Protein AF-0000000069177835 (afdb_homodimer)

Organism: Paramecium tetraurelia (NCBI:txid5888)

pLDDT: mean 77.02, std 21.71, range [24.11, 98.69]

Sequence (576 aa):
MYYLILIFIGIAWYIWRDNIKCKYPITTKDTILITGACMGLGKALAIECAKKKCKLILLDVRSDLSLDLLQDVRKEGGEAQFFRCDLSDLQSTKELISTIKQKYKVTILINNAGVGIFKLFEDETIEDVIKTNTINYLAPAMLTQEFIKDNINHIVNIGSAASIVQGMKITAYSASKHAMWGFHNALRMELKYQNSNVRTTLVCPWGIKTGMIQGLKTKLDYFLPMMSPEYVAQCIVQAIEAGREIIFIQWYQFYIAHISRLVSSKILDWFILFVQAKHVHEFKGRQGMYYLILIFIGIAWYIWRDNIKCKYPITTKDTILITGACMGLGKALAIECAKKKCKLILLDVRSDLSLDLLQDVRKEGGEAQFFRCDLSDLQSTKELISTIKQKYKVTILINNAGVGIFKLFEDETIEDVIKTNTINYLAPAMLTQEFIKDNINHIVNIGSAASIVQGMKITAYSASKHAMWGFHNALRMELKYQNSNVRTTLVCPWGIKTGMIQGLKTKLDYFLPMMSPEYVAQCIVQAIEAGREIIFIQWYQFYIAHISRLVSSKILDWFILFVQAKHVHEFKGRQG

Secondary structure (DSSP, 8-state):
-HHHHHHHHHHHHHHHHT----SS---TT-EEEEES-SSHHHHHHHHHHHTTT-EEEEEES-GGGHHHHHHHHHHTT-EEEEEE--TT-HHHHHHHHHHHHHH----EEEE-------S-GGGS-HHHHHHHHIIIIIHHHHHHHHHHTTT-SEEEEE--GGGTS--TT-HHHHHHHHHHHHHHHHHHHHHHHTT-S-EEEEEE-S-B--TTTTT---THHHHSPPBPHHHHHHHHHHHHHHT-SEEESSHHHHHHHHHHHHS-HHHHHHHHHHHHTTTGGG------/-HHHHHHHHHHHHHHHHT----SS---TT-EEEEES-SSHHHHHHHHHHHTTT-EEEEEES-GGGHHHHHHHHHHTT-EEEEEE--TT-HHHHHHHHHHHHHH----EEEE-------S-GGGS-HHHHHHHHIIIIIHHHHHHHHHHTTT-SEEEEE--GGGTS--TT-HHHHHHHHHHHHHHHHHHHHHHHTT-S-EEEEEE-S-B--TTTTT---THHHHSPPBPHHHHHHHHHHHHHHT-SEEESSHHHHHHHHHHHHS-HHHHHHHHHHHHTTTGGG------

Structure (mmCIF, N/CA/C/O backbone):
data_AF-0000000069177835-model_v1
#
loop_
_entity.id
_entity.type
_entity.pdbx_description
1 polymer 'Chromosome undetermined scaffold_113, whole genome shotgun sequence'
#
loop_
_atom_site.group_PDB
_atom_site.id
_atom_site.type_symbol
_atom_site.label_atom_id
_atom_site.label_alt_id
_atom_site.label_comp_id
_atom_site.label_asym_id
_atom_site.label_entity_id
_atom_site.label_seq_id
_atom_site.pdbx_PDB_ins_code
_atom_site.Cartn_x
_atom_site.Cartn_y
_atom_site.Cartn_z
_atom_site.occupancy
_atom_site.B_iso_or_equiv
_atom_site.auth_seq_id
_atom_site.auth_comp_id
_atom_site.auth_asym_id
_atom_site.auth_atom_id
_atom_site.pdbx_PDB_model_num
ATOM 1 N N . MET A 1 1 ? -7.746 12.391 -32.844 1 31.41 1 MET A N 1
ATOM 2 C CA . MET A 1 1 ? -7.398 11.227 -33.656 1 31.41 1 MET A CA 1
ATOM 3 C C . MET A 1 1 ? -6.266 10.43 -33.031 1 31.41 1 MET A C 1
ATOM 5 O O . MET A 1 1 ? -6.309 9.203 -33 1 31.41 1 MET A O 1
ATOM 9 N N . TYR A 1 2 ? -5.285 11.188 -32.312 1 33.66 2 TYR A N 1
ATOM 10 C CA . TYR A 1 2 ? -4.121 10.438 -31.859 1 33.66 2 TYR A CA 1
ATOM 11 C C . TYR A 1 2 ? -4.375 9.828 -30.484 1 33.66 2 TYR A C 1
ATOM 13 O O . TYR A 1 2 ? -3.891 8.734 -30.188 1 33.66 2 TYR A O 1
ATOM 21 N N . TYR A 1 3 ? -5.199 10.523 -29.594 1 36.28 3 TYR A N 1
ATOM 22 C CA . TYR A 1 3 ? -5.516 9.906 -28.312 1 36.28 3 TYR A CA 1
ATOM 23 C C . TYR A 1 3 ? -6.352 8.648 -28.5 1 36.28 3 TYR A C 1
ATOM 25 O O . TYR A 1 3 ? -6.207 7.676 -27.75 1 36.28 3 TYR A O 1
ATOM 33 N N . LEU A 1 4 ? -7.113 8.688 -29.594 1 37.88 4 LEU A N 1
ATOM 34 C CA . LEU A 1 4 ? -7.855 7.508 -30.031 1 37.88 4 LEU A CA 1
ATOM 35 C C . LEU A 1 4 ? -6.906 6.426 -30.531 1 37.88 4 LEU A C 1
ATOM 37 O O . LEU A 1 4 ? -7.125 5.238 -30.297 1 37.88 4 LEU A O 1
ATOM 41 N N . ILE A 1 5 ? -5.84 6.82 -31.078 1 40.44 5 ILE A N 1
ATOM 42 C CA . ILE A 1 5 ? -4.883 5.836 -31.578 1 40.44 5 ILE A CA 1
ATOM 43 C C . ILE A 1 5 ? -4.094 5.25 -30.406 1 40.44 5 ILE A C 1
ATOM 45 O O . ILE A 1 5 ? -3.877 4.039 -30.344 1 40.44 5 ILE A O 1
ATOM 49 N N . LEU A 1 6 ? -3.771 6.09 -29.375 1 41.69 6 LEU A N 1
ATOM 50 C CA . LEU A 1 6 ? -3.045 5.551 -28.234 1 41.69 6 LEU A CA 1
ATOM 51 C C . LEU A 1 6 ? -3.957 4.691 -27.359 1 41.69 6 LEU A C 1
ATOM 53 O O . LEU A 1 6 ? -3.537 3.646 -26.859 1 41.69 6 LEU A O 1
ATOM 57 N N . ILE A 1 7 ? -5.191 5.141 -27.25 1 43.62 7 ILE A N 1
ATOM 58 C CA . ILE A 1 7 ? -6.195 4.266 -26.641 1 43.62 7 ILE A CA 1
ATOM 59 C C . ILE A 1 7 ? -6.371 3.018 -27.516 1 43.62 7 ILE A C 1
ATOM 61 O O . ILE A 1 7 ? -6.434 1.901 -26.984 1 43.62 7 ILE A O 1
ATOM 65 N N . PHE A 1 8 ? -6.445 3.287 -28.781 1 46.19 8 PHE A N 1
ATOM 66 C CA . PHE A 1 8 ? -6.562 2.158 -29.688 1 46.19 8 PHE A CA 1
ATOM 67 C C . PHE A 1 8 ? -5.301 1.305 -29.656 1 46.19 8 PHE A C 1
ATOM 69 O O . PHE A 1 8 ? -5.375 0.075 -29.703 1 46.19 8 PHE A O 1
ATOM 76 N N . ILE A 1 9 ? -4.137 1.898 -29.578 1 46.94 9 ILE A N 1
ATOM 77 C CA . ILE A 1 9 ? -2.906 1.12 -29.484 1 46.94 9 ILE A CA 1
ATOM 78 C C . ILE A 1 9 ? -2.814 0.446 -28.125 1 46.94 9 ILE A C 1
ATOM 80 O O . ILE A 1 9 ? -2.412 -0.716 -28.016 1 46.94 9 ILE A O 1
ATOM 84 N N . GLY A 1 10 ? -3.258 1.134 -27.141 1 45.38 10 GLY A N 1
ATOM 85 C CA . GLY A 1 10 ? -3.344 0.496 -25.828 1 45.38 10 GLY A CA 1
ATOM 86 C C . GLY A 1 10 ? -4.34 -0.648 -25.797 1 45.38 10 GLY A C 1
ATOM 87 O O . GLY A 1 10 ? -4.051 -1.712 -25.25 1 45.38 10 GLY A O 1
ATOM 88 N N . ILE A 1 11 ? -5.496 -0.298 -26.422 1 47.84 11 ILE A N 1
ATOM 89 C CA . ILE A 1 11 ? -6.477 -1.368 -26.578 1 47.84 11 ILE A CA 1
ATOM 90 C C . ILE A 1 11 ? -5.902 -2.457 -27.484 1 47.84 11 ILE A C 1
ATOM 92 O O . ILE A 1 11 ? -6.02 -3.648 -27.188 1 47.84 11 ILE A O 1
ATOM 96 N N . ALA A 1 12 ? -5.414 -1.974 -28.625 1 45.72 12 ALA A N 1
ATOM 97 C CA . ALA A 1 12 ? -4.809 -2.943 -29.531 1 45.72 12 ALA A CA 1
ATOM 98 C C . ALA A 1 12 ? -3.686 -3.713 -28.828 1 45.72 12 ALA A C 1
ATOM 100 O O . ALA A 1 12 ? -3.535 -4.922 -29.047 1 45.72 12 ALA A O 1
ATOM 101 N N . TRP A 1 13 ? -2.877 -3.016 -28.125 1 46.56 13 TRP A N 1
ATOM 102 C CA . TRP A 1 13 ? -1.781 -3.646 -27.391 1 46.56 13 TRP A CA 1
ATOM 103 C C . TRP A 1 13 ? -2.314 -4.586 -26.312 1 46.56 13 TRP A C 1
ATOM 105 O O . TRP A 1 13 ? -1.81 -5.699 -26.156 1 46.56 13 TRP A O 1
ATOM 115 N N . TYR A 1 14 ? -3.309 -4.113 -25.625 1 47.91 14 TYR A N 1
ATOM 116 C CA . TYR A 1 14 ? -3.951 -5.004 -24.672 1 47.91 14 TYR A CA 1
ATOM 117 C C . TYR A 1 14 ? -4.559 -6.215 -25.375 1 47.91 14 TYR A C 1
ATOM 119 O O . TYR A 1 14 ? -4.441 -7.344 -24.891 1 47.91 14 TYR A O 1
ATOM 127 N N . ILE A 1 15 ? -5.242 -5.891 -26.438 1 47.38 15 ILE A N 1
ATOM 128 C CA . ILE A 1 15 ? -5.781 -6.973 -27.25 1 47.38 15 ILE A CA 1
ATOM 129 C C . ILE A 1 15 ? -4.637 -7.828 -27.797 1 47.38 15 ILE A C 1
ATOM 131 O O . ILE A 1 15 ? -4.738 -9.055 -27.844 1 47.38 15 ILE A O 1
ATOM 135 N N . TRP A 1 16 ? -3.652 -7.18 -28.266 1 47 16 TRP A N 1
ATOM 136 C CA . TRP A 1 16 ? -2.541 -7.949 -28.812 1 47 16 TRP A CA 1
ATOM 137 C C . TRP A 1 16 ? -1.853 -8.766 -27.719 1 47 16 TRP A C 1
ATOM 139 O O . TRP A 1 16 ? -1.399 -9.883 -27.969 1 47 16 TRP A O 1
ATOM 149 N N . ARG A 1 17 ? -1.766 -8.195 -26.578 1 47.94 17 ARG A N 1
ATOM 150 C CA . ARG A 1 17 ? -1.141 -8.898 -25.453 1 47.94 17 ARG A CA 1
ATOM 151 C C . ARG A 1 17 ? -1.869 -10.203 -25.156 1 47.94 17 ARG A C 1
ATOM 153 O O . ARG A 1 17 ? -1.263 -11.156 -24.656 1 47.94 17 ARG A O 1
ATOM 160 N N . ASP A 1 18 ? -3.223 -10.203 -25.453 1 46.78 18 ASP A N 1
ATOM 161 C CA . ASP A 1 18 ? -3.953 -11.453 -25.25 1 46.78 18 ASP A CA 1
ATOM 162 C C . ASP A 1 18 ? -3.477 -12.531 -26.219 1 46.78 18 ASP A C 1
ATOM 164 O O . ASP A 1 18 ? -3.957 -13.664 -26.188 1 46.78 18 ASP A O 1
ATOM 168 N N . ASN A 1 19 ? -2.895 -12.211 -27.234 1 49.25 19 ASN A N 1
ATOM 169 C CA . ASN A 1 19 ? -2.463 -13.375 -28 1 49.25 19 ASN A CA 1
ATOM 170 C C . ASN A 1 19 ? -1.494 -14.242 -27.203 1 49.25 19 ASN A C 1
ATOM 172 O O . ASN A 1 19 ? -0.278 -14.055 -27.281 1 49.25 19 ASN A O 1
ATOM 176 N N . ILE A 1 20 ? -2.061 -14.859 -26.234 1 56.66 20 ILE A N 1
ATOM 177 C CA . ILE A 1 20 ? -1.484 -15.672 -25.172 1 56.66 20 ILE A CA 1
ATOM 178 C C . ILE A 1 20 ? -0.87 -16.938 -25.75 1 56.66 20 ILE A C 1
ATOM 180 O O . ILE A 1 20 ? -1.589 -17.859 -26.156 1 56.66 20 ILE A O 1
ATOM 184 N N . LYS A 1 21 ? 0.351 -16.891 -26.406 1 67 21 LYS A N 1
ATOM 185 C CA . LYS A 1 21 ? 1.066 -18.125 -26.672 1 67 21 LYS A CA 1
ATOM 186 C C . LYS A 1 21 ? 1.617 -18.734 -25.375 1 67 21 LYS A C 1
ATOM 188 O O . LYS A 1 21 ? 2.152 -18.016 -24.531 1 67 21 LYS A O 1
ATOM 193 N N . CYS A 1 22 ? 1.262 -20.094 -25.188 1 76.94 22 CYS A N 1
ATOM 194 C CA . CYS A 1 22 ? 1.793 -20.844 -24.062 1 76.94 22 CYS A CA 1
ATOM 195 C C . CYS A 1 22 ? 3.309 -20.969 -24.156 1 76.94 22 CYS A C 1
ATOM 197 O O . CYS A 1 22 ? 3.818 -21.625 -25.078 1 76.94 22 CYS A O 1
ATOM 199 N N . LYS A 1 23 ? 4.055 -20.328 -23.328 1 86.31 23 LYS A N 1
ATOM 200 C CA . LYS A 1 23 ? 5.516 -20.359 -23.312 1 86.31 23 LYS A CA 1
ATOM 201 C C . LYS A 1 23 ? 6.035 -21.188 -22.141 1 86.31 23 LYS A C 1
ATOM 203 O O . LYS A 1 23 ? 7.09 -21.828 -22.25 1 86.31 23 LYS A O 1
ATOM 208 N N . TYR A 1 24 ? 5.277 -21.281 -21.078 1 92.88 24 TYR A N 1
ATOM 209 C CA . TYR A 1 24 ? 5.668 -21.969 -19.844 1 92.88 24 TYR A CA 1
ATOM 210 C C . TYR A 1 24 ? 4.547 -22.859 -19.344 1 92.88 24 TYR A C 1
ATOM 212 O O . TYR A 1 24 ? 3.92 -22.562 -18.328 1 92.88 24 TYR A O 1
ATOM 220 N N . PRO A 1 25 ? 4.297 -23.969 -19.984 1 94.06 25 PRO A N 1
ATOM 221 C CA . PRO A 1 25 ? 3.195 -24.828 -19.578 1 94.06 25 PRO A CA 1
ATOM 222 C C . PRO A 1 25 ? 3.369 -25.391 -18.172 1 94.06 25 PRO A C 1
ATOM 224 O O . PRO A 1 25 ? 4.488 -25.703 -17.766 1 94.06 25 PRO A O 1
ATOM 227 N N . ILE A 1 26 ? 2.338 -25.422 -17.453 1 95.62 26 ILE A N 1
ATOM 228 C CA . ILE A 1 26 ? 2.312 -26.109 -16.172 1 95.62 26 ILE A CA 1
ATOM 229 C C . ILE A 1 26 ? 2.285 -27.625 -16.422 1 95.62 26 ILE A C 1
ATOM 231 O O . ILE A 1 26 ? 1.496 -28.125 -17.219 1 95.62 26 ILE A O 1
ATOM 235 N N . THR A 1 27 ? 3.156 -28.328 -15.719 1 94.5 27 THR A N 1
ATOM 236 C CA . THR A 1 27 ? 3.271 -29.781 -15.93 1 94.5 27 THR A CA 1
ATOM 237 C C . THR A 1 27 ? 3.195 -30.531 -14.602 1 94.5 27 THR A C 1
ATOM 239 O O . THR A 1 27 ? 3.057 -29.906 -13.547 1 94.5 27 THR A O 1
ATOM 242 N N . THR A 1 28 ? 3.326 -31.844 -14.688 1 94.56 28 THR A N 1
ATOM 243 C CA . THR A 1 28 ? 3.277 -32.719 -13.523 1 94.56 28 THR A CA 1
ATOM 244 C C . THR A 1 28 ? 4.5 -32.5 -12.633 1 94.56 28 THR A C 1
ATOM 246 O O . THR A 1 28 ? 4.523 -32.938 -11.477 1 94.56 28 THR A O 1
ATOM 249 N N . LYS A 1 29 ? 5.457 -31.781 -13.141 1 94.94 29 LYS A N 1
ATOM 250 C CA . LYS A 1 29 ? 6.672 -31.516 -12.375 1 94.94 29 LYS A CA 1
ATOM 251 C C . LYS A 1 29 ? 6.516 -30.266 -11.516 1 94.94 29 LYS A C 1
ATOM 253 O O . LYS A 1 29 ? 7.344 -30 -10.633 1 94.94 29 LYS A O 1
ATOM 258 N N . ASP A 1 30 ? 5.484 -29.547 -11.773 1 96.56 30 ASP A N 1
ATOM 259 C CA . ASP A 1 30 ? 5.277 -28.297 -11.055 1 96.56 30 ASP A CA 1
ATOM 260 C C . ASP A 1 30 ? 4.59 -28.547 -9.711 1 96.56 30 ASP A C 1
ATOM 262 O O . ASP A 1 30 ? 3.756 -29.438 -9.594 1 96.56 30 ASP A O 1
ATOM 266 N N . THR A 1 31 ? 5.035 -27.859 -8.719 1 98.06 31 THR A N 1
ATOM 267 C CA . THR A 1 31 ? 4.371 -27.75 -7.422 1 98.06 31 THR A CA 1
ATOM 268 C C . THR A 1 31 ? 3.867 -26.328 -7.188 1 98.06 31 THR A C 1
ATOM 270 O O . THR A 1 31 ? 4.66 -25.391 -7.113 1 98.06 31 THR A O 1
ATOM 273 N N . ILE A 1 32 ? 2.545 -26.172 -7.051 1 98.44 32 ILE A N 1
ATOM 274 C CA . ILE A 1 32 ? 1.923 -24.859 -6.93 1 98.44 32 ILE A CA 1
ATOM 275 C C . ILE A 1 32 ? 1.407 -24.656 -5.504 1 98.44 32 ILE A C 1
ATOM 277 O O . ILE A 1 32 ? 0.661 -25.5 -4.988 1 98.44 32 ILE A O 1
ATOM 281 N N . LEU A 1 33 ? 1.895 -23.656 -4.832 1 98.69 33 LEU A N 1
ATOM 282 C CA . LEU A 1 33 ? 1.376 -23.266 -3.525 1 98.69 33 LEU A CA 1
ATOM 283 C C . LEU A 1 33 ? 0.338 -22.156 -3.66 1 98.69 33 LEU A C 1
ATOM 285 O O . LEU A 1 33 ? 0.601 -21.125 -4.289 1 98.69 33 LEU A O 1
ATOM 289 N N . ILE A 1 34 ? -0.873 -22.375 -3.113 1 98.56 34 ILE A N 1
ATOM 290 C CA . ILE A 1 34 ? -1.972 -21.422 -3.188 1 98.56 34 ILE A CA 1
ATOM 291 C C . ILE A 1 34 ? -2.404 -21.016 -1.778 1 98.56 34 ILE A C 1
ATOM 293 O O . ILE A 1 34 ? -2.73 -21.875 -0.956 1 98.56 34 ILE A O 1
ATOM 297 N N . THR A 1 35 ? -2.359 -19.766 -1.491 1 98.38 35 THR A N 1
ATOM 298 C CA . THR A 1 35 ? -2.902 -19.297 -0.222 1 98.38 35 THR A CA 1
ATOM 299 C C . THR A 1 35 ? -4.387 -18.969 -0.357 1 98.38 35 THR A C 1
ATOM 301 O O . THR A 1 35 ? -4.836 -18.516 -1.414 1 98.38 35 THR A O 1
ATOM 304 N N . GLY A 1 36 ? -5.148 -19.125 0.766 1 96.56 36 GLY A N 1
ATOM 305 C CA . GLY A 1 36 ? -6.586 -18.922 0.683 1 96.56 36 GLY A CA 1
ATOM 306 C C . GLY A 1 36 ? -7.262 -19.859 -0.304 1 96.56 36 GLY A C 1
ATOM 307 O O . GLY A 1 36 ? -8.039 -19.422 -1.151 1 96.56 36 GLY A O 1
ATOM 308 N N . ALA A 1 37 ? -7.008 -21.109 -0.159 1 96.69 37 ALA A N 1
ATOM 309 C CA . ALA A 1 37 ? -7.32 -22.062 -1.221 1 96.69 37 ALA A CA 1
ATOM 310 C C . ALA A 1 37 ? -8.734 -22.609 -1.071 1 96.69 37 ALA A C 1
ATOM 312 O O . ALA A 1 37 ? -9.289 -23.188 -2.01 1 96.69 37 ALA A O 1
ATOM 313 N N . CYS A 1 38 ? -9.391 -22.406 -0.012 1 93.94 38 CYS A N 1
ATOM 314 C CA . CYS A 1 38 ? -10.578 -23.203 0.285 1 93.94 38 CYS A CA 1
ATOM 315 C C . CYS A 1 38 ? -11.828 -22.547 -0.275 1 93.94 38 CYS A C 1
ATOM 317 O O . CYS A 1 38 ? -12.875 -23.188 -0.389 1 93.94 38 CYS A O 1
ATOM 319 N N . MET A 1 39 ? -11.781 -21.266 -0.582 1 89.25 39 MET A N 1
ATOM 320 C CA . MET A 1 39 ? -13.008 -20.594 -1.017 1 89.25 39 MET A CA 1
ATOM 321 C C . MET A 1 39 ? -12.727 -19.656 -2.191 1 89.25 39 MET A C 1
ATOM 323 O O . MET A 1 39 ? -11.578 -19.297 -2.441 1 89.25 39 MET A O 1
ATOM 327 N N . GLY A 1 40 ? -13.828 -19.453 -2.928 1 89.38 40 GLY A N 1
ATOM 328 C CA . GLY A 1 40 ? -13.797 -18.406 -3.945 1 89.38 40 GLY A CA 1
ATOM 329 C C . GLY A 1 40 ? -12.797 -18.688 -5.051 1 89.38 40 GLY A C 1
ATOM 330 O O . GLY A 1 40 ? -12.805 -19.766 -5.652 1 89.38 40 GLY A O 1
ATOM 331 N N . LEU A 1 41 ? -12.039 -17.688 -5.27 1 90.31 41 LEU A N 1
ATOM 332 C CA . LEU A 1 41 ? -11.055 -17.781 -6.336 1 90.31 41 LEU A CA 1
ATOM 333 C C . LEU A 1 41 ? -9.992 -18.828 -6.008 1 90.31 41 LEU A C 1
ATOM 335 O O . LEU A 1 41 ? -9.516 -19.531 -6.895 1 90.31 41 LEU A O 1
ATOM 339 N N . GLY A 1 42 ? -9.68 -18.953 -4.719 1 95.06 42 GLY A N 1
ATOM 340 C CA . GLY A 1 42 ? -8.695 -19.938 -4.305 1 95.06 42 GLY A CA 1
ATOM 341 C C . GLY A 1 42 ? -9.094 -21.359 -4.641 1 95.06 42 GLY A C 1
ATOM 342 O O . GLY A 1 42 ? -8.289 -22.125 -5.176 1 95.06 42 GLY A O 1
ATOM 343 N N . LYS A 1 43 ? -10.289 -21.609 -4.355 1 95.62 43 LYS A N 1
ATOM 344 C CA . LYS A 1 43 ? -10.789 -22.953 -4.664 1 95.62 43 LYS A CA 1
ATOM 345 C C . LYS A 1 43 ? -10.812 -23.188 -6.172 1 95.62 43 LYS A C 1
ATOM 347 O O . LYS A 1 43 ? -10.375 -24.25 -6.637 1 95.62 43 LYS A O 1
ATOM 352 N N . ALA A 1 44 ? -11.281 -22.234 -6.895 1 95 44 ALA A N 1
ATOM 353 C CA . ALA A 1 44 ? -11.336 -22.344 -8.352 1 95 44 ALA A CA 1
ATOM 354 C C . ALA A 1 44 ? -9.938 -22.516 -8.938 1 95 44 ALA A C 1
ATOM 356 O O . ALA A 1 44 ? -9.742 -23.297 -9.883 1 95 44 ALA A O 1
ATOM 357 N N . LEU A 1 45 ? -9.008 -21.828 -8.375 1 96.38 45 LEU A N 1
ATOM 358 C CA . LEU A 1 45 ? -7.625 -21.922 -8.836 1 96.38 45 LEU A CA 1
ATOM 359 C C . LEU A 1 45 ? -7.066 -23.312 -8.57 1 96.38 45 LEU A C 1
ATOM 361 O O . LEU A 1 45 ? -6.402 -23.906 -9.43 1 96.38 45 LEU A O 1
ATOM 365 N N . ALA A 1 46 ? -7.355 -23.797 -7.352 1 97.75 46 ALA A N 1
ATOM 366 C CA . ALA A 1 46 ? -6.898 -25.141 -7.004 1 97.75 46 ALA A CA 1
ATOM 367 C C . ALA A 1 46 ? -7.426 -26.172 -7.996 1 97.75 46 ALA A C 1
ATOM 369 O O . ALA A 1 46 ? -6.672 -27.016 -8.484 1 97.75 46 ALA A O 1
ATOM 370 N N . ILE A 1 47 ? -8.656 -26.047 -8.344 1 97.19 47 ILE A N 1
ATOM 371 C CA . ILE A 1 47 ? -9.305 -26.984 -9.242 1 97.19 47 ILE A CA 1
ATOM 372 C C . ILE A 1 47 ? -8.727 -26.859 -10.648 1 97.19 47 ILE A C 1
ATOM 374 O O . ILE A 1 47 ? -8.406 -27.844 -11.297 1 97.19 47 ILE A O 1
ATOM 378 N N . GLU A 1 48 ? -8.609 -25.641 -11.117 1 96.62 48 GLU A N 1
ATOM 379 C CA . GLU A 1 48 ? -8.078 -25.406 -12.461 1 96.62 48 GLU A CA 1
ATOM 380 C C . GLU A 1 48 ? -6.648 -25.922 -12.586 1 96.62 48 GLU A C 1
ATOM 382 O O . GLU A 1 48 ? -6.289 -26.516 -13.609 1 96.62 48 GLU A O 1
ATOM 387 N N . CYS A 1 49 ? -5.855 -25.766 -11.57 1 97.25 49 CYS A N 1
ATOM 388 C CA . CYS A 1 49 ? -4.477 -26.25 -11.578 1 97.25 49 CYS A CA 1
ATOM 389 C C . CYS A 1 49 ? -4.434 -27.766 -11.516 1 97.25 49 CYS A C 1
ATOM 391 O O . CYS A 1 49 ? -3.549 -28.391 -12.102 1 97.25 49 CYS A O 1
ATOM 393 N N . ALA A 1 50 ? -5.375 -28.344 -10.789 1 97.06 50 ALA A N 1
ATOM 394 C CA . ALA A 1 50 ? -5.434 -29.797 -10.648 1 97.06 50 ALA A CA 1
ATOM 395 C C . ALA A 1 50 ? -5.59 -30.469 -12.016 1 97.06 50 ALA A C 1
ATOM 397 O O . ALA A 1 50 ? -5.082 -31.562 -12.227 1 97.06 50 ALA A O 1
ATOM 398 N N . LYS A 1 51 ? -6.258 -29.766 -12.914 1 96.06 51 LYS A N 1
ATOM 399 C CA . LYS A 1 51 ? -6.477 -30.297 -14.25 1 96.06 51 LYS A CA 1
ATOM 400 C C . LYS A 1 51 ? -5.156 -30.484 -14.992 1 96.06 51 LYS A C 1
ATOM 402 O O . LYS A 1 51 ? -5.086 -31.234 -15.969 1 96.06 51 LYS A O 1
ATOM 407 N N . LYS A 1 52 ? -4.148 -29.812 -14.562 1 95.12 52 LYS A N 1
ATOM 408 C CA . LYS A 1 52 ? -2.822 -29.922 -15.164 1 95.12 52 LYS A CA 1
ATOM 409 C C . LYS A 1 52 ? -2.023 -31.062 -14.555 1 95.12 52 LYS A C 1
ATOM 411 O O . LYS A 1 52 ? -0.871 -31.297 -14.922 1 95.12 52 LYS A O 1
ATOM 416 N N . LYS A 1 53 ? -2.627 -31.766 -13.555 1 95.19 53 LYS A N 1
ATOM 417 C CA . LYS A 1 53 ? -2.07 -32.938 -12.883 1 95.19 53 LYS A CA 1
ATOM 418 C C . LYS A 1 53 ? -0.794 -32.594 -12.125 1 95.19 53 LYS A C 1
ATOM 420 O O . LYS A 1 53 ? 0.118 -33.406 -12.016 1 95.19 53 LYS A O 1
ATOM 425 N N . CYS A 1 54 ? -0.637 -31.312 -11.758 1 94 54 CYS A N 1
ATOM 426 C CA . CYS A 1 54 ? 0.501 -30.875 -10.961 1 94 54 CYS A CA 1
ATOM 427 C C . CYS A 1 54 ? 0.246 -31.109 -9.477 1 94 54 CYS A C 1
ATOM 429 O O . CYS A 1 54 ? -0.823 -31.578 -9.094 1 94 54 CYS A O 1
ATOM 431 N N . LYS A 1 55 ? 1.264 -30.938 -8.625 1 96.75 55 LYS A N 1
ATOM 432 C CA . LYS A 1 55 ? 1.136 -31.016 -7.176 1 96.75 55 LYS A CA 1
ATOM 433 C C . LYS A 1 55 ? 0.696 -29.688 -6.582 1 96.75 55 LYS A C 1
ATOM 435 O O . LYS A 1 55 ? 1.185 -28.625 -6.988 1 96.75 55 LYS A O 1
ATOM 440 N N . LEU A 1 56 ? -0.261 -29.781 -5.66 1 98.38 56 LEU A N 1
ATOM 441 C CA . LEU A 1 56 ? -0.781 -28.562 -5.051 1 98.38 56 LEU A CA 1
ATOM 442 C C . LEU A 1 56 ? -0.517 -28.547 -3.549 1 98.38 56 LEU A C 1
ATOM 444 O O . LEU A 1 56 ? -0.669 -29.578 -2.879 1 98.38 56 LEU A O 1
ATOM 448 N N . ILE A 1 57 ? 0.004 -27.5 -3.062 1 98.62 57 ILE A N 1
ATOM 449 C CA . ILE A 1 57 ? 0.065 -27.188 -1.639 1 98.62 57 ILE A CA 1
ATOM 450 C C . ILE A 1 57 ? -0.936 -26.078 -1.312 1 98.62 57 ILE A C 1
ATOM 452 O O . ILE A 1 57 ? -0.789 -24.953 -1.774 1 98.62 57 ILE A O 1
ATOM 456 N N . LEU A 1 58 ? -1.929 -26.453 -0.488 1 98.62 58 LEU A N 1
ATOM 457 C CA . LEU A 1 58 ? -3.057 -25.562 -0.235 1 98.62 58 LEU A CA 1
ATOM 458 C C . LEU A 1 58 ? -3.014 -25.016 1.19 1 98.62 58 LEU A C 1
ATOM 460 O O . LEU A 1 58 ? -3.012 -25.797 2.152 1 98.62 58 LEU A O 1
ATOM 464 N N . LEU A 1 59 ? -2.918 -23.688 1.3 1 98.5 59 LEU A N 1
ATOM 465 C CA . LEU A 1 59 ? -2.922 -23.016 2.594 1 98.5 59 LEU A CA 1
ATOM 466 C C . LEU A 1 59 ? -4.23 -22.266 2.812 1 98.5 59 LEU A C 1
ATOM 468 O O . LEU A 1 59 ? -4.691 -21.547 1.929 1 98.5 59 LEU A O 1
ATOM 472 N N . ASP A 1 60 ? -4.777 -22.438 3.938 1 97.81 60 ASP A N 1
ATOM 473 C CA . ASP A 1 60 ? -5.988 -21.719 4.316 1 97.81 60 ASP A CA 1
ATOM 474 C C . ASP A 1 60 ? -6.238 -21.812 5.82 1 97.81 60 ASP A C 1
ATOM 476 O O . ASP A 1 60 ? -5.742 -22.734 6.48 1 97.81 60 ASP A O 1
ATOM 480 N N . VAL A 1 61 ? -6.977 -20.859 6.305 1 96.06 61 VAL A N 1
ATOM 481 C CA . VAL A 1 61 ? -7.344 -20.906 7.715 1 96.06 61 VAL A CA 1
ATOM 482 C C . VAL A 1 61 ? -8.508 -21.859 7.922 1 96.06 61 VAL A C 1
ATOM 484 O O . VAL A 1 61 ? -8.695 -22.391 9.023 1 96.06 61 VAL A O 1
ATOM 487 N N . ARG A 1 62 ? -9.273 -22.141 6.879 1 94.38 62 ARG A N 1
ATOM 488 C CA . ARG A 1 62 ? -10.5 -22.922 6.961 1 94.38 62 ARG A CA 1
ATOM 489 C C . ARG A 1 62 ? -10.219 -24.422 6.789 1 94.38 62 ARG A C 1
ATOM 491 O O . ARG A 1 62 ? -10.648 -25.031 5.809 1 94.38 62 ARG A O 1
ATOM 498 N N . SER A 1 63 ? -9.758 -24.984 7.848 1 95 63 SER A N 1
ATOM 499 C CA . SER A 1 63 ? -9.461 -26.406 7.832 1 95 63 SER A CA 1
ATOM 500 C C . SER A 1 63 ? -10.734 -27.234 7.699 1 95 63 SER A C 1
ATOM 502 O O . SER A 1 63 ? -10.695 -28.359 7.211 1 95 63 SER A O 1
ATOM 504 N N . ASP A 1 64 ? -11.805 -26.609 8.031 1 95.25 64 ASP A N 1
ATOM 505 C CA . ASP A 1 64 ? -13.086 -27.297 7.984 1 95.25 64 ASP A CA 1
ATOM 506 C C . ASP A 1 64 ? -13.5 -27.594 6.543 1 95.25 64 ASP A C 1
ATOM 508 O O . ASP A 1 64 ? -14.281 -28.516 6.285 1 95.25 64 ASP A O 1
ATOM 512 N N . LEU A 1 65 ? -12.984 -26.906 5.59 1 95.25 65 LEU A N 1
ATOM 513 C CA . LEU A 1 65 ? -13.352 -27.078 4.184 1 95.25 65 LEU A CA 1
ATOM 514 C C . LEU A 1 65 ? -12.281 -27.859 3.432 1 95.25 65 LEU A C 1
ATOM 516 O O . LEU A 1 65 ? -12.414 -28.094 2.227 1 95.25 65 LEU A O 1
ATOM 520 N N . SER A 1 66 ? -11.25 -28.297 4.137 1 96.38 66 SER A N 1
ATOM 521 C CA . SER A 1 66 ? -10.062 -28.859 3.5 1 96.38 66 SER A CA 1
ATOM 522 C C . SER A 1 66 ? -10.383 -30.203 2.842 1 96.38 66 SER A C 1
ATOM 524 O O . SER A 1 66 ? -9.922 -30.469 1.731 1 96.38 66 SER A O 1
ATOM 526 N N . LEU A 1 67 ? -11.148 -31.047 3.461 1 95.94 67 LEU A N 1
ATOM 527 C CA . LEU A 1 67 ? -11.422 -32.375 2.951 1 95.94 67 LEU A CA 1
ATOM 528 C C . LEU A 1 67 ? -12.203 -32.312 1.642 1 95.94 67 LEU A C 1
ATOM 530 O O . LEU A 1 67 ? -11.891 -33.031 0.689 1 95.94 67 LEU A O 1
ATOM 534 N N . ASP A 1 68 ? -13.172 -31.5 1.599 1 96.12 68 ASP A N 1
ATOM 535 C CA . ASP A 1 68 ? -13.953 -31.312 0.38 1 96.12 68 ASP A CA 1
ATOM 536 C C . ASP A 1 68 ? -13.078 -30.828 -0.768 1 96.12 68 ASP A C 1
ATOM 538 O O . ASP A 1 68 ? -13.188 -31.312 -1.895 1 96.12 68 ASP A O 1
ATOM 542 N N . LEU A 1 69 ? -12.25 -29.906 -0.451 1 96.88 69 LEU A N 1
ATOM 543 C CA . LEU A 1 69 ? -11.359 -29.359 -1.467 1 96.88 69 LEU A CA 1
ATOM 544 C C . LEU A 1 69 ? -10.398 -30.422 -1.98 1 96.88 69 LEU A C 1
ATOM 546 O O . LEU A 1 69 ? -10.188 -30.547 -3.189 1 96.88 69 LEU A O 1
ATOM 550 N N . LEU A 1 70 ? -9.828 -31.203 -1.084 1 97.44 70 LEU A N 1
ATOM 551 C CA . LEU A 1 70 ? -8.891 -32.25 -1.466 1 97.44 70 LEU A CA 1
ATOM 552 C C . LEU A 1 70 ? -9.578 -33.312 -2.346 1 97.44 70 LEU A C 1
ATOM 554 O O . LEU A 1 70 ? -8.984 -33.812 -3.303 1 97.44 70 LEU A O 1
ATOM 558 N N . GLN A 1 71 ? -10.797 -33.594 -2.082 1 96.94 71 GLN A N 1
ATOM 559 C CA . GLN A 1 71 ? -11.562 -34.5 -2.898 1 96.94 71 GLN A CA 1
ATOM 560 C C . GLN A 1 71 ? -11.812 -33.938 -4.293 1 96.94 71 GLN A C 1
ATOM 562 O O . GLN A 1 71 ? -11.688 -34.656 -5.289 1 96.94 71 GLN A O 1
ATOM 567 N N . ASP A 1 72 ? -12.219 -32.719 -4.328 1 96.12 72 ASP A N 1
ATOM 568 C CA . ASP A 1 72 ? -12.453 -32.062 -5.609 1 96.12 72 ASP A CA 1
ATOM 569 C C . ASP A 1 72 ? -11.195 -32.062 -6.473 1 96.12 72 ASP A C 1
ATOM 571 O O . ASP A 1 72 ? -11.266 -32.281 -7.684 1 96.12 72 ASP A O 1
ATOM 575 N N . VAL A 1 73 ? -10.078 -31.812 -5.84 1 96.88 73 VAL A N 1
ATOM 576 C CA . VAL A 1 73 ? -8.797 -31.781 -6.539 1 96.88 73 VAL A CA 1
ATOM 577 C C . VAL A 1 73 ? -8.484 -33.188 -7.082 1 96.88 73 VAL A C 1
ATOM 579 O O . VAL A 1 73 ? -8.086 -33.312 -8.242 1 96.88 73 VAL A O 1
ATOM 582 N N . ARG A 1 74 ? -8.711 -34.188 -6.309 1 95 74 ARG A N 1
ATOM 583 C CA . ARG A 1 74 ? -8.453 -35.562 -6.707 1 95 74 ARG A CA 1
ATOM 584 C C . ARG A 1 74 ? -9.336 -35.969 -7.887 1 95 74 ARG A C 1
ATOM 586 O O . ARG A 1 74 ? -8.883 -36.656 -8.797 1 95 74 ARG A O 1
ATOM 593 N N . LYS A 1 75 ? -10.492 -35.531 -7.863 1 95.69 75 LYS A N 1
ATOM 594 C CA . LYS A 1 75 ? -11.43 -35.844 -8.938 1 95.69 75 LYS A CA 1
ATOM 595 C C . LYS A 1 75 ? -10.922 -35.344 -10.281 1 95.69 75 LYS A C 1
ATOM 597 O O . LYS A 1 75 ? -11.203 -35.906 -11.328 1 95.69 75 LYS A O 1
ATOM 602 N N . GLU A 1 76 ? -10.227 -34.25 -10.242 1 94 76 GLU A N 1
ATOM 603 C CA . GLU A 1 76 ? -9.711 -33.656 -11.469 1 94 76 GLU A CA 1
ATOM 604 C C . GLU A 1 76 ? -8.367 -34.25 -11.859 1 94 76 GLU A C 1
ATOM 606 O O . GLU A 1 76 ? -7.793 -33.906 -12.891 1 94 76 GLU A O 1
ATOM 611 N N . GLY A 1 77 ? -7.816 -35.125 -11 1 89.94 77 GLY A N 1
ATOM 612 C CA . GLY A 1 77 ? -6.59 -35.844 -11.336 1 89.94 77 GLY A CA 1
ATOM 613 C C . GLY A 1 77 ? -5.359 -35.25 -10.68 1 89.94 77 GLY A C 1
ATOM 614 O O . GLY A 1 77 ? -4.234 -35.656 -10.969 1 89.94 77 GLY A O 1
ATOM 615 N N . GLY A 1 78 ? -5.562 -34.25 -9.836 1 91.5 78 GLY A N 1
ATOM 616 C CA . GLY A 1 78 ? -4.426 -33.625 -9.18 1 91.5 78 GLY A CA 1
ATOM 617 C C . GLY A 1 78 ? -4.117 -34.219 -7.82 1 91.5 78 GLY A C 1
ATOM 618 O O . GLY A 1 78 ? -4.852 -35.094 -7.336 1 91.5 78 GLY A O 1
ATOM 619 N N . GLU A 1 79 ? -2.965 -33.906 -7.281 1 95.12 79 GLU A N 1
ATOM 620 C CA . GLU A 1 79 ? -2.535 -34.219 -5.926 1 95.12 79 GLU A CA 1
ATOM 621 C C . GLU A 1 79 ? -2.35 -32.969 -5.09 1 95.12 79 GLU A C 1
ATOM 623 O O . GLU A 1 79 ? -1.771 -31.969 -5.559 1 95.12 79 GLU A O 1
ATOM 628 N N . ALA A 1 80 ? -2.934 -33.031 -3.859 1 97.62 80 ALA A N 1
ATOM 629 C CA . ALA A 1 80 ? -2.84 -31.828 -3.051 1 97.62 80 ALA A CA 1
ATOM 630 C C . ALA A 1 80 ? -2.576 -32.156 -1.586 1 97.62 80 ALA A C 1
ATOM 632 O O . ALA A 1 80 ? -2.988 -33.219 -1.101 1 97.62 80 ALA A O 1
ATOM 633 N N . GLN A 1 81 ? -1.808 -31.391 -0.944 1 97.88 81 GLN A N 1
ATOM 634 C CA . GLN A 1 81 ? -1.65 -31.359 0.506 1 97.88 81 GLN A CA 1
ATOM 635 C C . GLN A 1 81 ? -2.191 -30.062 1.091 1 97.88 81 GLN A C 1
ATOM 637 O O . GLN A 1 81 ? -1.98 -28.984 0.525 1 97.88 81 GLN A O 1
ATOM 642 N N . PHE A 1 82 ? -2.939 -30.234 2.188 1 98.31 82 PHE A N 1
ATOM 643 C CA . PHE A 1 82 ? -3.516 -29.062 2.848 1 98.31 82 PHE A CA 1
ATOM 644 C C . PHE A 1 82 ? -2.779 -28.766 4.148 1 98.31 82 PHE A C 1
ATOM 646 O O . PHE A 1 82 ? -2.426 -29.672 4.895 1 98.31 82 PHE A O 1
ATOM 653 N N . PHE A 1 83 ? -2.48 -27.531 4.426 1 98.25 83 PHE A N 1
ATOM 654 C CA . PHE A 1 83 ? -1.945 -27.047 5.695 1 98.25 83 PHE A CA 1
ATOM 655 C C . PHE A 1 83 ? -2.77 -25.875 6.219 1 98.25 83 PHE A C 1
ATOM 657 O O . PHE A 1 83 ? -3.047 -24.922 5.484 1 98.25 83 PHE A O 1
ATOM 664 N N . ARG A 1 84 ? -3.191 -25.969 7.445 1 97.94 84 ARG A N 1
ATOM 665 C CA . ARG A 1 84 ? -3.846 -24.828 8.055 1 97.94 84 ARG A CA 1
ATOM 666 C C . ARG A 1 84 ? -2.859 -23.672 8.266 1 97.94 84 ARG A C 1
ATOM 668 O O . ARG A 1 84 ? -1.779 -23.875 8.828 1 97.94 84 ARG A O 1
ATOM 675 N N . CYS A 1 85 ? -3.223 -22.5 7.789 1 97.56 85 CYS A N 1
ATOM 676 C CA . CYS A 1 85 ? -2.324 -21.344 7.871 1 97.56 85 CYS A CA 1
ATOM 677 C C . CYS A 1 85 ? -3.105 -20.047 8.039 1 97.56 85 CYS A C 1
ATOM 679 O O . CYS A 1 85 ? -3.941 -19.719 7.199 1 97.56 85 CYS A O 1
ATOM 681 N N . ASP A 1 86 ? -2.883 -19.469 9.141 1 97.5 86 ASP A N 1
ATOM 682 C CA . ASP A 1 86 ? -3.391 -18.109 9.352 1 97.5 86 ASP A CA 1
ATOM 683 C C . ASP A 1 86 ? -2.346 -17.062 8.969 1 97.5 86 ASP A C 1
ATOM 685 O O . ASP A 1 86 ? -1.415 -16.797 9.734 1 97.5 86 ASP A O 1
ATOM 689 N N . LEU A 1 87 ? -2.586 -16.438 7.863 1 96.69 87 LEU A N 1
ATOM 690 C CA . LEU A 1 87 ? -1.604 -15.531 7.285 1 96.69 87 LEU A CA 1
ATOM 691 C C . LEU A 1 87 ? -1.463 -14.273 8.133 1 96.69 87 LEU A C 1
ATOM 693 O O . LEU A 1 87 ? -0.519 -13.5 7.953 1 96.69 87 LEU A O 1
ATOM 697 N N . SER A 1 88 ? -2.443 -14.023 9.055 1 95.12 88 SER A N 1
ATOM 698 C CA . SER A 1 88 ? -2.32 -12.867 9.938 1 95.12 88 SER A CA 1
ATOM 699 C C . SER A 1 88 ? -1.215 -13.07 10.969 1 95.12 88 SER A C 1
ATOM 701 O O . SER A 1 88 ? -0.78 -12.117 11.617 1 95.12 88 SER A O 1
ATOM 703 N N . ASP A 1 89 ? -0.809 -14.305 11.148 1 96.38 89 ASP A N 1
ATOM 704 C CA . ASP A 1 89 ? 0.305 -14.656 12.023 1 96.38 89 ASP A CA 1
ATOM 705 C C . ASP A 1 89 ? 1.566 -14.953 11.219 1 96.38 89 ASP A C 1
ATOM 707 O O . ASP A 1 89 ? 1.824 -16.094 10.859 1 96.38 89 ASP A O 1
ATOM 711 N N . LEU A 1 90 ? 2.367 -13.961 10.992 1 96.25 90 LEU A N 1
ATOM 712 C CA . LEU A 1 90 ? 3.523 -14.047 10.109 1 96.25 90 LEU A CA 1
ATOM 713 C C . LEU A 1 90 ? 4.547 -15.039 10.656 1 96.25 90 LEU A C 1
ATOM 715 O O . LEU A 1 90 ? 5.168 -15.781 9.891 1 96.25 90 LEU A O 1
ATOM 719 N N . GLN A 1 91 ? 4.734 -15.016 11.938 1 95.44 91 GLN A N 1
ATOM 720 C CA . GLN A 1 91 ? 5.727 -15.906 12.539 1 95.44 91 GLN A CA 1
ATOM 721 C C . GLN A 1 91 ? 5.352 -17.375 12.336 1 95.44 91 GLN A C 1
ATOM 723 O O . GLN A 1 91 ? 6.172 -18.172 11.875 1 95.44 91 GLN A O 1
ATOM 728 N N . SER A 1 92 ? 4.133 -17.734 12.664 1 97.19 92 SER A N 1
ATOM 729 C CA . SER A 1 92 ? 3.66 -19.109 12.469 1 97.19 92 SER A CA 1
ATOM 730 C C . SER A 1 92 ? 3.693 -19.5 10.992 1 97.19 92 SER A C 1
ATOM 732 O O . SER A 1 92 ? 4 -20.641 10.656 1 97.19 92 SER A O 1
ATOM 734 N N . THR A 1 93 ? 3.361 -18.562 10.164 1 97.62 93 THR A N 1
ATOM 735 C CA . THR A 1 93 ? 3.383 -18.812 8.727 1 97.62 93 THR A CA 1
ATOM 736 C C . THR A 1 93 ? 4.801 -19.109 8.25 1 97.62 93 THR A C 1
ATOM 738 O O . THR A 1 93 ? 5.02 -20.062 7.492 1 97.62 93 THR A O 1
ATOM 741 N N . LYS A 1 94 ? 5.707 -18.344 8.734 1 96.44 94 LYS A N 1
ATOM 742 C CA . LYS A 1 94 ? 7.105 -18.531 8.359 1 96.44 94 LYS A CA 1
ATOM 743 C C . LYS A 1 94 ? 7.594 -19.922 8.773 1 96.44 94 LYS A C 1
ATOM 745 O O . LYS A 1 94 ? 8.281 -20.594 8.008 1 96.44 94 LYS A O 1
ATOM 750 N N . GLU A 1 95 ? 7.285 -20.312 9.938 1 97.19 95 GLU A N 1
ATOM 751 C CA . GLU A 1 95 ? 7.664 -21.625 10.438 1 97.19 95 GLU A CA 1
ATOM 752 C C . GLU A 1 95 ? 7.055 -22.734 9.586 1 97.19 95 GLU A C 1
ATOM 754 O O . GLU A 1 95 ? 7.727 -23.719 9.25 1 97.19 95 GLU A O 1
ATOM 759 N N . LEU A 1 96 ? 5.832 -22.578 9.258 1 97.81 96 LEU A N 1
ATOM 760 C CA . LEU A 1 96 ? 5.152 -23.547 8.414 1 97.81 96 LEU A CA 1
ATOM 761 C C . LEU A 1 96 ? 5.82 -23.641 7.043 1 97.81 96 LEU A C 1
ATOM 763 O O . LEU A 1 96 ? 6.035 -24.734 6.531 1 97.81 96 LEU A O 1
ATOM 767 N N . ILE A 1 97 ? 6.133 -22.531 6.473 1 97.56 97 ILE A N 1
ATOM 768 C CA . ILE A 1 97 ? 6.742 -22.484 5.148 1 97.56 97 ILE A CA 1
ATOM 769 C C . ILE A 1 97 ? 8.109 -23.156 5.191 1 97.56 97 ILE A C 1
ATOM 771 O O . ILE A 1 97 ? 8.477 -23.875 4.258 1 97.56 97 ILE A O 1
ATOM 775 N N . SER A 1 98 ? 8.82 -22.922 6.277 1 96.56 98 SER A N 1
ATOM 776 C CA . SER A 1 98 ? 10.102 -23.609 6.441 1 96.56 98 SER A CA 1
ATOM 777 C C . SER A 1 98 ? 9.93 -25.125 6.398 1 96.56 98 SER A C 1
ATOM 779 O O . SER A 1 98 ? 10.719 -25.828 5.758 1 96.56 98 SER A O 1
ATOM 781 N N . THR A 1 99 ? 8.938 -25.594 7.016 1 97.31 99 THR A N 1
ATOM 782 C CA . THR A 1 99 ? 8.633 -27.016 7.023 1 97.31 99 THR A CA 1
ATOM 783 C C . THR A 1 99 ? 8.25 -27.5 5.625 1 97.31 99 THR A C 1
ATOM 785 O O . THR A 1 99 ? 8.711 -28.547 5.176 1 97.31 99 THR A O 1
ATOM 788 N N . ILE A 1 100 ? 7.449 -26.766 4.945 1 97.38 100 ILE A N 1
ATOM 789 C CA . ILE A 1 100 ? 6.977 -27.125 3.607 1 97.38 100 ILE A CA 1
ATOM 790 C C . ILE A 1 100 ? 8.156 -27.172 2.641 1 97.38 100 ILE A C 1
ATOM 792 O O . ILE A 1 100 ? 8.258 -28.094 1.822 1 97.38 100 ILE A O 1
ATOM 796 N N . LYS A 1 101 ? 9.039 -26.25 2.775 1 96.56 101 LYS A N 1
ATOM 797 C CA . LYS A 1 101 ? 10.18 -26.141 1.87 1 96.56 101 LYS A CA 1
ATOM 798 C C . LYS A 1 101 ? 11.133 -27.312 2.045 1 96.56 101 LYS A C 1
ATOM 800 O O . LYS A 1 101 ? 11.906 -27.641 1.139 1 96.56 101 LYS A O 1
ATOM 805 N N . GLN A 1 102 ? 11.117 -27.922 3.199 1 95.88 102 GLN A N 1
ATOM 806 C CA . GLN A 1 102 ? 11.945 -29.094 3.436 1 95.88 102 GLN A CA 1
ATOM 807 C C . GLN A 1 102 ? 11.422 -30.312 2.664 1 95.88 102 GLN A C 1
ATOM 809 O O . GLN A 1 102 ? 12.188 -31.219 2.328 1 95.88 102 GLN A O 1
ATOM 814 N N . LYS A 1 103 ? 10.203 -30.312 2.316 1 95.81 103 LYS A N 1
ATOM 815 C CA . LYS A 1 103 ? 9.57 -31.484 1.732 1 95.81 103 LYS A CA 1
ATOM 816 C C . LYS A 1 103 ? 9.227 -31.25 0.264 1 95.81 103 LYS A C 1
ATOM 818 O O . LYS A 1 103 ? 9.148 -32.219 -0.518 1 95.81 103 LYS A O 1
ATOM 823 N N . TYR A 1 104 ? 9 -30.031 -0.077 1 96.06 104 TYR A N 1
ATOM 824 C CA . TYR A 1 104 ? 8.5 -29.734 -1.414 1 96.06 104 TYR A CA 1
ATOM 825 C C . TYR A 1 104 ? 9.32 -28.625 -2.064 1 96.06 104 TYR A C 1
ATOM 827 O O . TYR A 1 104 ? 9.758 -27.688 -1.392 1 96.06 104 TYR A O 1
ATOM 835 N N . LYS A 1 105 ? 9.547 -28.781 -3.322 1 96.44 105 LYS A N 1
ATOM 836 C CA . LYS A 1 105 ? 10.094 -27.688 -4.125 1 96.44 105 LYS A CA 1
ATOM 837 C C . LYS A 1 105 ? 8.984 -26.938 -4.863 1 96.44 105 LYS A C 1
ATOM 839 O O . LYS A 1 105 ? 8.555 -27.359 -5.938 1 96.44 105 LYS A O 1
ATOM 844 N N . VAL A 1 106 ? 8.617 -25.859 -4.344 1 97.81 106 VAL A N 1
ATOM 845 C CA . VAL A 1 106 ? 7.551 -25.047 -4.93 1 97.81 106 VAL A CA 1
ATOM 846 C C . VAL A 1 106 ? 8.07 -24.328 -6.172 1 97.81 106 VAL A C 1
ATOM 848 O O . VAL A 1 106 ? 9.109 -23.672 -6.121 1 97.81 106 VAL A O 1
ATOM 851 N N . THR A 1 107 ? 7.344 -24.469 -7.246 1 98 107 THR A N 1
ATOM 852 C CA . THR A 1 107 ? 7.777 -23.844 -8.492 1 98 107 THR A CA 1
ATOM 853 C C . THR A 1 107 ? 6.914 -22.625 -8.812 1 98 107 THR A C 1
ATOM 855 O O . THR A 1 107 ? 7.355 -21.719 -9.523 1 98 107 THR A O 1
ATOM 858 N N . ILE A 1 108 ? 5.668 -22.609 -8.344 1 98.38 108 ILE A N 1
ATOM 859 C CA . ILE A 1 108 ? 4.75 -21.5 -8.578 1 98.38 108 ILE A CA 1
ATOM 860 C C . ILE A 1 108 ? 4.062 -21.109 -7.27 1 98.38 108 ILE A C 1
ATOM 862 O O . ILE A 1 108 ? 3.512 -21.969 -6.574 1 98.38 108 ILE A O 1
ATOM 866 N N . LEU A 1 109 ? 4.172 -19.875 -6.883 1 98.5 109 LEU A N 1
ATOM 867 C CA . LEU A 1 109 ? 3.49 -19.328 -5.715 1 98.5 109 LEU A CA 1
ATOM 868 C C . LEU A 1 109 ? 2.316 -18.453 -6.137 1 98.5 109 LEU A C 1
ATOM 870 O O . LEU A 1 109 ? 2.492 -17.484 -6.902 1 98.5 109 LEU A O 1
ATOM 874 N N . ILE A 1 110 ? 1.111 -18.797 -5.691 1 98.06 110 ILE A N 1
ATOM 875 C CA . ILE A 1 110 ? -0.068 -17.969 -5.953 1 98.06 110 ILE A CA 1
ATOM 876 C C . ILE A 1 110 ? -0.563 -17.359 -4.645 1 98.06 110 ILE A C 1
ATOM 878 O O . ILE A 1 110 ? -1.243 -18.016 -3.857 1 98.06 110 ILE A O 1
ATOM 882 N N . ASN A 1 111 ? -0.172 -16.125 -4.461 1 97.25 111 ASN A N 1
ATOM 883 C CA . ASN A 1 111 ? -0.711 -15.344 -3.355 1 97.25 111 ASN A CA 1
ATOM 884 C C . ASN A 1 111 ? -2.141 -14.891 -3.635 1 97.25 111 ASN A C 1
ATOM 886 O O . ASN A 1 111 ? -2.359 -13.812 -4.191 1 97.25 111 ASN A O 1
ATOM 890 N N . ASN A 1 112 ? -3.061 -15.648 -3.133 1 94.5 112 ASN A N 1
ATOM 891 C CA . ASN A 1 112 ? -4.465 -15.422 -3.457 1 94.5 112 ASN A CA 1
ATOM 892 C C . ASN A 1 112 ? -5.25 -14.953 -2.238 1 94.5 112 ASN A C 1
ATOM 894 O O . ASN A 1 112 ? -6.23 -14.219 -2.373 1 94.5 112 ASN A O 1
ATOM 898 N N . ALA A 1 113 ? -4.77 -15.375 -1.058 1 91.69 113 ALA A N 1
ATOM 899 C CA . ALA A 1 113 ? -5.508 -15.023 0.155 1 91.69 113 ALA A CA 1
ATOM 900 C C . ALA A 1 113 ? -5.715 -13.516 0.258 1 91.69 113 ALA A C 1
ATOM 902 O O . ALA A 1 113 ? -4.809 -12.734 -0.042 1 91.69 113 ALA A O 1
ATOM 903 N N . GLY A 1 114 ? -6.887 -13.094 0.542 1 86.81 114 GLY A N 1
ATOM 904 C CA . GLY A 1 114 ? -7.223 -11.688 0.739 1 86.81 114 GLY A CA 1
ATOM 905 C C . GLY A 1 114 ? -8.453 -11.492 1.601 1 86.81 114 GLY A C 1
ATOM 906 O O . GLY A 1 114 ? -9.383 -12.305 1.57 1 86.81 114 GLY A O 1
ATOM 907 N N . VAL A 1 115 ? -8.359 -10.492 2.361 1 81.62 115 VAL A N 1
ATOM 908 C CA . VAL A 1 115 ? -9.492 -10.156 3.211 1 81.62 115 VAL A CA 1
ATOM 909 C C . VAL A 1 115 ? -9.82 -8.672 3.066 1 81.62 115 VAL A C 1
ATOM 911 O O . VAL A 1 115 ? -8.977 -7.879 2.633 1 81.62 115 VAL A O 1
ATOM 914 N N . GLY A 1 116 ? -10.992 -8.32 3.213 1 79.44 116 GLY A N 1
ATOM 915 C CA . GLY A 1 116 ? -11.445 -6.941 3.242 1 79.44 116 GLY A CA 1
ATOM 916 C C . GLY A 1 116 ? -12.547 -6.699 4.254 1 79.44 116 GLY A C 1
ATOM 917 O O . GLY A 1 116 ? -13.406 -7.559 4.461 1 79.44 116 GLY A O 1
ATOM 918 N N . ILE A 1 117 ? -12.328 -5.672 5.031 1 72.19 117 ILE A N 1
ATOM 919 C CA . ILE A 1 117 ? -13.383 -5.207 5.93 1 72.19 117 ILE A CA 1
ATOM 920 C C . ILE A 1 117 ? -14.07 -3.982 5.328 1 72.19 117 ILE A C 1
ATOM 922 O O . ILE A 1 117 ? -13.406 -3.002 4.977 1 72.19 117 ILE A O 1
ATOM 926 N N . PHE A 1 118 ? -15.297 -4.09 5.156 1 70.69 118 PHE A N 1
ATOM 927 C CA . PHE A 1 118 ? -16.047 -3.01 4.531 1 70.69 118 PHE A CA 1
ATOM 928 C C . PHE A 1 118 ? -16.797 -2.195 5.578 1 70.69 118 PHE A C 1
ATOM 930 O O . PHE A 1 118 ? -17.938 -2.52 5.926 1 70.69 118 PHE A O 1
ATOM 937 N N . LYS A 1 119 ? -16.234 -1.32 6.156 1 77.06 119 LYS A N 1
ATOM 938 C CA . LYS A 1 119 ? -16.75 -0.358 7.129 1 77.06 119 LYS A CA 1
ATOM 939 C C . LYS A 1 119 ? -16.109 1.011 6.941 1 77.06 119 LYS A C 1
ATOM 941 O O . LYS A 1 119 ? -15.086 1.134 6.254 1 77.06 119 LYS A O 1
ATOM 946 N N . LEU A 1 120 ? -16.875 1.978 7.445 1 79.62 120 LEU A N 1
ATOM 947 C CA . LEU A 1 120 ? -16.219 3.283 7.488 1 79.62 120 LEU A CA 1
ATOM 948 C C . LEU A 1 120 ? -14.906 3.213 8.266 1 79.62 120 LEU A C 1
ATOM 950 O O . LEU A 1 120 ? -14.797 2.467 9.234 1 79.62 120 LEU A O 1
ATOM 954 N N . PHE A 1 121 ? -13.977 4.008 7.727 1 82.38 121 PHE A N 1
ATOM 955 C CA . PHE A 1 121 ? -12.664 4 8.352 1 82.38 121 PHE A CA 1
ATOM 956 C C . PHE A 1 121 ? -12.758 4.316 9.836 1 82.38 121 PHE A C 1
ATOM 958 O O . PHE A 1 121 ? -12.055 3.721 10.648 1 82.38 121 PHE A O 1
ATOM 965 N N . GLU A 1 122 ? -13.68 5.199 10.164 1 80.69 122 GLU A N 1
ATOM 966 C CA . GLU A 1 122 ? -13.859 5.598 11.555 1 80.69 122 GLU A CA 1
ATOM 967 C C . GLU A 1 122 ? -14.406 4.449 12.391 1 80.69 122 GLU A C 1
ATOM 969 O O . GLU A 1 122 ? -14.266 4.441 13.617 1 80.69 122 GLU A O 1
ATOM 974 N N . ASP A 1 123 ? -14.992 3.49 11.703 1 80.38 123 ASP A N 1
ATOM 975 C CA . ASP A 1 123 ? -15.602 2.363 12.398 1 80.38 123 ASP A CA 1
ATOM 976 C C . ASP A 1 123 ? -14.672 1.152 12.406 1 80.38 123 ASP A C 1
ATOM 978 O O . ASP A 1 123 ? -14.953 0.152 13.07 1 80.38 123 ASP A O 1
ATOM 982 N N . GLU A 1 124 ? -13.633 1.27 11.664 1 84.06 124 GLU A N 1
ATOM 983 C CA . GLU A 1 124 ? -12.633 0.202 11.68 1 84.06 124 GLU A CA 1
ATOM 984 C C . GLU A 1 124 ? -11.688 0.346 12.859 1 84.06 124 GLU A C 1
ATOM 986 O O . GLU A 1 124 ? -11.391 1.462 13.289 1 84.06 124 GLU A O 1
ATOM 991 N N . THR A 1 125 ? -11.375 -0.813 13.445 1 87.5 125 THR A N 1
ATOM 992 C CA . THR A 1 125 ? -10.328 -0.768 14.469 1 87.5 125 THR A CA 1
ATOM 993 C C . THR A 1 125 ? -8.945 -0.818 13.828 1 87.5 125 THR A C 1
ATOM 995 O O . THR A 1 125 ? -8.789 -1.298 12.695 1 87.5 125 THR A O 1
ATOM 998 N N . ILE A 1 126 ? -7.977 -0.304 14.492 1 88.94 126 ILE A N 1
ATOM 999 C CA . ILE A 1 126 ? -6.609 -0.342 13.977 1 88.94 126 ILE A CA 1
ATOM 1000 C C . ILE A 1 126 ? -6.168 -1.792 13.789 1 88.94 126 ILE A C 1
ATOM 1002 O O . ILE A 1 126 ? -5.398 -2.104 12.883 1 88.94 126 ILE A O 1
ATOM 1006 N N . GLU A 1 127 ? -6.691 -2.6 14.664 1 91 127 GLU A N 1
ATOM 1007 C CA . GLU A 1 127 ? -6.395 -4.023 14.539 1 91 127 GLU A CA 1
ATOM 1008 C C . GLU A 1 127 ? -6.906 -4.582 13.219 1 91 127 GLU A C 1
ATOM 1010 O O . GLU A 1 127 ? -6.242 -5.414 12.594 1 91 127 GLU A O 1
ATOM 1015 N N . ASP A 1 128 ? -8.047 -4.066 12.805 1 89.19 128 ASP A N 1
ATOM 1016 C CA . ASP A 1 128 ? -8.602 -4.469 11.516 1 89.19 128 ASP A CA 1
ATOM 1017 C C . ASP A 1 128 ? -7.699 -4.008 10.367 1 89.19 128 ASP A C 1
ATOM 1019 O O . ASP A 1 128 ? -7.461 -4.762 9.422 1 89.19 128 ASP A O 1
ATOM 1023 N N . VAL A 1 129 ? -7.246 -2.871 10.477 1 91.19 129 VAL A N 1
ATOM 1024 C CA . VAL A 1 129 ? -6.387 -2.293 9.453 1 91.19 129 VAL A CA 1
ATOM 1025 C C . VAL A 1 129 ? -5.086 -3.092 9.352 1 91.19 129 VAL A C 1
ATOM 1027 O O . VAL A 1 129 ? -4.66 -3.467 8.258 1 91.19 129 VAL A O 1
ATOM 1030 N N . ILE A 1 130 ? -4.539 -3.391 10.523 1 92.94 130 ILE A N 1
ATOM 1031 C CA . ILE A 1 130 ? -3.283 -4.133 10.586 1 92.94 130 ILE A CA 1
ATOM 1032 C C . ILE A 1 130 ? -3.48 -5.535 10.016 1 92.94 130 ILE A C 1
ATOM 1034 O O . ILE A 1 130 ? -2.67 -6.004 9.211 1 92.94 130 ILE A O 1
ATOM 1038 N N . LYS A 1 131 ? -4.523 -6.164 10.391 1 93.25 131 LYS A N 1
ATOM 1039 C CA . LYS A 1 131 ? -4.812 -7.52 9.93 1 93.25 131 LYS A CA 1
ATOM 1040 C C . LYS A 1 131 ? -4.988 -7.562 8.414 1 93.25 131 LYS A C 1
ATOM 1042 O O . LYS A 1 131 ? -4.422 -8.43 7.746 1 93.25 131 LYS A O 1
ATOM 1047 N N . THR A 1 132 ? -5.785 -6.648 7.891 1 91.94 132 THR A N 1
ATOM 1048 C CA . THR A 1 132 ? -6.016 -6.578 6.453 1 91.94 132 THR A CA 1
ATOM 1049 C C . THR A 1 132 ? -4.703 -6.363 5.703 1 91.94 132 THR A C 1
ATOM 1051 O O . THR A 1 132 ? -4.418 -7.059 4.73 1 91.94 132 THR A O 1
ATOM 1054 N N . ASN A 1 133 ? -3.926 -5.473 6.203 1 93.38 133 ASN A N 1
ATOM 1055 C CA . ASN A 1 133 ? -2.635 -5.18 5.59 1 93.38 133 ASN A CA 1
ATOM 1056 C C . ASN A 1 133 ? -1.697 -6.383 5.664 1 93.38 133 ASN A C 1
ATOM 1058 O O . ASN A 1 133 ? -0.952 -6.652 4.719 1 93.38 133 ASN A O 1
ATOM 1062 N N . THR A 1 134 ? -1.728 -7.047 6.781 1 95.19 134 THR A N 1
ATOM 1063 C CA . THR A 1 134 ? -0.857 -8.195 6.984 1 95.19 134 THR A CA 1
ATOM 1064 C C . THR A 1 134 ? -1.215 -9.32 6.02 1 95.19 134 THR A C 1
ATOM 1066 O O . THR A 1 134 ? -0.345 -9.852 5.32 1 95.19 134 THR A O 1
ATOM 1069 N N . ILE A 1 135 ? -2.426 -9.633 5.887 1 94.81 135 ILE A N 1
ATOM 1070 C CA . ILE A 1 135 ? -2.881 -10.766 5.082 1 94.81 135 ILE A CA 1
ATOM 1071 C C . ILE A 1 135 ? -2.734 -10.43 3.6 1 94.81 135 ILE A C 1
ATOM 1073 O O . ILE A 1 135 ? -2.268 -11.266 2.814 1 94.81 135 ILE A O 1
ATOM 1077 N N . ASN A 1 136 ? -3.07 -9.242 3.221 1 92.38 136 ASN A N 1
ATOM 1078 C CA . ASN A 1 136 ? -3.164 -8.883 1.81 1 92.38 136 ASN A CA 1
ATOM 1079 C C . ASN A 1 136 ? -1.807 -8.477 1.243 1 92.38 136 ASN A C 1
ATOM 1081 O O . ASN A 1 136 ? -1.601 -8.508 0.029 1 92.38 136 ASN A O 1
ATOM 1085 N N . TYR A 1 137 ? -0.922 -8.062 2.094 1 92.94 137 TYR A N 1
ATOM 1086 C CA . TYR A 1 137 ? 0.329 -7.527 1.571 1 92.94 137 TYR A CA 1
ATOM 1087 C C . TYR A 1 137 ? 1.527 -8.156 2.275 1 92.94 137 TYR A C 1
ATOM 1089 O O . TYR A 1 137 ? 2.34 -8.836 1.646 1 92.94 137 TYR A O 1
ATOM 1097 N N . LEU A 1 138 ? 1.664 -8.023 3.604 1 95.44 138 LEU A N 1
ATOM 1098 C CA . LEU A 1 138 ? 2.885 -8.414 4.297 1 95.44 138 LEU A CA 1
ATOM 1099 C C . LEU A 1 138 ? 3.123 -9.922 4.176 1 95.44 138 LEU A C 1
ATOM 1101 O O . LEU A 1 138 ? 4.258 -10.359 3.979 1 95.44 138 LEU A O 1
ATOM 1105 N N . ALA A 1 139 ? 2.094 -10.703 4.336 1 96.69 139 ALA A N 1
ATOM 1106 C CA . ALA A 1 139 ? 2.24 -12.156 4.219 1 96.69 139 ALA A CA 1
ATOM 1107 C C . ALA A 1 139 ? 2.684 -12.547 2.814 1 96.69 139 ALA A C 1
ATOM 1109 O O . ALA A 1 139 ? 3.67 -13.273 2.646 1 96.69 139 ALA A O 1
ATOM 1110 N N . PRO A 1 140 ? 2.008 -12.047 1.768 1 96.19 140 PRO A N 1
ATOM 1111 C CA . PRO A 1 140 ? 2.488 -12.328 0.411 1 96.19 140 PRO A CA 1
ATOM 1112 C C . PRO A 1 140 ? 3.941 -11.898 0.204 1 96.19 140 PRO A C 1
ATOM 1114 O O . PRO A 1 140 ? 4.699 -12.594 -0.479 1 96.19 140 PRO A O 1
ATOM 1117 N N . ALA A 1 141 ? 4.305 -10.758 0.713 1 94.56 141 ALA A N 1
ATOM 1118 C CA . ALA A 1 141 ? 5.684 -10.281 0.599 1 94.56 141 ALA A CA 1
ATOM 1119 C C . ALA A 1 141 ? 6.652 -11.258 1.267 1 94.56 141 ALA A C 1
ATOM 1121 O O . ALA A 1 141 ? 7.695 -11.586 0.702 1 94.56 141 ALA A O 1
ATOM 1122 N N . MET A 1 142 ? 6.336 -11.68 2.443 1 95.5 142 MET A N 1
ATOM 1123 C CA . MET A 1 142 ? 7.18 -12.625 3.17 1 95.5 142 MET A CA 1
ATOM 1124 C C . MET A 1 142 ? 7.301 -13.938 2.41 1 95.5 142 MET A C 1
ATOM 1126 O O . MET A 1 142 ? 8.398 -14.477 2.258 1 95.5 142 MET A O 1
ATOM 1130 N N . LEU A 1 143 ? 6.184 -14.484 1.939 1 97.06 143 LEU A N 1
ATOM 1131 C CA . LEU A 1 143 ? 6.191 -15.719 1.168 1 97.06 143 LEU A CA 1
ATOM 1132 C C . LEU A 1 143 ? 7.059 -15.578 -0.078 1 97.06 143 LEU A C 1
ATOM 1134 O O . LEU A 1 143 ? 7.848 -16.469 -0.395 1 97.06 143 LEU A O 1
ATOM 1138 N N . THR A 1 144 ? 6.832 -14.469 -0.754 1 95.69 144 THR A N 1
ATOM 1139 C CA . THR A 1 144 ? 7.617 -14.188 -1.951 1 95.69 144 THR A CA 1
ATOM 1140 C C . THR A 1 144 ? 9.109 -14.219 -1.641 1 95.69 144 THR A C 1
ATOM 1142 O O . THR A 1 144 ? 9.891 -14.836 -2.375 1 95.69 144 THR A O 1
ATOM 1145 N N . GLN A 1 145 ? 9.516 -13.586 -0.586 1 93.19 145 GLN A N 1
ATOM 1146 C CA . GLN A 1 145 ? 10.922 -13.562 -0.192 1 93.19 145 GLN A CA 1
ATOM 1147 C C . GLN A 1 145 ? 11.445 -14.977 0.059 1 93.19 145 GLN A C 1
ATOM 1149 O O . GLN A 1 145 ? 12.539 -15.328 -0.391 1 93.19 145 GLN A O 1
ATOM 1154 N N . GLU A 1 146 ? 10.703 -15.75 0.777 1 93.81 146 GLU A N 1
ATOM 1155 C CA . GLU A 1 146 ? 11.109 -17.109 1.12 1 93.81 146 GLU A CA 1
ATOM 1156 C C . GLU A 1 146 ? 11.305 -17.953 -0.133 1 93.81 146 GLU A C 1
ATOM 1158 O O . GLU A 1 146 ? 12.25 -18.75 -0.208 1 93.81 146 GLU A O 1
ATOM 1163 N N . PHE A 1 147 ? 10.531 -17.766 -1.126 1 95.44 147 PHE A N 1
ATOM 1164 C CA . PHE A 1 147 ? 10.547 -18.688 -2.262 1 95.44 147 PHE A CA 1
ATOM 1165 C C . PHE A 1 147 ? 11.469 -18.172 -3.359 1 95.44 147 PHE A C 1
ATOM 1167 O O . PHE A 1 147 ? 11.977 -18.953 -4.168 1 95.44 147 PHE A O 1
ATOM 1174 N N . ILE A 1 148 ? 11.625 -16.859 -3.453 1 91.69 148 ILE A N 1
ATOM 1175 C CA . ILE A 1 148 ? 12.609 -16.312 -4.391 1 91.69 148 ILE A CA 1
ATOM 1176 C C . ILE A 1 148 ? 13.992 -16.875 -4.066 1 91.69 148 ILE A C 1
ATOM 1178 O O . ILE A 1 148 ? 14.758 -17.219 -4.973 1 91.69 148 ILE A O 1
ATOM 1182 N N . LYS A 1 149 ? 14.242 -17.016 -2.783 1 87.06 149 LYS A N 1
ATOM 1183 C CA . LYS A 1 149 ? 15.516 -17.578 -2.338 1 87.06 149 LYS A CA 1
ATOM 1184 C C . LYS A 1 149 ? 15.672 -19.031 -2.773 1 87.06 149 LYS A C 1
ATOM 1186 O O . LYS A 1 149 ? 16.797 -19.531 -2.881 1 87.06 149 LYS A O 1
ATOM 1191 N N . ASP A 1 150 ? 14.617 -19.734 -3.072 1 89.56 150 ASP A N 1
ATOM 1192 C CA . ASP A 1 150 ? 14.625 -21.141 -3.445 1 89.56 150 ASP A CA 1
ATOM 1193 C C . ASP A 1 150 ? 14.438 -21.312 -4.949 1 89.56 150 ASP A C 1
ATOM 1195 O O . ASP A 1 150 ? 13.977 -22.359 -5.406 1 89.56 150 ASP A O 1
ATOM 1199 N N . ASN A 1 151 ? 14.641 -20.312 -5.719 1 86.31 151 ASN A N 1
ATOM 1200 C CA . ASN A 1 151 ? 14.609 -20.328 -7.176 1 86.31 151 ASN A CA 1
ATOM 1201 C C . ASN A 1 151 ? 13.242 -20.719 -7.707 1 86.31 151 ASN A C 1
ATOM 1203 O O . ASN A 1 151 ? 13.125 -21.594 -8.562 1 86.31 151 ASN A O 1
ATOM 1207 N N . ILE A 1 152 ? 12.234 -20.141 -7.258 1 92.62 152 ILE A N 1
ATOM 1208 C CA . ILE A 1 152 ? 10.875 -20.297 -7.762 1 92.62 152 ILE A CA 1
ATOM 1209 C C . ILE A 1 152 ? 10.805 -19.828 -9.211 1 92.62 152 ILE A C 1
ATOM 1211 O O . ILE A 1 152 ? 11.602 -19 -9.641 1 92.62 152 ILE A O 1
ATOM 1215 N N . ASN A 1 153 ? 9.836 -20.422 -9.945 1 95.5 153 ASN A N 1
ATOM 1216 C CA . ASN A 1 153 ? 9.727 -20.078 -11.359 1 95.5 153 ASN A CA 1
ATOM 1217 C C . ASN A 1 153 ? 8.766 -18.906 -11.586 1 95.5 153 ASN A C 1
ATOM 1219 O O . ASN A 1 153 ? 8.945 -18.125 -12.508 1 95.5 153 ASN A O 1
ATOM 1223 N N . HIS A 1 154 ? 7.738 -18.891 -10.727 1 97.19 154 HIS A N 1
ATOM 1224 C CA . HIS A 1 154 ? 6.672 -17.938 -11.008 1 97.19 154 HIS A CA 1
ATOM 1225 C C . HIS A 1 154 ? 5.961 -17.5 -9.727 1 97.19 154 HIS A C 1
ATOM 1227 O O . HIS A 1 154 ? 5.668 -18.344 -8.867 1 97.19 154 HIS A O 1
ATOM 1233 N N . ILE A 1 155 ? 5.797 -16.266 -9.578 1 97.19 155 ILE A N 1
ATOM 1234 C CA . ILE A 1 155 ? 5.039 -15.703 -8.469 1 97.19 155 ILE A CA 1
ATOM 1235 C C . ILE A 1 155 ? 3.807 -14.977 -9 1 97.19 155 ILE A C 1
ATOM 1237 O O . ILE A 1 155 ? 3.918 -14.117 -9.875 1 97.19 155 ILE A O 1
ATOM 1241 N N . VAL A 1 156 ? 2.645 -15.336 -8.484 1 96.69 156 VAL A N 1
ATOM 1242 C CA . VAL A 1 156 ? 1.382 -14.719 -8.875 1 96.69 156 VAL A CA 1
ATOM 1243 C C . VAL A 1 156 ? 0.776 -13.984 -7.684 1 96.69 156 VAL A C 1
ATOM 1245 O O . VAL A 1 156 ? 0.653 -14.547 -6.594 1 96.69 156 VAL A O 1
ATOM 1248 N N . ASN A 1 157 ? 0.514 -12.75 -7.848 1 94 157 ASN A N 1
ATOM 1249 C CA . ASN A 1 157 ? -0.2 -11.953 -6.855 1 94 157 ASN A CA 1
ATOM 1250 C C . ASN A 1 157 ? -1.583 -11.547 -7.355 1 94 157 ASN A C 1
ATOM 1252 O O . ASN A 1 157 ? -1.729 -11.102 -8.5 1 94 157 ASN A O 1
ATOM 1256 N N . ILE A 1 158 ? -2.541 -11.766 -6.492 1 88.69 158 ILE A N 1
ATOM 1257 C CA . ILE A 1 158 ? -3.904 -11.383 -6.848 1 88.69 158 ILE A CA 1
ATOM 1258 C C . ILE A 1 158 ? -4.207 -9.984 -6.309 1 88.69 158 ILE A C 1
ATOM 1260 O O . ILE A 1 158 ? -4.301 -9.789 -5.094 1 88.69 158 ILE A O 1
ATOM 1264 N N . GLY A 1 159 ? -4.254 -9.062 -7.133 1 77.56 159 GLY A N 1
ATOM 1265 C CA . GLY A 1 159 ? -4.629 -7.699 -6.781 1 77.56 159 GLY A CA 1
ATOM 1266 C C . GLY A 1 159 ? -6.109 -7.43 -6.949 1 77.56 159 GLY A C 1
ATOM 1267 O O . GLY A 1 159 ? -6.941 -8.305 -6.691 1 77.56 159 GLY A O 1
ATOM 1268 N N . SER A 1 160 ? -6.586 -6.285 -6.984 1 63.44 160 SER A N 1
ATOM 1269 C CA . SER A 1 160 ? -7.965 -5.863 -7.211 1 63.44 160 SER A CA 1
ATOM 1270 C C . SER A 1 160 ? -8.023 -4.574 -8.023 1 63.44 160 SER A C 1
ATOM 1272 O O . SER A 1 160 ? -7.027 -3.861 -8.141 1 63.44 160 SER A O 1
ATOM 1274 N N . ALA A 1 161 ? -9.148 -4.555 -8.719 1 53.28 161 ALA A N 1
ATOM 1275 C CA . ALA A 1 161 ? -9.398 -3.262 -9.344 1 53.28 161 ALA A CA 1
ATOM 1276 C C . ALA A 1 161 ? -9.336 -2.133 -8.32 1 53.28 161 ALA A C 1
ATOM 1278 O O . ALA A 1 161 ? -9.016 -0.993 -8.664 1 53.28 161 ALA A O 1
ATOM 1279 N N . ALA A 1 162 ? -9.656 -2.516 -7.152 1 48.84 162 ALA A N 1
ATOM 1280 C CA . ALA A 1 162 ? -9.594 -1.545 -6.062 1 48.84 162 ALA A CA 1
ATOM 1281 C C . ALA A 1 162 ? -8.164 -1.086 -5.812 1 48.84 162 ALA A C 1
ATOM 1283 O O . ALA A 1 162 ? -7.93 -0.14 -5.059 1 48.84 162 ALA A O 1
ATOM 1284 N N . SER A 1 163 ? -7.219 -1.747 -6.43 1 47.06 163 SER A N 1
ATOM 1285 C CA . SER A 1 163 ? -5.816 -1.354 -6.34 1 47.06 163 SER A CA 1
ATOM 1286 C C . SER A 1 163 ? -5.57 -0.021 -7.039 1 47.06 163 SER A C 1
ATOM 1288 O O . SER A 1 163 ? -4.543 0.622 -6.816 1 47.06 163 SER A O 1
ATOM 1290 N N . ILE A 1 164 ? -6.664 0.269 -7.887 1 45.34 164 ILE A N 1
ATOM 1291 C CA . ILE A 1 164 ? -6.492 1.444 -8.734 1 45.34 164 ILE A CA 1
ATOM 1292 C C . ILE A 1 164 ? -7.648 2.414 -8.516 1 45.34 164 ILE A C 1
ATOM 1294 O O . ILE A 1 164 ? -7.504 3.621 -8.727 1 45.34 164 ILE A O 1
ATOM 1298 N N . VAL A 1 165 ? -8.789 1.894 -8.094 1 45.22 165 VAL A N 1
ATOM 1299 C CA . VAL A 1 165 ? -9.961 2.752 -7.953 1 45.22 165 VAL A CA 1
ATOM 1300 C C . VAL A 1 165 ? -10.258 2.984 -6.477 1 45.22 165 VAL A C 1
ATOM 1302 O O . VAL A 1 165 ? -10.109 2.072 -5.656 1 45.22 165 VAL A O 1
ATOM 1305 N N . GLN A 1 166 ? -10.266 4.25 -6.156 1 45.44 166 GLN A N 1
ATOM 1306 C CA . GLN A 1 166 ? -10.602 4.656 -4.797 1 45.44 166 GLN A CA 1
ATOM 1307 C C . GLN A 1 166 ? -12.086 4.422 -4.504 1 45.44 166 GLN A C 1
ATOM 1309 O O . GLN A 1 166 ? -12.922 4.527 -5.398 1 45.44 166 GLN A O 1
ATOM 1314 N N . GLY A 1 167 ? -12.375 3.486 -3.498 1 49.66 167 GLY A N 1
ATOM 1315 C CA . GLY A 1 167 ? -13.766 3.283 -3.121 1 49.66 167 GLY A CA 1
ATOM 1316 C C . GLY A 1 167 ? -14.047 3.613 -1.668 1 49.66 167 GLY A C 1
ATOM 1317 O O . GLY A 1 167 ? -13.117 3.727 -0.863 1 49.66 167 GLY A O 1
ATOM 1318 N N . MET A 1 168 ? -15.336 3.824 -1.405 1 49.66 168 MET A N 1
ATOM 1319 C CA . MET A 1 168 ? -15.805 4.098 -0.05 1 49.66 168 MET A CA 1
ATOM 1320 C C . MET A 1 168 ? -15.906 2.811 0.761 1 49.66 168 MET A C 1
ATOM 1322 O O . MET A 1 168 ? -16.219 1.75 0.214 1 49.66 168 MET A O 1
ATOM 1326 N N . LYS A 1 169 ? -15.555 2.801 2.047 1 56.5 169 LYS A N 1
ATOM 1327 C CA . LYS A 1 169 ? -15.688 1.739 3.041 1 56.5 169 LYS A CA 1
ATOM 1328 C C . LYS A 1 169 ? -14.648 0.648 2.826 1 56.5 169 LYS A C 1
ATOM 1330 O O . LYS A 1 169 ? -14.844 -0.5 3.229 1 56.5 169 LYS A O 1
ATOM 1335 N N . ILE A 1 170 ? -13.656 1.104 2.072 1 64.81 170 ILE A N 1
ATOM 1336 C CA . ILE A 1 170 ? -12.648 0.092 1.781 1 64.81 170 ILE A CA 1
ATOM 1337 C C . ILE A 1 170 ? -11.25 0.683 1.978 1 64.81 170 ILE A C 1
ATOM 1339 O O . ILE A 1 170 ? -10.328 0.369 1.225 1 64.81 170 ILE A O 1
ATOM 1343 N N . THR A 1 171 ? -11.219 1.462 3.025 1 75.56 171 THR A N 1
ATOM 1344 C CA . THR A 1 171 ? -9.977 2.211 3.193 1 75.56 171 THR A CA 1
ATOM 1345 C C . THR A 1 171 ? -8.805 1.266 3.434 1 75.56 171 THR A C 1
ATOM 1347 O O . THR A 1 171 ? -7.793 1.332 2.732 1 75.56 171 THR A O 1
ATOM 1350 N N . ALA A 1 172 ? -9.023 0.34 4.395 1 79.31 172 ALA A N 1
ATOM 1351 C CA . ALA A 1 172 ? -7.938 -0.586 4.695 1 79.31 172 ALA A CA 1
ATOM 1352 C C . ALA A 1 172 ? -7.68 -1.53 3.523 1 79.31 172 ALA A C 1
ATOM 1354 O O . ALA A 1 172 ? -6.527 -1.842 3.211 1 79.31 172 ALA A O 1
ATOM 1355 N N . TYR A 1 173 ? -8.719 -1.901 2.932 1 80.56 173 TYR A N 1
ATOM 1356 C CA . TYR A 1 173 ? -8.602 -2.795 1.784 1 80.56 173 TYR A CA 1
ATOM 1357 C C . TYR A 1 173 ? -7.906 -2.096 0.621 1 80.56 173 TYR A C 1
ATOM 1359 O O . TYR A 1 173 ? -6.969 -2.639 0.034 1 80.56 173 TYR A O 1
ATOM 1367 N N . SER A 1 174 ? -8.32 -0.928 0.357 1 77.81 174 SER A N 1
ATOM 1368 C CA . SER A 1 174 ? -7.719 -0.143 -0.716 1 77.81 174 SER A CA 1
ATOM 1369 C C . SER A 1 174 ? -6.223 0.057 -0.482 1 77.81 174 SER A C 1
ATOM 1371 O O . SER A 1 174 ? -5.418 -0.127 -1.396 1 77.81 174 SER A O 1
ATOM 1373 N N . ALA A 1 175 ? -5.918 0.376 0.71 1 83.56 175 ALA A N 1
ATOM 1374 C CA . ALA A 1 175 ? -4.516 0.587 1.058 1 83.56 175 ALA A CA 1
ATOM 1375 C C . ALA A 1 175 ? -3.701 -0.686 0.842 1 83.56 175 ALA A C 1
ATOM 1377 O O . ALA A 1 175 ? -2.607 -0.641 0.274 1 83.56 175 ALA A O 1
ATOM 1378 N N . SER A 1 176 ? -4.219 -1.74 1.249 1 84.06 176 SER A N 1
ATOM 1379 C CA . SER A 1 176 ? -3.504 -3.008 1.147 1 84.06 176 SER A CA 1
ATOM 1380 C C . SER A 1 176 ? -3.305 -3.416 -0.309 1 84.06 176 SER A C 1
ATOM 1382 O O . SER A 1 176 ? -2.246 -3.928 -0.676 1 84.06 176 SER A O 1
ATOM 1384 N N . LYS A 1 177 ? -4.297 -3.215 -1.083 1 80.19 177 LYS A N 1
ATOM 1385 C CA . LYS A 1 177 ? -4.207 -3.59 -2.49 1 80.19 177 LYS A CA 1
ATOM 1386 C C . LYS A 1 177 ? -3.252 -2.67 -3.246 1 80.19 177 LYS A C 1
ATOM 1388 O O . LYS A 1 177 ? -2.541 -3.111 -4.152 1 80.19 177 LYS A O 1
ATOM 1393 N N . HIS A 1 178 ? -3.252 -1.499 -2.865 1 81.31 178 HIS A N 1
ATOM 1394 C CA . HIS A 1 178 ? -2.266 -0.582 -3.424 1 81.31 178 HIS A CA 1
ATOM 1395 C C . HIS A 1 178 ? -0.849 -0.986 -3.027 1 81.31 178 HIS A C 1
ATOM 1397 O O . HIS A 1 178 ? 0.077 -0.896 -3.836 1 81.31 178 HIS A O 1
ATOM 1403 N N . ALA A 1 179 ? -0.756 -1.355 -1.795 1 86.56 179 ALA A N 1
ATOM 1404 C CA . ALA A 1 179 ? 0.542 -1.84 -1.332 1 86.56 179 ALA A CA 1
ATOM 1405 C C . ALA A 1 179 ? 1.017 -3.021 -2.172 1 86.56 179 ALA A C 1
ATOM 1407 O O . ALA A 1 179 ? 2.18 -3.076 -2.578 1 86.56 179 ALA A O 1
ATOM 1408 N N . MET A 1 180 ? 0.116 -3.875 -2.453 1 87.06 180 MET A N 1
ATOM 1409 C CA . MET A 1 180 ? 0.434 -5.047 -3.264 1 87.06 180 MET A CA 1
ATOM 1410 C C . MET A 1 180 ? 0.874 -4.633 -4.664 1 87.06 180 MET A C 1
ATOM 1412 O O . MET A 1 180 ? 1.826 -5.195 -5.211 1 87.06 180 MET A O 1
ATOM 1416 N N . TRP A 1 181 ? 0.191 -3.719 -5.184 1 81.69 181 TRP A N 1
ATOM 1417 C CA . TRP A 1 181 ? 0.539 -3.201 -6.5 1 81.69 181 TRP A CA 1
ATOM 1418 C C . TRP A 1 181 ? 1.958 -2.643 -6.508 1 81.69 181 TRP A C 1
ATOM 1420 O O . TRP A 1 181 ? 2.764 -2.988 -7.375 1 81.69 181 TRP A O 1
ATOM 1430 N N . GLY A 1 182 ? 2.227 -1.822 -5.594 1 81.75 182 GLY A N 1
ATOM 1431 C CA . GLY A 1 182 ? 3.557 -1.246 -5.484 1 81.75 182 GLY A CA 1
ATOM 1432 C C . GLY A 1 182 ? 4.641 -2.283 -5.254 1 81.75 182 GLY A C 1
ATOM 1433 O O . GLY A 1 182 ? 5.703 -2.225 -5.875 1 81.75 182 GLY A O 1
ATOM 1434 N N . PHE A 1 183 ? 4.336 -3.207 -4.434 1 87.12 183 PHE A N 1
ATOM 1435 C CA . PHE A 1 183 ? 5.258 -4.293 -4.133 1 87.12 183 PHE A CA 1
ATOM 1436 C C . PHE A 1 183 ? 5.559 -5.113 -5.379 1 87.12 183 PHE A C 1
ATOM 1438 O O . PHE A 1 183 ? 6.719 -5.32 -5.73 1 87.12 183 PHE A O 1
ATOM 1445 N N . HIS A 1 184 ? 4.508 -5.508 -6.008 1 87.56 184 HIS A N 1
ATOM 1446 C CA . HIS A 1 184 ? 4.641 -6.383 -7.168 1 87.56 184 HIS A CA 1
ATOM 1447 C C . HIS A 1 184 ? 5.465 -5.723 -8.266 1 87.56 184 HIS A C 1
ATOM 1449 O O . HIS A 1 184 ? 6.387 -6.332 -8.805 1 87.56 184 HIS A O 1
ATOM 1455 N N . ASN A 1 185 ? 5.137 -4.59 -8.562 1 79.31 185 ASN A N 1
ATOM 1456 C CA . ASN A 1 185 ? 5.809 -3.902 -9.664 1 79.31 185 ASN A CA 1
ATOM 1457 C C . ASN A 1 185 ? 7.273 -3.621 -9.336 1 79.31 185 ASN A C 1
ATOM 1459 O O . ASN A 1 185 ? 8.141 -3.744 -10.203 1 79.31 185 ASN A O 1
ATOM 1463 N N . ALA A 1 186 ? 7.512 -3.211 -8.117 1 79.5 186 ALA A N 1
ATOM 1464 C CA . ALA A 1 186 ? 8.898 -2.986 -7.707 1 79.5 186 ALA A CA 1
ATOM 1465 C C . ALA A 1 186 ? 9.703 -4.281 -7.766 1 79.5 186 ALA A C 1
ATOM 1467 O O . ALA A 1 186 ? 10.836 -4.289 -8.242 1 79.5 186 ALA A O 1
ATOM 1468 N N . LEU A 1 187 ? 9.133 -5.305 -7.289 1 85.62 187 LEU A N 1
ATOM 1469 C CA . LEU A 1 187 ? 9.789 -6.605 -7.324 1 85.62 187 LEU A CA 1
ATOM 1470 C C . LEU A 1 187 ? 10.078 -7.031 -8.758 1 85.62 187 LEU A C 1
ATOM 1472 O O . LEU A 1 187 ? 11.18 -7.496 -9.062 1 85.62 187 LEU A O 1
ATOM 1476 N N . ARG A 1 188 ? 9.062 -6.953 -9.586 1 84 188 ARG A N 1
ATOM 1477 C CA . ARG A 1 188 ? 9.219 -7.316 -10.992 1 84 188 ARG A CA 1
ATOM 1478 C C . ARG A 1 188 ? 10.406 -6.582 -11.617 1 84 188 ARG A C 1
ATOM 1480 O O . ARG A 1 188 ? 11.219 -7.191 -12.305 1 84 188 ARG A O 1
ATOM 1487 N N . MET A 1 189 ? 10.477 -5.352 -11.32 1 76.62 189 MET A N 1
ATOM 1488 C CA . MET A 1 189 ? 11.562 -4.539 -11.867 1 76.62 189 MET A CA 1
ATOM 1489 C C . MET A 1 189 ? 12.914 -5.008 -11.336 1 76.62 189 MET A C 1
ATOM 1491 O O . MET A 1 189 ? 13.891 -5.074 -12.086 1 76.62 189 MET A O 1
ATOM 1495 N N . GLU A 1 190 ? 12.992 -5.285 -10.109 1 78.56 190 GLU A N 1
ATOM 1496 C CA . GLU A 1 190 ? 14.234 -5.77 -9.508 1 78.56 190 GLU A CA 1
ATOM 1497 C C . GLU A 1 190 ? 14.664 -7.098 -10.125 1 78.56 190 GLU A C 1
ATOM 1499 O O . GLU A 1 190 ? 15.844 -7.301 -10.414 1 78.56 190 GLU A O 1
ATOM 1504 N N . LEU A 1 191 ? 13.742 -7.926 -10.289 1 83.62 191 LEU A N 1
ATOM 1505 C CA . LEU A 1 191 ? 14.047 -9.227 -10.875 1 83.62 191 LEU A CA 1
ATOM 1506 C C . LEU A 1 191 ? 14.562 -9.078 -12.297 1 83.62 191 LEU A C 1
ATOM 1508 O O . LEU A 1 191 ? 15.508 -9.758 -12.695 1 83.62 191 LEU A O 1
ATOM 1512 N N . LYS A 1 192 ? 13.93 -8.211 -13 1 78.12 192 LYS A N 1
ATOM 1513 C CA . LYS A 1 192 ? 14.391 -7.93 -14.352 1 78.12 192 LYS A CA 1
ATOM 1514 C C . LYS A 1 192 ? 15.805 -7.355 -14.344 1 78.12 192 LYS A C 1
ATOM 1516 O O . LYS A 1 192 ? 16.641 -7.738 -15.164 1 78.12 192 LYS A O 1
ATOM 1521 N N . TYR A 1 193 ? 15.953 -6.488 -13.391 1 72.75 193 TYR A N 1
ATOM 1522 C CA . TYR A 1 193 ? 17.266 -5.859 -13.258 1 72.75 193 TYR A CA 1
ATOM 1523 C C . TYR A 1 193 ? 18.328 -6.898 -12.961 1 72.75 193 TYR A C 1
ATOM 1525 O O . TYR A 1 193 ? 19.469 -6.793 -13.453 1 72.75 193 TYR A O 1
ATOM 1533 N N . GLN A 1 194 ? 18 -7.887 -12.258 1 80.44 194 GLN A N 1
ATOM 1534 C CA . GLN A 1 194 ? 18.938 -8.93 -11.859 1 80.44 194 GLN A CA 1
ATOM 1535 C C . GLN A 1 194 ? 18.984 -10.039 -12.898 1 80.44 194 GLN A C 1
ATOM 1537 O O . GLN A 1 194 ? 19.656 -11.055 -12.695 1 80.44 194 GLN A O 1
ATOM 1542 N N . ASN A 1 195 ? 18.297 -9.828 -14.008 1 84.44 195 ASN A N 1
ATOM 1543 C CA . ASN A 1 195 ? 18.188 -10.867 -15.023 1 84.44 195 ASN A CA 1
ATOM 1544 C C . ASN A 1 195 ? 17.766 -12.203 -14.422 1 84.44 195 ASN A C 1
ATOM 1546 O O . ASN A 1 195 ? 18.328 -13.25 -14.75 1 84.44 195 ASN A O 1
ATOM 1550 N N . SER A 1 196 ? 16.875 -12.086 -13.469 1 87.19 196 SER A N 1
ATOM 1551 C CA . SER A 1 196 ? 16.359 -13.281 -12.812 1 87.19 196 SER A CA 1
ATOM 1552 C C . SER A 1 196 ? 15.453 -14.078 -13.758 1 87.19 196 SER A C 1
ATOM 1554 O O . SER A 1 196 ? 14.797 -13.5 -14.625 1 87.19 196 SER A O 1
ATOM 1556 N N . ASN A 1 197 ? 15.414 -15.359 -13.547 1 91.69 197 ASN A N 1
ATOM 1557 C CA . ASN A 1 197 ? 14.516 -16.219 -14.312 1 91.69 197 ASN A CA 1
ATOM 1558 C C . ASN A 1 197 ? 13.141 -16.312 -13.648 1 91.69 197 ASN A C 1
ATOM 1560 O O . ASN A 1 197 ? 12.234 -16.969 -14.188 1 91.69 197 ASN A O 1
ATOM 1564 N N . VAL A 1 198 ? 13 -15.68 -12.531 1 93.75 198 VAL A N 1
ATOM 1565 C CA . VAL A 1 198 ? 11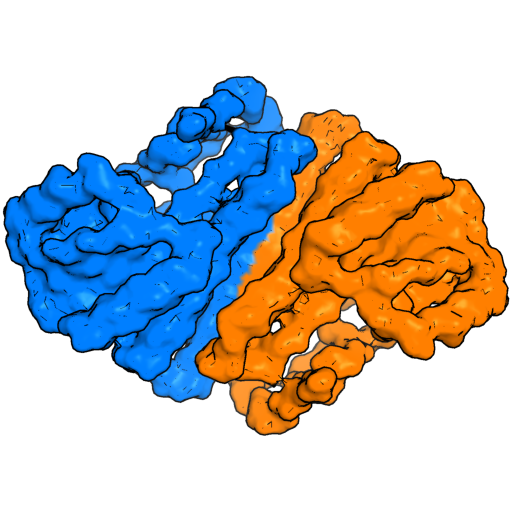.727 -15.695 -11.828 1 93.75 198 VAL A CA 1
ATOM 1566 C C . VAL A 1 198 ? 10.734 -14.773 -12.523 1 93.75 198 VAL A C 1
ATOM 1568 O O . VAL A 1 198 ? 11.016 -13.586 -12.727 1 93.75 198 VAL A O 1
ATOM 1571 N N . ARG A 1 199 ? 9.562 -15.297 -12.883 1 93.31 199 ARG A N 1
ATOM 1572 C CA . ARG A 1 199 ? 8.492 -14.531 -13.516 1 93.31 199 ARG A CA 1
ATOM 1573 C C . ARG A 1 199 ? 7.465 -14.078 -12.484 1 93.31 199 ARG A C 1
ATOM 1575 O O . ARG A 1 199 ? 7.297 -14.719 -11.445 1 93.31 199 ARG A O 1
ATOM 1582 N N . THR A 1 200 ? 6.863 -12.984 -12.781 1 92.81 200 THR A N 1
ATOM 1583 C CA . THR A 1 200 ? 5.805 -12.477 -11.914 1 92.81 200 THR A CA 1
ATOM 1584 C C . THR A 1 200 ? 4.555 -12.148 -12.727 1 92.81 200 THR A C 1
ATOM 1586 O O . THR A 1 200 ? 4.648 -11.695 -13.867 1 92.81 200 THR A O 1
ATOM 1589 N N . THR A 1 201 ? 3.383 -12.422 -12.141 1 91.62 201 THR A N 1
ATOM 1590 C CA . THR A 1 201 ? 2.105 -12.047 -12.734 1 91.62 201 THR A CA 1
ATOM 1591 C C . THR A 1 201 ? 1.22 -11.344 -11.703 1 91.62 201 THR A C 1
ATOM 1593 O O . THR A 1 201 ? 1.026 -11.852 -10.602 1 91.62 201 THR A O 1
ATOM 1596 N N . LEU A 1 202 ? 0.816 -10.18 -12.023 1 89 202 LEU A N 1
ATOM 1597 C CA . LEU A 1 202 ? -0.181 -9.469 -11.227 1 89 202 LEU A CA 1
ATOM 1598 C C . LEU A 1 202 ? -1.564 -9.594 -11.859 1 89 202 LEU A C 1
ATOM 1600 O O . LEU A 1 202 ? -1.751 -9.25 -13.031 1 89 202 LEU A O 1
ATOM 1604 N N . VAL A 1 203 ? -2.48 -10.148 -11.031 1 86.12 203 VAL A N 1
ATOM 1605 C CA . VAL A 1 203 ? -3.852 -10.305 -11.508 1 86.12 203 VAL A CA 1
ATOM 1606 C C . VAL A 1 203 ? -4.727 -9.188 -10.945 1 86.12 203 VAL A C 1
ATOM 1608 O O . VAL A 1 203 ? -4.746 -8.953 -9.734 1 86.12 203 VAL A O 1
ATOM 1611 N N . CYS A 1 204 ? -5.348 -8.453 -11.742 1 74.56 204 CYS A N 1
ATOM 1612 C CA . CYS A 1 204 ? -6.234 -7.371 -11.32 1 74.56 204 CYS A CA 1
ATOM 1613 C C . CYS A 1 204 ? -7.672 -7.652 -11.734 1 74.56 204 CYS A C 1
ATOM 1615 O O . CYS A 1 204 ? -8.109 -7.227 -12.805 1 74.56 204 CYS A O 1
ATOM 1617 N N . PRO A 1 205 ? -8.258 -8.438 -10.844 1 62.19 205 PRO A N 1
ATOM 1618 C CA . PRO A 1 205 ? -9.656 -8.672 -11.18 1 62.19 205 PRO A CA 1
ATOM 1619 C C . PRO A 1 205 ? -10.562 -7.5 -10.805 1 62.19 205 PRO A C 1
ATOM 1621 O O . PRO A 1 205 ? -10.242 -6.734 -9.891 1 62.19 205 PRO A O 1
ATOM 1624 N N . TRP A 1 206 ? -11.398 -7.109 -11.641 1 54.94 206 TRP A N 1
ATOM 1625 C CA . TRP A 1 206 ? -12.406 -6.172 -11.156 1 54.94 206 TRP A CA 1
ATOM 1626 C C . TRP A 1 206 ? -13.18 -6.762 -9.984 1 54.94 206 TRP A C 1
ATOM 1628 O O . TRP A 1 206 ? -12.727 -7.73 -9.359 1 54.94 206 TRP A O 1
ATOM 1638 N N . GLY A 1 207 ? -14.539 -6.672 -9.914 1 52 207 GLY A N 1
ATOM 1639 C CA . GLY A 1 207 ? -15.492 -7.211 -8.953 1 52 207 GLY A CA 1
ATOM 1640 C C . GLY A 1 207 ? -15.75 -8.695 -9.141 1 52 207 GLY A C 1
ATOM 1641 O O . GLY A 1 207 ? -16.125 -9.133 -10.227 1 52 207 GLY A O 1
ATOM 1642 N N . ILE A 1 208 ? -14.945 -9.539 -8.422 1 47.97 208 ILE A N 1
ATOM 1643 C CA . ILE A 1 208 ? -15.273 -10.961 -8.461 1 47.97 208 ILE A CA 1
ATOM 1644 C C . ILE A 1 208 ? -16.469 -11.242 -7.547 1 47.97 208 ILE A C 1
ATOM 1646 O O . ILE A 1 208 ? -16.531 -10.727 -6.426 1 47.97 208 ILE A O 1
ATOM 1650 N N . LYS A 1 209 ? -17.531 -11.719 -8.164 1 40.56 209 LYS A N 1
ATOM 1651 C CA . LYS A 1 209 ? -18.641 -12.172 -7.328 1 40.56 209 LYS A CA 1
ATOM 1652 C C . LYS A 1 209 ? -18.141 -13.07 -6.199 1 40.56 209 LYS A C 1
ATOM 1654 O O . LYS A 1 209 ? -18.125 -14.297 -6.344 1 40.56 209 LYS A O 1
ATOM 1659 N N . THR A 1 210 ? -17.203 -12.602 -5.441 1 41.66 210 THR A N 1
ATOM 1660 C CA . THR A 1 210 ? -16.906 -13.445 -4.293 1 41.66 210 THR A CA 1
ATOM 1661 C C . THR A 1 210 ? -17.781 -13.07 -3.096 1 41.66 210 THR A C 1
ATOM 1663 O O . THR A 1 210 ? -18.438 -12.031 -3.107 1 41.66 210 THR A O 1
ATOM 1666 N N . GLY A 1 211 ? -18.062 -14.016 -2.273 1 39.53 211 GLY A N 1
ATOM 1667 C CA . GLY A 1 211 ? -18.75 -13.734 -1.029 1 39.53 211 GLY A CA 1
ATOM 1668 C C . GLY A 1 211 ? -18.281 -12.461 -0.355 1 39.53 211 GLY A C 1
ATOM 1669 O O . GLY A 1 211 ? -18.844 -12.023 0.645 1 39.53 211 GLY A O 1
ATOM 1670 N N . MET A 1 212 ? -17.172 -12.141 -0.683 1 39.06 212 MET A N 1
ATOM 1671 C CA . MET A 1 212 ? -16.656 -10.969 0.012 1 39.06 212 MET A CA 1
ATOM 1672 C C . MET A 1 212 ? -17.484 -9.727 -0.313 1 39.06 212 MET A C 1
ATOM 1674 O O . MET A 1 212 ? -17.781 -8.922 0.572 1 39.06 212 MET A O 1
ATOM 1678 N N . ILE A 1 213 ? -17.703 -9.531 -1.678 1 41.53 213 ILE A N 1
ATOM 1679 C CA . ILE A 1 213 ? -18.484 -8.359 -2.082 1 41.53 213 ILE A CA 1
ATOM 1680 C C . ILE A 1 213 ? -19.969 -8.68 -2.027 1 41.53 213 ILE A C 1
ATOM 1682 O O . ILE A 1 213 ? -20.797 -7.887 -2.473 1 41.53 213 ILE A O 1
ATOM 1686 N N . GLN A 1 214 ? -20.406 -9.82 -1.815 1 38.62 214 GLN A N 1
ATOM 1687 C CA . GLN A 1 214 ? -21.844 -10.094 -1.881 1 38.62 214 GLN A CA 1
ATOM 1688 C C . GLN A 1 214 ? -22.656 -8.953 -1.276 1 38.62 214 GLN A C 1
ATOM 1690 O O . GLN A 1 214 ? -23.828 -8.773 -1.606 1 38.62 214 GLN A O 1
ATOM 1695 N N . GLY A 1 215 ? -21.922 -8.211 -0.561 1 39.66 215 GLY A N 1
ATOM 1696 C CA . GLY A 1 215 ? -22.766 -7.168 -0.02 1 39.66 215 GLY A CA 1
ATOM 1697 C C . GLY A 1 215 ? -22.656 -5.855 -0.771 1 39.66 215 GLY A C 1
ATOM 1698 O O . GLY A 1 215 ? -23.359 -4.887 -0.456 1 39.66 215 GLY A O 1
ATOM 1699 N N . LEU A 1 216 ? -21.656 -5.672 -1.429 1 40 216 LEU A N 1
ATOM 1700 C CA . LEU A 1 216 ? -21.562 -4.363 -2.062 1 40 216 LEU A CA 1
ATOM 1701 C C . LEU A 1 216 ? -22.266 -4.355 -3.416 1 40 216 LEU A C 1
ATOM 1703 O O . LEU A 1 216 ? -21.75 -4.922 -4.387 1 40 216 LEU A O 1
ATOM 1707 N N . LYS A 1 217 ? -23.578 -4.43 -3.443 1 41.53 217 LYS A N 1
ATOM 1708 C CA . LYS A 1 217 ? -24.297 -4.176 -4.688 1 41.53 217 LYS A CA 1
ATOM 1709 C C . LYS A 1 217 ? -24.016 -2.775 -5.215 1 41.53 217 LYS A C 1
ATOM 1711 O O . LYS A 1 217 ? -24.281 -1.782 -4.535 1 41.53 217 LYS A O 1
ATOM 1716 N N . THR A 1 218 ? -22.891 -2.539 -5.82 1 43.91 218 THR A N 1
ATOM 1717 C CA . THR A 1 218 ? -22.734 -1.224 -6.43 1 43.91 218 THR A CA 1
ATOM 1718 C C . THR A 1 218 ? -23.391 -1.186 -7.809 1 43.91 218 THR A C 1
ATOM 1720 O O . THR A 1 218 ? -23.625 -2.23 -8.422 1 43.91 218 THR A O 1
ATOM 1723 N N . LYS A 1 219 ? -24.031 -0.075 -8.164 1 40.81 219 LYS A N 1
ATOM 1724 C CA . LYS A 1 219 ? -24.5 0.114 -9.531 1 40.81 219 LYS A CA 1
ATOM 1725 C C . LYS A 1 219 ? -23.438 -0.293 -10.547 1 40.81 219 LYS A C 1
ATOM 1727 O O . LYS A 1 219 ? -23.734 -0.478 -11.727 1 40.81 219 LYS A O 1
ATOM 1732 N N . LEU A 1 220 ? -22.297 -0.314 -10.047 1 42.88 220 LEU A N 1
ATOM 1733 C CA . LEU A 1 220 ? -21.25 -0.711 -10.984 1 42.88 220 LEU A CA 1
ATOM 1734 C C . LEU A 1 220 ? -21.359 -2.189 -11.336 1 42.88 220 LEU A C 1
ATOM 1736 O O . LEU A 1 220 ? -20.75 -2.65 -12.305 1 42.88 220 LEU A O 1
ATOM 1740 N N . ASP A 1 221 ? -22.047 -2.836 -10.508 1 45.66 221 ASP A N 1
ATOM 1741 C CA . ASP A 1 221 ? -22.297 -4.23 -10.852 1 45.66 221 ASP A CA 1
ATOM 1742 C C . ASP A 1 221 ? -23 -4.336 -12.203 1 45.66 221 ASP A C 1
ATOM 1744 O O . ASP A 1 221 ? -22.844 -5.332 -12.914 1 45.66 221 ASP A O 1
ATOM 1748 N N . TYR A 1 222 ? -23.797 -3.361 -12.289 1 43.66 222 TYR A N 1
ATOM 1749 C CA . TYR A 1 222 ? -24.5 -3.389 -13.562 1 43.66 222 TYR A CA 1
ATOM 1750 C C . TYR A 1 222 ? -23.547 -3.199 -14.734 1 43.66 222 TYR A C 1
ATOM 1752 O O . TYR A 1 222 ? -23.75 -3.742 -15.82 1 43.66 222 TYR A O 1
ATOM 1760 N N . PHE A 1 223 ? -22.594 -2.473 -14.516 1 44.31 223 PHE A N 1
ATOM 1761 C CA . PHE A 1 223 ? -21.672 -2.164 -15.602 1 44.31 223 PHE A CA 1
ATOM 1762 C C . PHE A 1 223 ? -20.438 -3.066 -15.547 1 44.31 223 PHE A C 1
ATOM 1764 O O . PHE A 1 223 ? -19.781 -3.291 -16.562 1 44.31 223 PHE A O 1
ATOM 1771 N N . LEU A 1 224 ? -20.312 -3.59 -14.375 1 50.28 224 LEU A N 1
ATOM 1772 C CA . LEU A 1 224 ? -19.156 -4.469 -14.258 1 50.28 224 LEU A CA 1
ATOM 1773 C C . LEU A 1 224 ? -19.578 -5.859 -13.797 1 50.28 224 LEU A C 1
ATOM 1775 O O . LEU A 1 224 ? -19.656 -6.117 -12.594 1 50.28 224 LEU A O 1
ATOM 1779 N N . PRO A 1 225 ? -20.031 -6.602 -14.758 1 52.69 225 PRO A N 1
ATOM 1780 C CA . PRO A 1 225 ? -20.484 -7.941 -14.391 1 52.69 225 PRO A CA 1
ATOM 1781 C C . PRO A 1 225 ? -19.469 -8.695 -13.531 1 52.69 225 PRO A C 1
ATOM 1783 O O . PRO A 1 225 ? -18.266 -8.539 -13.727 1 52.69 225 PRO A O 1
ATOM 1786 N N . MET A 1 226 ? -19.984 -9.156 -12.398 1 61.16 226 MET A N 1
ATOM 1787 C CA . MET A 1 226 ? -19.172 -10.008 -11.539 1 61.16 226 MET A CA 1
ATOM 1788 C C . MET A 1 226 ? -18.75 -11.289 -12.266 1 61.16 226 MET A C 1
ATOM 1790 O O . MET A 1 226 ? -19.578 -11.938 -12.898 1 61.16 226 MET A O 1
ATOM 1794 N N . MET A 1 227 ? -17.453 -11.484 -12.461 1 70.06 227 MET A N 1
ATOM 1795 C CA . MET A 1 227 ? -16.938 -12.68 -13.117 1 70.06 227 MET A CA 1
ATOM 1796 C C . MET A 1 227 ? -16.984 -13.883 -12.172 1 70.06 227 MET A C 1
ATOM 1798 O O . MET A 1 227 ? -16.906 -13.719 -10.953 1 70.06 227 MET A O 1
ATOM 1802 N N . SER A 1 228 ? -17.312 -15.039 -12.781 1 80.75 228 SER A N 1
ATOM 1803 C CA . SER A 1 228 ? -17.25 -16.25 -11.969 1 80.75 228 SER A CA 1
ATOM 1804 C C . SER A 1 228 ? -15.828 -16.594 -11.562 1 80.75 228 SER A C 1
ATOM 1806 O O . SER A 1 228 ? -14.891 -16.359 -12.328 1 80.75 228 SER A O 1
ATOM 1808 N N . PRO A 1 229 ? -15.656 -17.141 -10.383 1 87.44 229 PRO A N 1
ATOM 1809 C CA . PRO A 1 229 ? -14.32 -17.547 -9.945 1 87.44 229 PRO A CA 1
ATOM 1810 C C . PRO A 1 229 ? -13.664 -18.547 -10.906 1 87.44 229 PRO A C 1
ATOM 1812 O O . PRO A 1 229 ? -12.445 -18.5 -11.109 1 87.44 229 PRO A O 1
ATOM 1815 N N . GLU A 1 230 ? -14.484 -19.375 -11.531 1 89.5 230 GLU A N 1
ATOM 1816 C CA . GLU A 1 230 ? -13.969 -20.391 -12.461 1 89.5 230 GLU A CA 1
ATOM 1817 C C . GLU A 1 230 ? -13.359 -19.734 -13.695 1 89.5 230 GLU A C 1
ATOM 1819 O O . GLU A 1 230 ? -12.281 -20.125 -14.148 1 89.5 230 GLU A O 1
ATOM 1824 N N . TYR A 1 231 ? -14.023 -18.781 -14.164 1 86.25 231 TYR A N 1
ATOM 1825 C CA . TYR A 1 231 ? -13.531 -18.078 -15.344 1 86.25 231 TYR A CA 1
ATOM 1826 C C . TYR A 1 231 ? -12.234 -17.328 -15.031 1 86.25 231 TYR A C 1
ATOM 1828 O O . TYR A 1 231 ? -11.273 -17.406 -15.797 1 86.25 231 TYR A O 1
ATOM 1836 N N . VAL A 1 232 ? -12.242 -16.703 -13.938 1 87.06 232 VAL A N 1
ATOM 1837 C CA . VAL A 1 232 ? -11.055 -15.938 -13.531 1 87.06 232 VAL A CA 1
ATOM 1838 C C . VAL A 1 232 ? -9.883 -16.891 -13.32 1 87.06 232 VAL A C 1
ATOM 1840 O O . VAL A 1 232 ? -8.758 -16.594 -13.734 1 87.06 232 VAL A O 1
ATOM 1843 N N . ALA A 1 233 ? -10.148 -18 -12.727 1 93 233 ALA A N 1
ATOM 1844 C CA . ALA A 1 233 ? -9.109 -19 -12.484 1 93 233 ALA A CA 1
ATOM 1845 C C . ALA A 1 233 ? -8.5 -19.484 -13.797 1 93 233 ALA A C 1
ATOM 1847 O O . ALA A 1 233 ? -7.277 -19.609 -13.906 1 93 233 ALA A O 1
ATOM 1848 N N . GLN A 1 234 ? -9.352 -19.688 -14.789 1 91.75 234 GLN A N 1
ATOM 1849 C CA . GLN A 1 234 ? -8.867 -20.109 -16.094 1 91.75 234 GLN A CA 1
ATOM 1850 C C . GLN A 1 234 ? -7.957 -19.062 -16.719 1 91.75 234 GLN A C 1
ATOM 1852 O O . GLN A 1 234 ? -6.898 -19.391 -17.266 1 91.75 234 GLN A O 1
ATOM 1857 N N . CYS A 1 235 ? -8.391 -17.859 -16.594 1 87.12 235 CYS A N 1
ATOM 1858 C CA . CYS A 1 235 ? -7.602 -16.766 -17.141 1 87.12 235 CYS A CA 1
ATOM 1859 C C . CYS A 1 235 ? -6.242 -16.672 -16.453 1 87.12 235 CYS A C 1
ATOM 1861 O O . CYS A 1 235 ? -5.227 -16.422 -17.109 1 87.12 235 CYS A O 1
ATOM 1863 N N . ILE A 1 236 ? -6.23 -16.891 -15.188 1 91.94 236 ILE A N 1
ATOM 1864 C CA . ILE A 1 236 ? -5 -16.781 -14.414 1 91.94 236 ILE A CA 1
ATOM 1865 C C . ILE A 1 236 ? -4.039 -17.891 -14.812 1 91.94 236 ILE A C 1
ATOM 1867 O O . ILE A 1 236 ? -2.854 -17.641 -15.047 1 91.94 236 ILE A O 1
ATOM 1871 N N . VAL A 1 237 ? -4.531 -19.125 -14.945 1 94.62 237 VAL A N 1
ATOM 1872 C CA . VAL A 1 237 ? -3.689 -20.25 -15.32 1 94.62 237 VAL A CA 1
ATOM 1873 C C . VAL A 1 237 ? -3.115 -20.016 -16.719 1 94.62 237 VAL A C 1
ATOM 1875 O O . VAL A 1 237 ? -1.925 -20.25 -16.953 1 94.62 237 VAL A O 1
ATOM 1878 N N . GLN A 1 238 ? -3.922 -19.516 -17.594 1 91.75 238 GLN A N 1
ATOM 1879 C CA . GLN A 1 238 ? -3.451 -19.203 -18.938 1 91.75 238 GLN A CA 1
ATOM 1880 C C . GLN A 1 238 ? -2.369 -18.125 -18.906 1 91.75 238 GLN A C 1
ATOM 1882 O O . GLN A 1 238 ? -1.389 -18.188 -19.656 1 91.75 238 GLN A O 1
ATOM 1887 N N . ALA A 1 239 ? -2.596 -17.172 -18.078 1 89.81 239 ALA A N 1
ATOM 1888 C CA . ALA A 1 239 ? -1.626 -16.078 -17.953 1 89.81 239 ALA A CA 1
ATOM 1889 C C . ALA A 1 239 ? -0.291 -16.594 -17.422 1 89.81 239 ALA A C 1
ATOM 1891 O O . ALA A 1 239 ? 0.772 -16.156 -17.875 1 89.81 239 ALA A O 1
ATOM 1892 N N . ILE A 1 240 ? -0.374 -17.453 -16.469 1 93.94 240 ILE A N 1
ATOM 1893 C CA . ILE A 1 240 ? 0.832 -18.062 -15.914 1 93.94 240 ILE A CA 1
ATOM 1894 C C . ILE A 1 240 ? 1.592 -18.797 -17.016 1 93.94 240 ILE A C 1
ATOM 1896 O O . ILE A 1 240 ? 2.799 -18.594 -17.188 1 93.94 240 ILE A O 1
ATOM 1900 N N . GLU A 1 241 ? 0.875 -19.547 -17.812 1 94.75 241 GLU A N 1
ATOM 1901 C CA . GLU A 1 241 ? 1.49 -20.359 -18.859 1 94.75 241 GLU A CA 1
ATOM 1902 C C . GLU A 1 241 ? 2.037 -19.484 -19.984 1 94.75 241 GLU A C 1
ATOM 1904 O O . GLU A 1 241 ? 2.988 -19.859 -20.672 1 94.75 241 GLU A O 1
ATOM 1909 N N . ALA A 1 242 ? 1.451 -18.328 -20.125 1 89.69 242 ALA A N 1
ATOM 1910 C CA . ALA A 1 242 ? 1.899 -17.406 -21.156 1 89.69 242 ALA A CA 1
ATOM 1911 C C . ALA A 1 242 ? 3.023 -16.516 -20.656 1 89.69 242 ALA A C 1
ATOM 1913 O O . ALA A 1 242 ? 3.689 -15.836 -21.438 1 89.69 242 ALA A O 1
ATOM 1914 N N . GLY A 1 243 ? 3.184 -16.516 -19.375 1 88.62 243 GLY A N 1
ATOM 1915 C CA . GLY A 1 243 ? 4.191 -15.648 -18.781 1 88.62 243 GLY A CA 1
ATOM 1916 C C . GLY A 1 243 ? 3.801 -14.18 -18.797 1 88.62 243 GLY A C 1
ATOM 1917 O O . GLY A 1 243 ? 4.648 -13.305 -18.984 1 88.62 243 GLY A O 1
ATOM 1918 N N . ARG A 1 244 ? 2.547 -13.93 -18.594 1 85.88 244 ARG A N 1
ATOM 1919 C CA . ARG A 1 244 ? 2.078 -12.547 -18.594 1 85.88 244 ARG A CA 1
ATOM 1920 C C . ARG A 1 244 ? 2.426 -11.852 -17.281 1 85.88 244 ARG A C 1
ATOM 1922 O O . ARG A 1 244 ? 2.314 -12.445 -16.203 1 85.88 244 ARG A O 1
ATOM 1929 N N . GLU A 1 245 ? 2.777 -10.641 -17.438 1 83.31 245 GLU A N 1
ATOM 1930 C CA . GLU A 1 245 ? 3.219 -9.906 -16.266 1 83.31 245 GLU A CA 1
ATOM 1931 C C . GLU A 1 245 ? 2.037 -9.281 -15.523 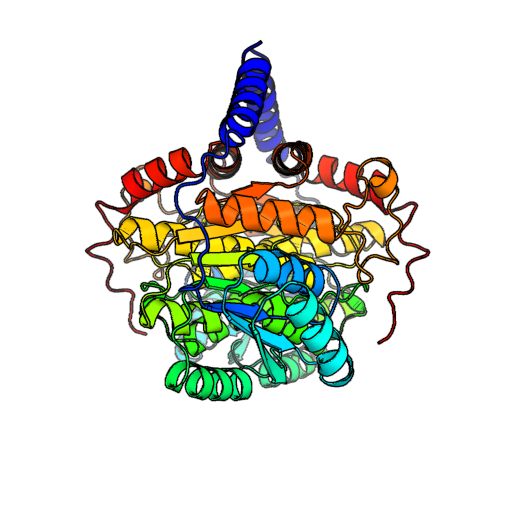1 83.31 245 GLU A C 1
ATOM 1933 O O . GLU A 1 245 ? 2.025 -9.227 -14.297 1 83.31 245 GLU A O 1
ATOM 1938 N N . ILE A 1 246 ? 1.116 -8.695 -16.25 1 80.62 246 ILE A N 1
ATOM 1939 C CA . ILE A 1 246 ? -0.075 -8.078 -15.68 1 80.62 246 ILE A CA 1
ATOM 1940 C C . ILE A 1 246 ? -1.305 -8.477 -16.5 1 80.62 246 ILE A C 1
ATOM 1942 O O . ILE A 1 246 ? -1.276 -8.438 -17.734 1 80.62 246 ILE A O 1
ATOM 1946 N N . ILE A 1 247 ? -2.365 -8.914 -15.805 1 77.88 247 ILE A N 1
ATOM 1947 C CA . ILE A 1 247 ? -3.59 -9.258 -16.516 1 77.88 247 ILE A CA 1
ATOM 1948 C C . ILE A 1 247 ? -4.777 -8.531 -15.891 1 77.88 247 ILE A C 1
ATOM 1950 O O . ILE A 1 247 ? -4.922 -8.523 -14.664 1 77.88 247 ILE A O 1
ATOM 1954 N N . PHE A 1 248 ? -5.473 -7.812 -16.734 1 72.25 248 PHE A N 1
ATOM 1955 C CA . PHE A 1 248 ? -6.781 -7.266 -16.375 1 72.25 248 PHE A CA 1
ATOM 1956 C C . PHE A 1 248 ? -7.898 -8.148 -16.922 1 72.25 248 PHE A C 1
ATOM 1958 O O . PHE A 1 248 ? -8.055 -8.281 -18.141 1 72.25 248 PHE A O 1
ATOM 1965 N N . ILE A 1 249 ? -8.602 -8.805 -16.062 1 69.62 249 ILE A N 1
ATOM 1966 C CA . ILE A 1 249 ? -9.602 -9.75 -16.531 1 69.62 249 ILE A CA 1
ATOM 1967 C C . ILE A 1 249 ? -10.641 -9.031 -17.375 1 69.62 249 ILE A C 1
ATOM 1969 O O . ILE A 1 249 ? -11.031 -9.508 -18.438 1 69.62 249 ILE A O 1
ATOM 1973 N N . GLN A 1 250 ? -11.125 -7.859 -16.812 1 63 250 GLN A N 1
ATOM 1974 C CA . GLN A 1 250 ? -11.945 -7 -17.656 1 63 250 GLN A CA 1
ATOM 1975 C C . GLN A 1 250 ? -11.125 -5.859 -18.25 1 63 250 GLN A C 1
ATOM 1977 O O . GLN A 1 250 ? -10.648 -4.988 -17.531 1 63 250 GLN A O 1
ATOM 1982 N N . TRP A 1 251 ? -10.969 -5.934 -19.484 1 60.22 251 TRP A N 1
ATOM 1983 C CA . TRP A 1 251 ? -10.039 -5.043 -20.172 1 60.22 251 TRP A CA 1
ATOM 1984 C C . TRP A 1 251 ? -10.406 -3.582 -19.922 1 60.22 251 TRP A C 1
ATOM 1986 O O . TRP A 1 251 ? -9.531 -2.715 -19.875 1 60.22 251 TRP A O 1
ATOM 1996 N N . TYR A 1 252 ? -11.688 -3.342 -19.797 1 58.66 252 TYR A N 1
ATOM 1997 C CA . TYR A 1 252 ? -12.094 -1.947 -19.688 1 58.66 252 TYR A CA 1
ATOM 1998 C C . TYR A 1 252 ? -11.695 -1.365 -18.344 1 58.66 252 TYR A C 1
ATOM 2000 O O . TYR A 1 252 ? -11.602 -0.146 -18.188 1 58.66 252 TYR A O 1
ATOM 2008 N N . GLN A 1 253 ? -11.43 -2.262 -17.391 1 59.53 253 GLN A N 1
ATOM 2009 C CA . GLN A 1 253 ? -10.961 -1.801 -16.078 1 59.53 253 GLN A CA 1
ATOM 2010 C C . GLN A 1 253 ? -9.641 -1.056 -16.203 1 59.53 253 GLN A C 1
ATOM 2012 O O . GLN A 1 253 ? -9.391 -0.097 -15.469 1 59.53 253 GLN A O 1
ATOM 2017 N N . PHE A 1 254 ? -8.953 -1.576 -17.016 1 56.09 254 PHE A N 1
ATOM 2018 C CA . PHE A 1 254 ? -7.66 -0.943 -17.266 1 56.09 254 PHE A CA 1
ATOM 2019 C C . PHE A 1 254 ? -7.84 0.521 -17.656 1 56.09 254 PHE A C 1
ATOM 2021 O O . PHE A 1 254 ? -7.168 1.398 -17.109 1 56.09 254 PHE A O 1
ATOM 2028 N N . TYR A 1 255 ? -8.812 0.724 -18.406 1 54.78 255 TYR A N 1
ATOM 2029 C CA . TYR A 1 255 ? -9.023 2.076 -18.906 1 54.78 255 TYR A CA 1
ATOM 2030 C C . TYR A 1 255 ? -9.672 2.957 -17.844 1 54.78 255 TYR A C 1
ATOM 2032 O O . TYR A 1 255 ? -9.312 4.129 -17.703 1 54.78 255 TYR A O 1
ATOM 2040 N N . ILE A 1 256 ? -10.539 2.34 -17.219 1 56.53 256 ILE A N 1
ATOM 2041 C CA . ILE A 1 256 ? -11.227 3.113 -16.188 1 56.53 256 ILE A CA 1
ATOM 2042 C C . ILE A 1 256 ? -10.227 3.547 -15.117 1 56.53 256 ILE A C 1
ATOM 2044 O O . ILE A 1 256 ? -10.234 4.703 -14.688 1 56.53 256 ILE A O 1
ATOM 2048 N N . ALA A 1 257 ? -9.422 2.58 -14.805 1 55.09 257 ALA A N 1
ATOM 2049 C CA . ALA A 1 257 ? -8.445 2.865 -13.758 1 55.09 257 ALA A CA 1
ATOM 2050 C C . ALA A 1 257 ? -7.473 3.953 -14.203 1 55.09 257 ALA A C 1
ATOM 2052 O O . ALA A 1 257 ? -7.141 4.852 -13.422 1 55.09 257 ALA A O 1
ATOM 2053 N N . HIS A 1 258 ? -7.121 3.895 -15.391 1 53.5 258 HIS A N 1
ATOM 2054 C CA . HIS A 1 258 ? -6.102 4.809 -15.891 1 53.5 258 HIS A CA 1
ATOM 2055 C C . HIS A 1 258 ? -6.703 6.156 -16.266 1 53.5 258 HIS A C 1
ATOM 2057 O O . HIS A 1 258 ? -6.09 7.203 -16.047 1 53.5 258 HIS A O 1
ATOM 2063 N N . ILE A 1 259 ? -7.879 6.113 -16.75 1 55.59 259 ILE A N 1
ATOM 2064 C CA . ILE A 1 259 ? -8.539 7.359 -17.125 1 55.59 259 ILE A CA 1
ATOM 2065 C C . ILE A 1 259 ? -8.938 8.125 -15.859 1 55.59 259 ILE A C 1
ATOM 2067 O O . ILE A 1 259 ? -8.852 9.359 -15.82 1 55.59 259 ILE A O 1
ATOM 2071 N N . SER A 1 260 ? -9.266 7.371 -14.859 1 54.09 260 SER A N 1
ATOM 2072 C CA . SER A 1 260 ? -9.664 8 -13.602 1 54.09 260 SER A CA 1
ATOM 2073 C C . SER A 1 260 ? -8.5 8.758 -12.977 1 54.09 260 SER A C 1
ATOM 2075 O O . SER A 1 260 ? -8.711 9.742 -12.25 1 54.09 260 SER A O 1
ATOM 2077 N N . ARG A 1 261 ? -7.379 8.328 -13.305 1 53.75 261 ARG A N 1
ATOM 2078 C CA . ARG A 1 261 ? -6.199 8.984 -12.75 1 53.75 261 ARG A CA 1
ATOM 2079 C C . ARG A 1 261 ? -5.902 10.289 -13.477 1 53.75 261 ARG A C 1
ATOM 2081 O O . ARG A 1 261 ? -5.199 11.156 -12.953 1 53.75 261 ARG A O 1
ATOM 2088 N N . LEU A 1 262 ? -6.473 10.328 -14.656 1 51.72 262 LEU A N 1
ATOM 2089 C CA . LEU A 1 262 ? -6.227 11.516 -15.469 1 51.72 262 LEU A CA 1
ATOM 2090 C C . LEU A 1 262 ? -7.207 12.625 -15.125 1 51.72 262 LEU A C 1
ATOM 2092 O O . LEU A 1 262 ? -7.004 13.781 -15.5 1 51.72 262 LEU A O 1
ATOM 2096 N N . VAL A 1 263 ? -8.18 12.188 -14.516 1 51.53 263 VAL A N 1
ATOM 2097 C CA . VAL A 1 263 ? -9.227 13.156 -14.211 1 51.53 263 VAL A CA 1
ATOM 2098 C C . VAL A 1 263 ? -9.016 13.719 -12.812 1 51.53 263 VAL A C 1
ATOM 2100 O O . VAL A 1 263 ? -8.453 13.055 -11.938 1 51.53 263 VAL A O 1
ATOM 2103 N N . SER A 1 264 ? -9.219 15.039 -12.672 1 51.38 264 SER A N 1
ATOM 2104 C CA . SER A 1 264 ? -9.117 15.68 -11.367 1 51.38 264 SER A CA 1
ATOM 2105 C C . SER A 1 264 ? -9.828 14.859 -10.297 1 51.38 264 SER A C 1
ATOM 2107 O O . SER A 1 264 ? -10.781 14.133 -10.586 1 51.38 264 SER A O 1
ATOM 2109 N N . SER A 1 265 ? -9.18 14.844 -9.109 1 56.91 265 SER A N 1
ATOM 2110 C CA . SER A 1 265 ? -9.773 14.109 -7.992 1 56.91 265 SER A 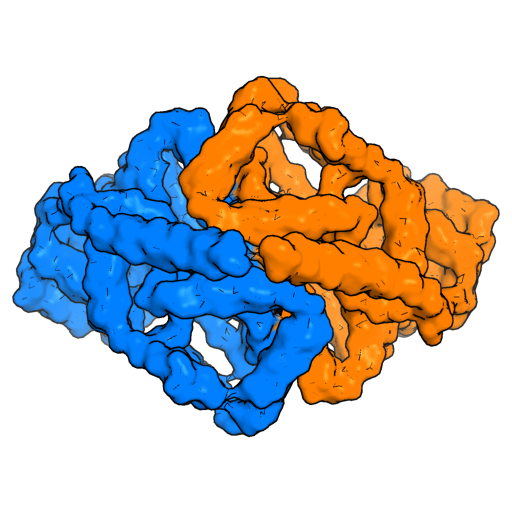CA 1
ATOM 2111 C C . SER A 1 265 ? -11.227 14.508 -7.777 1 56.91 265 SER A C 1
ATOM 2113 O O . SER A 1 265 ? -12.055 13.672 -7.402 1 56.91 265 SER A O 1
ATOM 2115 N N . LYS A 1 266 ? -11.516 15.703 -8.086 1 57.09 266 LYS A N 1
ATOM 2116 C CA . LYS A 1 266 ? -12.875 16.188 -7.863 1 57.09 266 LYS A CA 1
ATOM 2117 C C . LYS A 1 266 ? -13.859 15.484 -8.789 1 57.09 266 LYS A C 1
ATOM 2119 O O . LYS A 1 266 ? -14.961 15.125 -8.375 1 57.09 266 LYS A O 1
ATOM 2124 N N . ILE A 1 267 ? -13.352 15.383 -9.992 1 55.75 267 ILE A N 1
ATOM 2125 C CA . ILE A 1 267 ? -14.227 14.75 -10.977 1 55.75 267 ILE A CA 1
ATOM 2126 C C . ILE A 1 267 ? -14.375 13.266 -10.664 1 55.75 267 ILE A C 1
ATOM 2128 O O . ILE A 1 267 ? -15.484 12.719 -10.719 1 55.75 267 ILE A O 1
ATOM 2132 N N . LEU A 1 268 ? -13.203 12.773 -10.305 1 58.91 268 LEU A N 1
ATOM 2133 C CA . LEU A 1 268 ? -13.234 11.359 -9.961 1 58.91 268 LEU A CA 1
ATOM 2134 C C . LEU A 1 268 ? -14.102 11.117 -8.727 1 58.91 268 LEU A C 1
ATOM 2136 O O . LEU A 1 268 ? -14.891 10.18 -8.688 1 58.91 268 LEU A O 1
ATOM 2140 N N . ASP A 1 269 ? -13.875 11.984 -7.785 1 59.56 269 ASP A N 1
ATOM 2141 C CA . ASP A 1 269 ? -14.688 11.891 -6.574 1 59.56 269 ASP A CA 1
ATOM 2142 C C . ASP A 1 269 ? -16.172 11.992 -6.898 1 59.56 269 ASP A C 1
ATOM 2144 O O . ASP A 1 269 ? -16.984 11.234 -6.359 1 59.56 269 ASP A O 1
ATOM 2148 N N . TRP A 1 270 ? -16.422 12.961 -7.695 1 57.34 270 TRP A N 1
ATOM 2149 C CA . TRP A 1 270 ? -17.812 13.156 -8.094 1 57.34 270 TRP A CA 1
ATOM 2150 C C . TRP A 1 270 ? -18.375 11.898 -8.758 1 57.34 270 TRP A C 1
ATOM 2152 O O . TRP A 1 270 ? -19.5 11.484 -8.484 1 57.34 270 TRP A O 1
ATOM 2162 N N . PHE A 1 271 ? -17.562 11.383 -9.625 1 56.94 271 PHE A N 1
ATOM 2163 C CA . PHE A 1 271 ? -17.984 10.188 -10.336 1 56.94 271 PHE A CA 1
ATOM 2164 C C . PHE A 1 271 ? -18.172 9.023 -9.375 1 56.94 271 PHE A C 1
ATOM 2166 O O . PHE A 1 271 ? -19.172 8.297 -9.461 1 56.94 271 PHE A O 1
ATOM 2173 N N . ILE A 1 272 ? -17.281 8.891 -8.539 1 57.97 272 ILE A N 1
ATOM 2174 C CA . ILE A 1 272 ? -17.344 7.781 -7.59 1 57.97 272 ILE A CA 1
ATOM 2175 C C . ILE A 1 272 ? -18.516 7.977 -6.641 1 57.97 272 ILE A C 1
ATOM 2177 O O . ILE A 1 272 ? -19.234 7.027 -6.336 1 57.97 272 ILE A O 1
ATOM 2181 N N . LEU A 1 273 ? -18.625 9.242 -6.117 1 54.44 273 LEU A N 1
ATOM 2182 C CA . LEU A 1 273 ? -19.75 9.547 -5.246 1 54.44 273 LEU A CA 1
ATOM 2183 C C . LEU A 1 273 ? -21.078 9.32 -5.969 1 54.44 273 LEU A C 1
ATOM 2185 O O . LEU A 1 273 ? -22.047 8.859 -5.363 1 54.44 273 LEU A O 1
ATOM 2189 N N . PHE A 1 274 ? -21 9.711 -7.172 1 51.41 274 PHE A N 1
ATOM 2190 C CA . PHE A 1 274 ? -22.203 9.531 -7.98 1 51.41 274 PHE A CA 1
ATOM 2191 C C . PHE A 1 274 ? -22.516 8.055 -8.164 1 51.41 274 PHE A C 1
ATOM 2193 O O . PHE A 1 274 ? -23.688 7.648 -8.094 1 51.41 274 PHE A O 1
ATOM 2200 N N . VAL A 1 275 ? -21.453 7.363 -8.336 1 50.25 275 VAL A N 1
ATOM 2201 C CA . VAL A 1 275 ? -21.641 5.941 -8.609 1 50.25 275 VAL A CA 1
ATOM 2202 C C . VAL A 1 275 ? -21.875 5.188 -7.305 1 50.25 275 VAL A C 1
ATOM 2204 O O . VAL A 1 275 ? -22.672 4.254 -7.254 1 50.25 275 VAL A O 1
ATOM 2207 N N . GLN A 1 276 ? -21.141 5.504 -6.176 1 49.28 276 GLN A N 1
ATOM 2208 C CA . GLN A 1 276 ? -21.188 4.77 -4.918 1 49.28 276 GLN A CA 1
ATOM 2209 C C . GLN A 1 276 ? -22.281 5.324 -4.004 1 49.28 276 GLN A C 1
ATOM 2211 O O . GLN A 1 276 ? -22.828 4.598 -3.172 1 49.28 276 GLN A O 1
ATOM 2216 N N . ALA A 1 277 ? -22.531 6.754 -3.697 1 45.31 277 ALA A N 1
ATOM 2217 C CA . ALA A 1 277 ? -23.5 7.363 -2.797 1 45.31 277 ALA A CA 1
ATOM 2218 C C . ALA A 1 277 ? -24.844 6.641 -2.879 1 45.31 277 ALA A C 1
ATOM 2220 O O . ALA A 1 277 ? -25.547 6.496 -1.87 1 45.31 277 ALA A O 1
ATOM 2221 N N . LYS A 1 278 ? -25.375 6.395 -3.916 1 40.97 278 LYS A N 1
ATOM 2222 C CA . LYS A 1 278 ? -26.719 5.844 -3.877 1 40.97 278 LYS A CA 1
ATOM 2223 C C . LYS A 1 278 ? -26.734 4.434 -3.299 1 40.97 278 LYS A C 1
ATOM 2225 O O . LYS A 1 278 ? -27.734 3.979 -2.762 1 40.97 278 LYS A O 1
ATOM 2230 N N . HIS A 1 279 ? -25.609 3.66 -3.262 1 39.19 279 HIS A N 1
ATOM 2231 C CA . HIS A 1 279 ? -25.734 2.242 -2.943 1 39.19 279 HIS A CA 1
ATOM 2232 C C . HIS A 1 279 ? -25.031 1.907 -1.638 1 39.19 279 HIS A C 1
ATOM 2234 O O . HIS A 1 279 ? -25.062 0.759 -1.188 1 39.19 279 HIS A O 1
ATOM 2240 N N . VAL A 1 280 ? -24.219 2.691 -0.949 1 40.56 280 VAL A N 1
ATOM 2241 C CA . VAL A 1 280 ? -23.516 2.383 0.287 1 40.56 280 VAL A CA 1
ATOM 2242 C C . VAL A 1 280 ? -24.5 2.221 1.432 1 40.56 280 VAL A C 1
ATOM 2244 O O . VAL A 1 280 ? -24.156 1.701 2.496 1 40.56 280 VAL A O 1
ATOM 2247 N N . HIS A 1 281 ? -25.641 2.703 1.486 1 36.31 281 HIS A N 1
ATOM 2248 C CA . HIS A 1 281 ? -26.547 2.527 2.617 1 36.31 281 HIS A CA 1
ATOM 2249 C C . HIS A 1 281 ? -26.781 1.05 2.914 1 36.31 281 HIS A C 1
ATOM 2251 O O . HIS A 1 281 ? -27.125 0.685 4.039 1 36.31 281 HIS A O 1
ATOM 2257 N N . GLU A 1 282 ? -26.797 0.123 2.025 1 34.91 282 GLU A N 1
ATOM 2258 C CA . GLU A 1 282 ? -27.375 -1.194 2.291 1 34.91 282 GLU A CA 1
ATOM 2259 C C . GLU A 1 282 ? -26.281 -2.213 2.613 1 34.91 282 GLU A C 1
ATOM 2261 O O . GLU A 1 282 ? -26.562 -3.406 2.752 1 34.91 282 GLU A O 1
ATOM 2266 N N . PHE A 1 283 ? -25.078 -1.894 2.789 1 33.53 283 PHE A N 1
ATOM 2267 C CA . PHE A 1 283 ? -24.094 -2.973 2.803 1 33.53 283 PHE A CA 1
ATOM 2268 C C . PHE A 1 283 ? -23.781 -3.393 4.23 1 33.53 283 PHE A C 1
ATOM 2270 O O . PHE A 1 283 ? -23.234 -2.602 5.012 1 33.53 283 PHE A O 1
ATOM 2277 N N . LYS A 1 284 ? -24.484 -4.199 4.883 1 31.5 284 LYS A N 1
ATOM 2278 C CA . LYS A 1 284 ? -24.109 -4.961 6.066 1 31.5 284 LYS A CA 1
ATOM 2279 C C . LYS A 1 284 ? -23.062 -6.027 5.727 1 31.5 284 LYS A C 1
ATOM 2281 O O . LYS A 1 284 ? -23.328 -6.918 4.918 1 31.5 284 LYS A O 1
ATOM 2286 N N . GLY A 1 285 ? -21.766 -5.785 5.598 1 31.41 285 GLY A N 1
ATOM 2287 C CA . GLY A 1 285 ? -20.703 -6.762 5.414 1 31.41 285 GLY A CA 1
ATOM 2288 C C . GLY A 1 285 ? -20.891 -8.016 6.246 1 31.41 285 GLY A C 1
ATOM 2289 O O . GLY A 1 285 ? -21.594 -7.992 7.266 1 31.41 285 GLY A O 1
ATOM 2290 N N . ARG A 1 286 ? -20.766 -9.164 5.727 1 28.44 286 ARG A N 1
ATOM 2291 C CA . ARG A 1 286 ? -20.922 -10.398 6.488 1 28.44 286 ARG A CA 1
ATOM 2292 C C . ARG A 1 286 ? -20.031 -10.398 7.727 1 28.44 286 ARG A C 1
ATOM 2294 O O . ARG A 1 286 ? -18.859 -10.047 7.652 1 28.44 286 ARG A O 1
ATOM 2301 N N . GLN A 1 287 ? -20.531 -9.938 8.914 1 26.38 287 GLN A N 1
ATOM 2302 C CA . GLN A 1 287 ? -19.953 -10.281 10.211 1 26.38 287 GLN A CA 1
ATOM 2303 C C . GLN A 1 287 ? -19.469 -11.734 10.227 1 26.38 287 GLN A C 1
ATOM 2305 O O . GLN A 1 287 ? -20.234 -12.648 9.93 1 26.38 287 GLN A O 1
ATOM 2310 N N . GLY A 1 288 ? -18.156 -12.023 9.711 1 24.11 288 GLY A N 1
ATOM 2311 C CA . GLY A 1 288 ? -17.844 -13.383 10.125 1 24.11 288 GLY A CA 1
ATOM 2312 C C . GLY A 1 288 ? -18.203 -13.664 11.57 1 24.11 288 GLY A C 1
ATOM 2313 O O . GLY A 1 288 ? -18.359 -12.742 12.375 1 24.11 288 GLY A O 1
ATOM 2314 N N . MET B 1 1 ? -4.422 16.297 -31.344 1 31.52 1 MET B N 1
ATOM 2315 C CA . MET B 1 1 ? -4.863 17.625 -30.906 1 31.52 1 MET B CA 1
ATOM 2316 C C . MET B 1 1 ? -5.641 17.531 -29.609 1 31.52 1 MET B C 1
ATOM 2318 O O . MET B 1 1 ? -5.449 18.359 -28.703 1 31.52 1 MET B O 1
ATOM 2322 N N . TYR B 1 2 ? -6.445 16.359 -29.438 1 33.75 2 TYR B N 1
ATOM 2323 C CA . TYR B 1 2 ? -7.305 16.359 -28.266 1 33.75 2 TYR B CA 1
ATOM 2324 C C . TYR B 1 2 ? -6.555 15.836 -27.047 1 33.75 2 TYR B C 1
ATOM 2326 O O . TYR B 1 2 ? -6.781 16.297 -25.922 1 33.75 2 TYR B O 1
ATOM 2334 N N . TYR B 1 3 ? -5.582 14.828 -27.25 1 36.09 3 TYR B N 1
ATOM 2335 C CA . TYR B 1 3 ? -4.797 14.391 -26.094 1 36.09 3 TYR B CA 1
ATOM 2336 C C . TYR B 1 3 ? -3.916 15.523 -25.578 1 36.09 3 TYR B C 1
ATOM 2338 O O . TYR B 1 3 ? -3.703 15.656 -24.375 1 36.09 3 TYR B O 1
ATOM 2346 N N . LEU B 1 4 ? -3.553 16.391 -26.547 1 37.94 4 LEU B N 1
ATOM 2347 C CA . LEU B 1 4 ? -2.834 17.609 -26.188 1 37.94 4 LEU B CA 1
ATOM 2348 C C . LEU B 1 4 ? -3.742 18.578 -25.453 1 37.94 4 LEU B C 1
ATOM 2350 O O . LEU B 1 4 ? -3.309 19.234 -24.5 1 37.94 4 LEU B O 1
ATOM 2354 N N . ILE B 1 5 ? -4.965 18.547 -25.781 1 40.5 5 ILE B N 1
ATOM 2355 C CA . ILE B 1 5 ? -5.898 19.438 -25.094 1 40.5 5 ILE B CA 1
ATOM 2356 C C . ILE B 1 5 ? -6.191 18.891 -23.703 1 40.5 5 ILE B C 1
ATOM 2358 O O . ILE B 1 5 ? -6.223 19.656 -22.719 1 40.5 5 ILE B O 1
ATOM 2362 N N . LEU B 1 6 ? -6.285 17.531 -23.562 1 41.56 6 LEU B N 1
ATOM 2363 C CA . LEU B 1 6 ? -6.531 16.984 -22.234 1 41.56 6 LEU B CA 1
ATOM 2364 C C . LEU B 1 6 ? -5.289 17.094 -21.359 1 41.56 6 LEU B C 1
ATOM 2366 O O . LEU B 1 6 ? -5.391 17.391 -20.172 1 41.56 6 LEU B O 1
ATOM 2370 N N . ILE B 1 7 ? -4.172 16.906 -21.984 1 43.59 7 ILE B N 1
ATOM 2371 C CA . ILE B 1 7 ? -2.922 17.219 -21.297 1 43.59 7 ILE B CA 1
ATOM 2372 C C . ILE B 1 7 ? -2.861 18.703 -20.984 1 43.59 7 ILE B C 1
ATOM 2374 O O . ILE B 1 7 ? -2.488 19.094 -19.875 1 43.59 7 ILE B O 1
ATOM 2378 N N . PHE B 1 8 ? -3.219 19.438 -22 1 46.09 8 PHE B N 1
ATOM 2379 C CA . PHE B 1 8 ? -3.24 20.875 -21.781 1 46.09 8 PHE B CA 1
ATOM 2380 C C . PHE B 1 8 ? -4.297 21.266 -20.766 1 46.09 8 PHE B C 1
ATOM 2382 O O . PHE B 1 8 ? -4.07 22.141 -19.922 1 46.09 8 PHE B O 1
ATOM 2389 N N . ILE B 1 9 ? -5.449 20.656 -20.781 1 47 9 ILE B N 1
ATOM 2390 C CA . ILE B 1 9 ? -6.477 20.938 -19.781 1 47 9 ILE B CA 1
ATOM 2391 C C . ILE B 1 9 ? -6.043 20.406 -18.422 1 47 9 ILE B C 1
ATOM 2393 O O . ILE B 1 9 ? -6.234 21.062 -17.391 1 47 9 ILE B O 1
ATOM 2397 N N . GLY B 1 10 ? -5.391 19.281 -18.453 1 45.25 10 GLY B N 1
ATOM 2398 C CA . GLY B 1 10 ? -4.812 18.781 -17.219 1 45.25 10 GLY B CA 1
ATOM 2399 C C . GLY B 1 10 ? -3.719 19.688 -16.672 1 45.25 10 GLY B C 1
ATOM 2400 O O . GLY B 1 10 ? -3.682 19.969 -15.469 1 45.25 10 GLY B O 1
ATOM 2401 N N . ILE B 1 11 ? -2.879 20.062 -17.672 1 48.09 11 ILE B N 1
ATOM 2402 C CA . ILE B 1 11 ? -1.861 21.047 -17.297 1 48.09 11 ILE B CA 1
ATOM 2403 C C . ILE B 1 11 ? -2.529 22.344 -16.875 1 48.09 11 ILE B C 1
ATOM 2405 O O . ILE B 1 11 ? -2.16 22.938 -15.859 1 48.09 11 ILE B O 1
ATOM 2409 N N . ALA B 1 12 ? -3.408 22.781 -17.781 1 45.97 12 ALA B N 1
ATOM 2410 C CA . ALA B 1 12 ? -4.129 24.016 -17.453 1 45.97 12 ALA B CA 1
ATOM 2411 C C . ALA B 1 12 ? -4.867 23.875 -16.125 1 45.97 12 ALA B C 1
ATOM 2413 O O . ALA B 1 12 ? -4.906 24.812 -15.32 1 45.97 12 ALA B O 1
ATOM 2414 N N . TRP B 1 13 ? -5.504 22.781 -15.953 1 47.03 13 TRP B N 1
ATOM 2415 C CA . TRP B 1 13 ? -6.23 22.516 -14.711 1 47.03 13 TRP B CA 1
ATOM 2416 C C . TRP B 1 13 ? -5.277 22.453 -13.523 1 47.03 13 TRP B C 1
ATOM 2418 O O . TRP B 1 13 ? -5.566 23 -12.461 1 47.03 13 TRP B O 1
ATOM 2428 N N . TYR B 1 14 ? -4.168 21.797 -13.758 1 47.69 14 TYR B N 1
ATOM 2429 C CA . TYR B 1 14 ? -3.152 21.781 -12.711 1 47.69 14 TYR B CA 1
ATOM 2430 C C . TYR B 1 14 ? -2.648 23.203 -12.43 1 47.69 14 TYR B C 1
ATOM 2432 O O . TYR B 1 14 ? -2.467 23.578 -11.273 1 47.69 14 TYR B O 1
ATOM 2440 N N . ILE B 1 15 ? -2.377 23.844 -13.516 1 47.91 15 ILE B N 1
ATOM 2441 C CA . ILE B 1 15 ? -1.979 25.234 -13.375 1 47.91 15 ILE B CA 1
ATOM 2442 C C . ILE B 1 15 ? -3.113 26.031 -12.734 1 47.91 15 ILE B C 1
ATOM 2444 O O . ILE B 1 15 ? -2.869 26.906 -11.891 1 47.91 15 ILE B O 1
ATOM 2448 N N . TRP B 1 16 ? -4.262 25.812 -13.203 1 47.03 16 TRP B N 1
ATOM 2449 C CA . TRP B 1 16 ? -5.375 26.562 -12.641 1 47.03 16 TRP B CA 1
ATOM 2450 C C . TRP B 1 16 ? -5.59 26.219 -11.172 1 47.03 16 TRP B C 1
ATOM 2452 O O . TRP B 1 16 ? -5.945 27.078 -10.367 1 47.03 16 TRP B O 1
ATOM 2462 N N . ARG B 1 17 ? -5.406 24.969 -10.867 1 48.06 17 ARG B N 1
ATOM 2463 C CA . ARG B 1 17 ? -5.586 24.547 -9.484 1 48.06 17 ARG B CA 1
ATOM 2464 C C . ARG B 1 17 ? -4.633 25.281 -8.555 1 48.06 17 ARG B C 1
ATOM 2466 O O . ARG B 1 17 ? -4.926 25.453 -7.367 1 48.06 17 ARG B O 1
ATOM 2473 N N . ASP B 1 18 ? -3.457 25.688 -9.133 1 47 18 ASP B N 1
ATOM 2474 C CA . ASP B 1 18 ? -2.535 26.469 -8.305 1 47 18 ASP B CA 1
ATOM 2475 C C . ASP B 1 18 ? -3.115 27.828 -7.961 1 47 18 ASP B C 1
ATOM 2477 O O . ASP B 1 18 ? -2.482 28.625 -7.262 1 47 18 ASP B O 1
ATOM 2481 N N . ASN B 1 19 ? -4.012 28.266 -8.633 1 49.25 19 ASN B N 1
ATOM 2482 C CA . ASN B 1 19 ? -4.457 29.547 -8.117 1 49.25 19 ASN B CA 1
ATOM 2483 C C . ASN B 1 19 ? -4.969 29.438 -6.684 1 49.25 19 ASN B C 1
ATOM 2485 O O . ASN B 1 19 ? -6.156 29.188 -6.461 1 49.25 19 ASN B O 1
ATOM 2489 N N . ILE B 1 20 ? -4.027 29.234 -5.816 1 56.59 20 ILE B N 1
ATOM 2490 C CA . ILE B 1 20 ? -4.121 28.922 -4.395 1 56.59 20 ILE B CA 1
ATOM 2491 C C . ILE B 1 20 ? -4.73 30.109 -3.652 1 56.59 20 ILE B C 1
ATOM 2493 O O . ILE B 1 20 ? -4.074 31.141 -3.473 1 56.59 20 ILE B O 1
ATOM 2497 N N . LYS B 1 21 ? -6.004 30.359 -3.725 1 67.94 21 LYS B N 1
ATOM 2498 C CA . LYS B 1 21 ? -6.578 31.281 -2.758 1 67.94 21 LYS B CA 1
ATOM 2499 C C . LYS B 1 21 ? -6.609 30.672 -1.359 1 67.94 21 LYS B C 1
ATOM 2501 O O . LYS B 1 21 ? -6.941 29.5 -1.196 1 67.94 21 LYS B O 1
ATOM 2506 N N . CYS B 1 22 ? -6.055 31.469 -0.383 1 77.38 22 CYS B N 1
ATOM 2507 C CA . CYS B 1 22 ? -6.09 31.062 1.02 1 77.38 22 CYS B CA 1
ATOM 2508 C C . CYS B 1 22 ? -7.52 31.016 1.538 1 77.38 22 CYS B C 1
ATOM 2510 O O . CYS B 1 22 ? -8.188 32.062 1.635 1 77.38 22 CYS B O 1
ATOM 2512 N N . LYS B 1 23 ? -8.07 29.906 1.821 1 86.62 23 LYS B N 1
ATOM 2513 C CA . LYS B 1 23 ? -9.438 29.703 2.314 1 86.62 23 LYS B CA 1
ATOM 2514 C C . LYS B 1 23 ? -9.438 29.344 3.795 1 86.62 23 LYS B C 1
ATOM 2516 O O . LYS B 1 23 ? -10.367 29.688 4.527 1 86.62 23 LYS B O 1
ATOM 2521 N N . TYR B 1 24 ? -8.383 28.734 4.293 1 92.81 24 TYR B N 1
ATOM 2522 C CA . TYR B 1 24 ? -8.266 28.234 5.656 1 92.81 24 TYR B CA 1
ATOM 2523 C C . TYR B 1 24 ? -6.922 28.625 6.266 1 92.81 24 TYR B C 1
ATOM 2525 O O . TYR B 1 24 ? -6.055 27.781 6.461 1 92.81 24 TYR B O 1
ATOM 2533 N N . PRO B 1 25 ? -6.746 29.875 6.613 1 94.06 25 PRO B N 1
ATOM 2534 C CA . PRO B 1 25 ? -5.457 30.312 7.152 1 94.06 25 PRO B CA 1
ATOM 2535 C C . PRO B 1 25 ? -5.098 29.625 8.461 1 94.06 25 PRO B C 1
ATOM 2537 O O . PRO B 1 25 ? -5.977 29.375 9.297 1 94.06 25 PRO B O 1
ATOM 2540 N N . ILE B 1 26 ? -3.893 29.281 8.586 1 95.62 26 ILE B N 1
ATOM 2541 C CA . ILE B 1 26 ? -3.365 28.828 9.859 1 95.62 26 ILE B CA 1
ATOM 2542 C C . ILE B 1 26 ? -3.201 30.016 10.805 1 95.62 26 ILE B C 1
ATOM 2544 O O . ILE B 1 26 ? -2.643 31.047 10.43 1 95.62 26 ILE B O 1
ATOM 2548 N N . THR B 1 27 ? -3.699 29.844 12.023 1 94.5 27 THR B N 1
ATOM 2549 C CA . THR B 1 27 ? -3.668 30.953 12.984 1 94.5 27 THR B CA 1
ATOM 2550 C C . THR B 1 27 ? -3.076 30.484 14.312 1 94.5 27 THR B C 1
ATOM 2552 O O . THR B 1 27 ? -2.697 29.328 14.461 1 94.5 27 THR B O 1
ATOM 2555 N N . THR B 1 28 ? -3.047 31.422 15.258 1 94.56 28 THR B N 1
ATOM 2556 C CA . THR B 1 28 ? -2.512 31.156 16.594 1 94.56 28 THR B CA 1
ATOM 2557 C C . THR B 1 28 ? -3.412 30.188 17.359 1 94.56 28 THR B C 1
ATOM 2559 O O . THR B 1 28 ? -3.01 29.641 18.375 1 94.56 28 THR B O 1
ATOM 2562 N N . LYS B 1 29 ? -4.574 29.953 16.828 1 94.94 29 LYS B N 1
ATOM 2563 C CA . LYS B 1 29 ? -5.516 29.031 17.469 1 94.94 29 LYS B CA 1
ATOM 2564 C C . LYS B 1 29 ? -5.273 27.594 17.031 1 94.94 29 LYS B C 1
ATOM 2566 O O . LYS B 1 29 ? -5.816 26.656 17.641 1 94.94 29 LYS B O 1
ATOM 2571 N N . ASP B 1 30 ? -4.48 27.453 16.031 1 96.56 30 ASP B N 1
ATOM 2572 C CA . ASP B 1 30 ? -4.238 26.125 15.492 1 96.56 30 ASP B CA 1
ATOM 2573 C C . ASP B 1 30 ? -3.143 25.406 16.281 1 96.56 30 ASP B C 1
ATOM 2575 O O . ASP B 1 30 ? -2.193 26.031 16.75 1 96.56 30 ASP B O 1
ATOM 2579 N N . THR B 1 31 ? -3.346 24.156 16.516 1 98.06 31 THR B N 1
ATOM 2580 C CA . THR B 1 31 ? -2.33 23.234 17.016 1 98.06 31 THR B CA 1
ATOM 2581 C C . THR B 1 31 ? -1.986 22.188 15.969 1 98.06 31 THR B C 1
ATOM 2583 O O . THR B 1 31 ? -2.844 21.391 15.57 1 98.06 31 THR B O 1
ATOM 2586 N N . ILE B 1 32 ? -0.726 22.172 15.531 1 98.5 32 ILE B N 1
ATOM 2587 C CA . ILE B 1 32 ? -0.292 21.281 14.445 1 98.5 32 ILE B CA 1
ATOM 2588 C C . ILE B 1 32 ? 0.61 20.188 15.008 1 98.5 32 ILE B C 1
ATOM 2590 O O . ILE B 1 32 ? 1.589 20.469 15.703 1 98.5 32 ILE B O 1
ATOM 2594 N N . LEU B 1 33 ? 0.217 18.953 14.82 1 98.69 33 LEU B N 1
ATOM 2595 C CA . LEU B 1 33 ? 1.058 17.812 15.172 1 98.69 33 LEU B CA 1
ATOM 2596 C C . LEU B 1 33 ? 1.832 17.312 13.953 1 98.69 33 LEU B C 1
ATOM 2598 O O . LEU B 1 33 ? 1.242 17.062 12.898 1 98.69 33 LEU B O 1
ATOM 2602 N N . ILE B 1 34 ? 3.166 17.25 14.07 1 98.56 34 ILE B N 1
ATOM 2603 C CA . ILE B 1 34 ? 4.039 16.812 12.984 1 98.56 34 ILE B CA 1
ATOM 2604 C C . ILE B 1 34 ? 4.828 15.578 13.414 1 98.56 34 ILE B C 1
ATOM 2606 O O . ILE B 1 34 ? 5.512 15.602 14.438 1 98.56 34 ILE B O 1
ATOM 2610 N N . THR B 1 35 ? 4.707 14.523 12.672 1 98.38 35 THR B N 1
ATOM 2611 C CA . THR B 1 35 ? 5.547 13.359 12.93 1 98.38 35 THR B CA 1
ATOM 2612 C C . THR B 1 35 ? 6.855 13.453 12.148 1 98.38 35 THR B C 1
ATOM 2614 O O . THR B 1 35 ? 6.887 13.992 11.039 1 98.38 35 THR B O 1
ATOM 2617 N N . GLY B 1 36 ? 7.941 12.852 12.719 1 96.5 36 GLY B N 1
ATOM 2618 C CA . GLY B 1 36 ? 9.242 12.984 12.078 1 96.5 36 GLY B CA 1
ATOM 2619 C C . GLY B 1 36 ? 9.703 14.422 11.945 1 96.5 36 GLY B C 1
ATOM 2620 O O . GLY B 1 36 ? 10.102 14.852 10.867 1 96.5 36 GLY B O 1
ATOM 2621 N N . ALA B 1 37 ? 9.688 15.102 13.023 1 96.69 37 ALA B N 1
ATOM 2622 C CA . ALA B 1 37 ? 9.781 16.562 12.977 1 96.69 37 ALA B CA 1
ATOM 2623 C C . ALA B 1 37 ? 11.234 17.016 13.023 1 96.69 37 ALA B C 1
ATOM 2625 O O . ALA B 1 37 ? 11.547 18.172 12.711 1 96.69 37 ALA B O 1
ATOM 2626 N N . CYS B 1 38 ? 12.156 16.203 13.32 1 93.94 38 CYS B N 1
ATOM 2627 C CA . CYS B 1 38 ? 13.477 16.688 13.711 1 93.94 38 CYS B CA 1
ATOM 2628 C C . CYS B 1 38 ? 14.383 16.828 12.492 1 93.94 38 CYS B C 1
ATOM 2630 O O . CYS B 1 38 ? 15.43 17.484 12.562 1 93.94 38 CYS B O 1
ATOM 2632 N N . MET B 1 39 ? 14.055 16.203 11.375 1 89.06 39 MET B N 1
ATOM 2633 C CA . MET B 1 39 ? 14.969 16.234 10.234 1 89.06 39 MET B CA 1
ATOM 2634 C C . MET B 1 39 ? 14.203 16.438 8.93 1 89.06 39 MET B C 1
ATOM 2636 O O . MET B 1 39 ? 12.992 16.219 8.875 1 89.06 39 MET B O 1
ATOM 2640 N N . GLY B 1 40 ? 14.984 16.984 7.988 1 89.25 40 GLY B N 1
ATOM 2641 C CA . GLY B 1 40 ? 14.484 17.016 6.621 1 89.25 40 GLY B CA 1
ATOM 2642 C C . GLY B 1 40 ? 13.242 17.875 6.465 1 89.25 40 GLY B C 1
ATOM 2643 O O . GLY B 1 40 ? 13.219 19.031 6.883 1 89.25 40 GLY B O 1
ATOM 2644 N N . LEU B 1 41 ? 12.328 17.266 5.844 1 90.31 41 LEU B N 1
ATOM 2645 C CA . LEU B 1 41 ? 11.078 17.969 5.57 1 90.31 41 LEU B CA 1
ATOM 2646 C C . LEU B 1 41 ? 10.328 18.266 6.867 1 90.31 41 LEU B C 1
ATOM 2648 O O . LEU B 1 41 ? 9.703 19.328 6.992 1 90.31 41 LEU B O 1
ATOM 2652 N N . GLY B 1 42 ? 10.469 17.375 7.832 1 95 42 GLY B N 1
ATOM 2653 C CA . GLY B 1 42 ? 9.812 17.594 9.109 1 95 42 GLY B CA 1
ATOM 2654 C C . GLY B 1 42 ? 10.281 18.844 9.82 1 95 42 GLY B C 1
ATOM 2655 O O . GLY B 1 42 ? 9.469 19.625 10.305 1 95 42 GLY B O 1
ATOM 2656 N N . LYS B 1 43 ? 11.523 18.969 9.812 1 95.56 43 LYS B N 1
ATOM 2657 C CA . LYS B 1 43 ? 12.094 20.156 10.438 1 95.56 43 LYS B CA 1
ATOM 2658 C C . LYS B 1 43 ? 11.672 21.422 9.695 1 95.56 43 LYS B C 1
ATOM 2660 O O . LYS B 1 43 ? 11.266 22.406 10.32 1 95.56 43 LYS B O 1
ATOM 2665 N N . ALA B 1 44 ? 11.75 21.391 8.406 1 94.94 44 ALA B N 1
ATOM 2666 C CA . ALA B 1 44 ? 11.359 22.531 7.582 1 94.94 44 ALA B CA 1
ATOM 2667 C C . ALA B 1 44 ? 9.883 22.875 7.789 1 94.94 44 ALA B C 1
ATOM 2669 O O . ALA B 1 44 ? 9.516 24.047 7.844 1 94.94 44 ALA B O 1
ATOM 2670 N N . LEU B 1 45 ? 9.086 21.859 7.922 1 96.38 45 LEU B N 1
ATOM 2671 C CA . LEU B 1 45 ? 7.664 22.078 8.148 1 96.38 45 LEU B CA 1
ATOM 2672 C C . LEU B 1 45 ? 7.418 22.734 9.5 1 96.38 45 LEU B C 1
ATOM 2674 O O . LEU B 1 45 ? 6.609 23.656 9.609 1 96.38 45 LEU B O 1
ATOM 2678 N N . ALA B 1 46 ? 8.141 22.203 10.5 1 97.75 46 ALA B N 1
ATOM 2679 C CA . ALA B 1 46 ? 8.008 22.781 11.836 1 97.75 46 ALA B CA 1
ATOM 2680 C C . ALA B 1 46 ? 8.344 24.266 11.82 1 97.75 46 ALA B C 1
ATOM 2682 O O . ALA B 1 46 ? 7.602 25.078 12.375 1 97.75 46 ALA B O 1
ATOM 2683 N N . ILE B 1 47 ? 9.359 24.609 11.125 1 97.19 47 ILE B N 1
ATOM 2684 C CA . ILE B 1 47 ? 9.828 26 11.07 1 97.19 47 ILE B CA 1
ATOM 2685 C C . ILE B 1 47 ? 8.82 26.844 10.297 1 97.19 47 ILE B C 1
ATOM 2687 O O . ILE B 1 47 ? 8.453 27.938 10.734 1 97.19 47 ILE B O 1
ATOM 2691 N N . GLU B 1 48 ? 8.391 26.359 9.156 1 96.62 48 GLU B N 1
ATOM 2692 C CA . GLU B 1 48 ? 7.438 27.109 8.336 1 96.62 48 GLU B CA 1
ATOM 2693 C C . GLU B 1 48 ? 6.129 27.344 9.086 1 96.62 48 GLU B C 1
ATOM 2695 O O . GLU B 1 48 ? 5.559 28.438 9.016 1 96.62 48 GLU B O 1
ATOM 2700 N N . CYS B 1 49 ? 5.68 26.375 9.836 1 97.25 49 CYS B N 1
ATOM 2701 C CA . CYS B 1 49 ? 4.457 26.5 10.617 1 97.25 49 CYS B CA 1
ATOM 2702 C C . CYS B 1 49 ? 4.648 27.469 11.781 1 97.25 49 CYS B C 1
ATOM 2704 O O . CYS B 1 49 ? 3.723 28.203 12.156 1 97.25 49 CYS B O 1
ATOM 2706 N N . ALA B 1 50 ? 5.84 27.453 12.344 1 97.06 50 ALA B N 1
ATOM 2707 C CA . ALA B 1 50 ? 6.145 28.344 13.469 1 97.06 50 ALA B CA 1
ATOM 2708 C C . ALA B 1 50 ? 5.957 29.812 13.078 1 97.06 50 ALA B C 1
ATOM 2710 O O . ALA B 1 50 ? 5.574 30.625 13.914 1 97.06 50 ALA B O 1
ATOM 2711 N N . LYS B 1 51 ? 6.207 30.094 11.82 1 96.12 51 LYS B N 1
ATOM 2712 C CA . LYS B 1 51 ? 6.07 31.453 11.32 1 96.12 51 LYS B CA 1
ATOM 2713 C C . LYS B 1 51 ? 4.625 31.938 11.422 1 96.12 51 LYS B C 1
ATOM 2715 O O . LYS B 1 51 ? 4.359 33.125 11.398 1 96.12 51 LYS B O 1
ATOM 2720 N N . LYS B 1 52 ? 3.715 31.031 11.523 1 95.19 52 LYS B N 1
ATOM 2721 C CA . LYS B 1 52 ? 2.295 31.344 11.641 1 95.19 52 LYS B CA 1
ATOM 2722 C C . LYS B 1 52 ? 1.902 31.547 13.102 1 95.19 52 LYS B C 1
ATOM 2724 O O . LYS B 1 52 ? 0.737 31.812 13.406 1 95.19 52 LYS B O 1
ATOM 2729 N N . LYS B 1 53 ? 2.881 31.375 14.039 1 95.25 53 LYS B N 1
ATOM 2730 C CA . LYS B 1 53 ? 2.736 31.594 15.477 1 95.25 53 LYS B CA 1
ATOM 2731 C C . LYS B 1 53 ? 1.726 30.625 16.078 1 95.25 53 LYS B C 1
ATOM 2733 O O . LYS B 1 53 ? 1.021 30.969 17.031 1 95.25 53 LYS B O 1
ATOM 27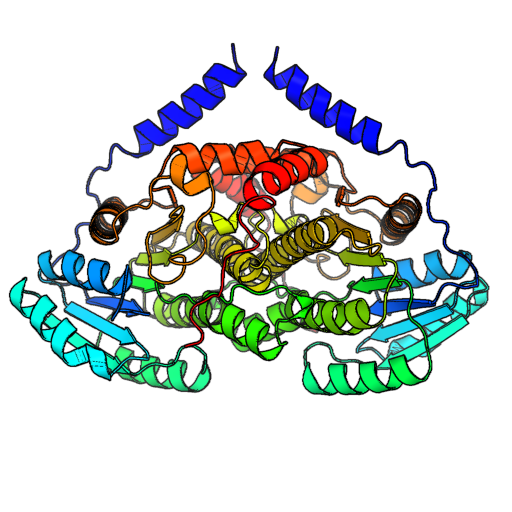38 N N . CYS B 1 54 ? 1.513 29.484 15.414 1 94.06 54 CYS B N 1
ATOM 2739 C CA . CYS B 1 54 ? 0.632 28.453 15.938 1 94.06 54 CYS B CA 1
ATOM 2740 C C . CYS B 1 54 ? 1.37 27.562 16.922 1 94.06 54 CYS B C 1
ATOM 2742 O O . CYS B 1 54 ? 2.561 27.75 17.188 1 94.06 54 CYS B O 1
ATOM 2744 N N . LYS B 1 55 ? 0.667 26.688 17.641 1 96.75 55 LYS B N 1
ATOM 2745 C CA . LYS B 1 55 ? 1.256 25.703 18.547 1 96.75 55 LYS B CA 1
ATOM 2746 C C . LYS B 1 55 ? 1.659 24.438 17.797 1 96.75 55 LYS B C 1
ATOM 2748 O O . LYS B 1 55 ? 0.92 23.969 16.922 1 96.75 55 LYS B O 1
ATOM 2753 N N . LEU B 1 56 ? 2.861 23.969 18.125 1 98.38 56 LEU B N 1
ATOM 2754 C CA . LEU B 1 56 ? 3.363 22.781 17.438 1 98.38 56 LEU B CA 1
ATOM 2755 C C . LEU B 1 56 ? 3.584 21.641 18.422 1 98.38 56 LEU B C 1
ATOM 2757 O O . LEU B 1 56 ? 4.086 21.844 19.531 1 98.38 56 LEU B O 1
ATOM 2761 N N . ILE B 1 57 ? 3.102 20.5 18.109 1 98.62 57 ILE B N 1
ATOM 2762 C CA . ILE B 1 57 ? 3.447 19.25 18.766 1 98.62 57 ILE B CA 1
ATOM 2763 C C . ILE B 1 57 ? 4.332 18.406 17.844 1 98.62 57 ILE B C 1
ATOM 2765 O O . ILE B 1 57 ? 3.887 17.969 16.781 1 98.62 57 ILE B O 1
ATOM 2769 N N . LEU B 1 58 ? 5.57 18.203 18.312 1 98.62 58 LEU B N 1
ATOM 2770 C CA . LEU B 1 58 ? 6.578 17.578 17.453 1 98.62 58 LEU B CA 1
ATOM 2771 C C . LEU B 1 58 ? 6.91 16.172 17.938 1 98.62 58 LEU B C 1
ATOM 2773 O O . LEU B 1 58 ? 7.324 15.992 19.094 1 98.62 58 LEU B O 1
ATOM 2777 N N . LEU B 1 59 ? 6.668 15.195 17.078 1 98.5 59 LEU B N 1
ATOM 2778 C CA . LEU B 1 59 ? 6.98 13.805 17.375 1 98.5 59 LEU B CA 1
ATOM 2779 C C . LEU B 1 59 ? 8.172 13.328 16.547 1 98.5 59 LEU B C 1
ATOM 2781 O O . LEU B 1 59 ? 8.227 13.562 15.336 1 98.5 59 LEU B O 1
ATOM 2785 N N . ASP B 1 60 ? 9.055 12.695 17.188 1 97.75 60 ASP B N 1
ATOM 2786 C CA . ASP B 1 60 ? 10.211 12.109 16.5 1 97.75 60 ASP B CA 1
ATOM 2787 C C . ASP B 1 60 ? 10.922 11.109 17.406 1 97.75 60 ASP B C 1
ATOM 2789 O O . ASP B 1 60 ? 10.789 11.164 18.641 1 97.75 60 ASP B O 1
ATOM 2793 N N . VAL B 1 61 ? 11.648 10.234 16.766 1 96 61 VAL B N 1
ATOM 2794 C CA . VAL B 1 61 ? 12.438 9.281 17.547 1 96 61 VAL B CA 1
ATOM 2795 C C . VAL B 1 61 ? 13.734 9.938 18 1 96 61 VAL B C 1
ATOM 2797 O O . VAL B 1 61 ? 14.328 9.516 19 1 96 61 VAL B O 1
ATOM 2800 N N . ARG B 1 62 ? 14.156 10.992 17.344 1 94.38 62 ARG B N 1
ATOM 2801 C CA . ARG B 1 62 ? 15.445 11.633 17.578 1 94.38 62 ARG B CA 1
ATOM 2802 C C . ARG B 1 62 ? 15.344 12.711 18.641 1 94.38 62 ARG B C 1
ATOM 2804 O O . ARG B 1 62 ? 15.523 13.891 18.359 1 94.38 62 ARG B O 1
ATOM 2811 N N . SER B 1 63 ? 15.32 12.25 19.844 1 95.06 63 SER B N 1
ATOM 2812 C CA . SER B 1 63 ? 15.242 13.172 20.969 1 95.06 63 SER B CA 1
ATOM 2813 C C . SER B 1 63 ? 16.516 14.008 21.094 1 95.06 63 SER B C 1
ATOM 2815 O O . SER B 1 63 ? 16.484 15.109 21.641 1 95.06 63 SER B O 1
ATOM 2817 N N . ASP B 1 64 ? 17.547 13.5 20.516 1 95.31 64 ASP B N 1
ATOM 2818 C CA . ASP B 1 64 ? 18.828 14.18 20.578 1 95.31 64 ASP B CA 1
ATOM 2819 C C . ASP B 1 64 ? 18.797 15.484 19.797 1 95.31 64 ASP B C 1
ATOM 2821 O O . ASP B 1 64 ? 19.594 16.391 20.062 1 95.31 64 ASP B O 1
ATOM 2825 N N . LEU B 1 65 ? 17.922 15.656 18.875 1 95.31 65 LEU B N 1
ATOM 2826 C CA . LEU B 1 65 ? 17.844 16.828 18.031 1 95.31 65 LEU B CA 1
ATOM 2827 C C . LEU B 1 65 ? 16.719 17.766 18.484 1 95.31 65 LEU B C 1
ATOM 2829 O O . LEU B 1 65 ? 16.484 18.812 17.875 1 95.31 65 LEU B O 1
ATOM 2833 N N . SER B 1 66 ? 16.031 17.391 19.562 1 96.38 66 SER B N 1
ATOM 2834 C CA . SER B 1 66 ? 14.797 18.062 19.953 1 96.38 66 SER B CA 1
ATOM 2835 C C . SER B 1 66 ? 15.078 19.484 20.438 1 96.38 66 SER B C 1
ATOM 2837 O O . SER B 1 66 ? 14.336 20.406 20.109 1 96.38 66 SER B O 1
ATOM 2839 N N . LEU B 1 67 ? 16.109 19.703 21.188 1 96 67 LEU B N 1
ATOM 2840 C CA . LEU B 1 67 ? 16.391 21.016 21.766 1 96 67 LEU B CA 1
ATOM 2841 C C . LEU B 1 67 ? 16.703 22.031 20.672 1 96 67 LEU B C 1
ATOM 2843 O O . LEU B 1 67 ? 16.219 23.156 20.719 1 96 67 LEU B O 1
ATOM 2847 N N . ASP B 1 68 ? 17.5 21.641 19.734 1 96.19 68 ASP B N 1
ATOM 2848 C CA . ASP B 1 68 ? 17.812 22.516 18.625 1 96.19 68 ASP B CA 1
ATOM 2849 C C . ASP B 1 68 ? 16.562 22.906 17.844 1 96.19 68 ASP B C 1
ATOM 2851 O O . ASP B 1 68 ? 16.391 24.078 17.469 1 96.19 68 ASP B O 1
ATOM 2855 N N . LEU B 1 69 ? 15.758 21.953 17.625 1 96.88 69 LEU B N 1
ATOM 2856 C CA . LEU B 1 69 ? 14.523 22.188 16.891 1 96.88 69 LEU B CA 1
ATOM 2857 C C . LEU B 1 69 ? 13.609 23.141 17.656 1 96.88 69 LEU B C 1
ATOM 2859 O O . LEU B 1 69 ? 13.055 24.078 17.078 1 96.88 69 LEU B O 1
ATOM 2863 N N . LEU B 1 70 ? 13.469 22.938 18.953 1 97.5 70 LEU B N 1
ATOM 2864 C CA . LEU B 1 70 ? 12.625 23.781 19.781 1 97.5 70 LEU B CA 1
ATOM 2865 C C . LEU B 1 70 ? 13.141 25.219 19.781 1 97.5 70 LEU B C 1
ATOM 2867 O O . LEU B 1 70 ? 12.352 26.172 19.766 1 97.5 70 LEU B O 1
ATOM 2871 N N . GLN B 1 71 ? 14.398 25.375 19.766 1 97 71 GLN B N 1
ATOM 2872 C CA . GLN B 1 71 ? 15 26.703 19.719 1 97 71 GLN B CA 1
ATOM 2873 C C . GLN B 1 71 ? 14.719 27.391 18.375 1 97 71 GLN B C 1
ATOM 2875 O O . GLN B 1 71 ? 14.391 28.578 18.328 1 97 71 GLN B O 1
ATOM 2880 N N . ASP B 1 72 ? 14.906 26.641 17.312 1 96.12 72 ASP B N 1
ATOM 2881 C CA . ASP B 1 72 ? 14.633 27.172 15.977 1 96.12 72 ASP B CA 1
ATOM 2882 C C . ASP B 1 72 ? 13.188 27.625 15.859 1 96.12 72 ASP B C 1
ATOM 2884 O O . ASP B 1 72 ? 12.906 28.672 15.266 1 96.12 72 ASP B O 1
ATOM 2888 N N . VAL B 1 73 ? 12.297 26.844 16.422 1 96.88 73 VAL B N 1
ATOM 2889 C CA . VAL B 1 73 ? 10.875 27.156 16.375 1 96.88 73 VAL B CA 1
ATOM 2890 C C . VAL B 1 73 ? 10.609 28.438 17.172 1 96.88 73 VAL B C 1
ATOM 2892 O O . VAL B 1 73 ? 9.898 29.328 16.688 1 96.88 73 VAL B O 1
ATOM 2895 N N . ARG B 1 74 ? 11.211 28.562 18.281 1 95 74 ARG B N 1
ATOM 2896 C CA . ARG B 1 74 ? 11.039 29.75 19.141 1 95 74 ARG B CA 1
ATOM 2897 C C . ARG B 1 74 ? 11.555 31 18.438 1 95 74 ARG B C 1
ATOM 2899 O O . ARG B 1 74 ? 10.945 32.062 18.531 1 95 74 ARG B O 1
ATOM 2906 N N . LYS B 1 75 ? 12.586 30.859 17.781 1 95.75 75 LYS B N 1
ATOM 2907 C CA . LYS B 1 75 ? 13.18 31.984 17.062 1 95.75 75 LYS B CA 1
ATOM 2908 C C . LYS B 1 75 ? 12.211 32.562 16.031 1 95.75 75 LYS B C 1
ATOM 2910 O O . LYS B 1 75 ? 12.227 33.75 15.734 1 95.75 75 LYS B O 1
ATOM 2915 N N . GLU B 1 76 ? 11.406 31.703 15.477 1 94.06 76 GLU B N 1
ATOM 2916 C CA . GLU B 1 76 ? 10.453 32.125 14.453 1 94.06 76 GLU B CA 1
ATOM 2917 C C . GLU B 1 76 ? 9.156 32.625 15.078 1 94.06 76 GLU B C 1
ATOM 2919 O O . GLU B 1 76 ? 8.242 33.062 14.375 1 94.06 76 GLU B O 1
ATOM 2924 N N . GLY B 1 77 ? 9.031 32.5 16.422 1 90.12 77 GLY B N 1
ATOM 2925 C CA . GLY B 1 77 ? 7.875 33.062 17.109 1 90.12 77 GLY B CA 1
ATOM 2926 C C . GLY B 1 77 ? 6.836 32 17.453 1 90.12 77 GLY B C 1
ATOM 2927 O O . GLY B 1 77 ? 5.746 32.312 17.922 1 90.12 77 GLY B O 1
ATOM 2928 N N . GLY B 1 78 ? 7.152 30.75 17.188 1 91.62 78 GLY B N 1
ATOM 2929 C CA . GLY B 1 78 ? 6.207 29.688 17.484 1 91.62 78 GLY B CA 1
ATOM 2930 C C . GLY B 1 78 ? 6.426 29.047 18.844 1 91.62 78 GLY B C 1
ATOM 2931 O O . GLY B 1 78 ? 7.387 29.375 19.531 1 91.62 78 GLY B O 1
ATOM 2932 N N . GLU B 1 79 ? 5.469 28.281 19.297 1 95.19 79 GLU B N 1
ATOM 2933 C CA . GLU B 1 79 ? 5.535 27.438 20.484 1 95.19 79 GLU B CA 1
ATOM 2934 C C . GLU B 1 79 ? 5.449 25.969 20.125 1 95.19 79 GLU B C 1
ATOM 2936 O O . GLU B 1 79 ? 4.633 25.562 19.281 1 95.19 79 GLU B O 1
ATOM 2941 N N . ALA B 1 80 ? 6.391 25.203 20.766 1 97.62 80 ALA B N 1
ATOM 2942 C CA . ALA B 1 80 ? 6.387 23.797 20.391 1 97.62 80 ALA B CA 1
ATOM 2943 C C . ALA B 1 80 ? 6.645 22.906 21.609 1 97.62 80 ALA B C 1
ATOM 2945 O O . ALA B 1 80 ? 7.332 23.312 22.547 1 97.62 80 ALA B O 1
ATOM 2946 N N . GLN B 1 81 ? 6.023 21.812 21.672 1 97.81 81 GLN B N 1
ATOM 2947 C CA . GLN B 1 81 ? 6.32 20.719 22.578 1 97.81 81 GLN B CA 1
ATOM 2948 C C . GLN B 1 81 ? 6.828 19.5 21.812 1 97.81 81 GLN B C 1
ATOM 2950 O O . GLN B 1 81 ? 6.305 19.156 20.75 1 97.81 81 GLN B O 1
ATOM 2955 N N . PHE B 1 82 ? 7.891 18.922 22.391 1 98.31 82 PHE B N 1
ATOM 2956 C CA . PHE B 1 82 ? 8.477 17.734 21.75 1 98.31 82 PHE B CA 1
ATOM 2957 C C . PHE B 1 82 ? 8.148 16.484 22.547 1 98.31 82 PHE B C 1
ATOM 2959 O O . PHE B 1 82 ? 8.18 16.5 23.781 1 98.31 82 PHE B O 1
ATOM 2966 N N . PHE B 1 83 ? 7.789 15.414 21.906 1 98.25 83 PHE B N 1
ATOM 2967 C CA . PHE B 1 83 ? 7.617 14.086 22.484 1 98.25 83 PHE B CA 1
ATOM 2968 C C . PHE B 1 83 ? 8.391 13.039 21.688 1 98.25 83 PHE B C 1
ATOM 2970 O O . PHE B 1 83 ? 8.281 12.984 20.469 1 98.25 83 PHE B O 1
ATOM 2977 N N . ARG B 1 84 ? 9.172 12.266 22.391 1 97.94 84 ARG B N 1
ATOM 2978 C CA . ARG B 1 84 ? 9.812 11.148 21.703 1 97.94 84 ARG B CA 1
ATOM 2979 C C . ARG B 1 84 ? 8.789 10.094 21.312 1 97.94 84 ARG B C 1
ATOM 2981 O O . ARG B 1 84 ? 7.973 9.664 22.125 1 97.94 84 ARG B O 1
ATOM 2988 N N . CYS B 1 85 ? 8.812 9.695 20.031 1 97.56 85 CYS B N 1
ATOM 2989 C CA . CYS B 1 85 ? 7.832 8.742 19.531 1 97.56 85 CYS B CA 1
ATOM 2990 C C . CYS B 1 85 ? 8.438 7.863 18.438 1 97.56 85 CYS B C 1
ATOM 2992 O O . CYS B 1 85 ? 8.914 8.367 17.422 1 97.56 85 CYS B O 1
ATOM 2994 N N . ASP B 1 86 ? 8.484 6.633 18.75 1 97.44 86 ASP B N 1
ATOM 2995 C CA . ASP B 1 86 ? 8.836 5.645 17.734 1 97.44 86 ASP B CA 1
ATOM 2996 C C . ASP B 1 86 ? 7.582 5.078 17.062 1 97.44 86 ASP B C 1
ATOM 2998 O O . ASP B 1 86 ? 6.91 4.211 17.625 1 97.44 86 ASP B O 1
ATOM 3002 N N . LEU B 1 87 ? 7.375 5.5 15.859 1 96.69 87 LEU B N 1
ATOM 3003 C CA . LEU B 1 87 ? 6.141 5.176 15.156 1 96.69 87 LEU B CA 1
ATOM 3004 C C . LEU B 1 87 ? 6.094 3.693 14.797 1 96.69 87 LEU B C 1
ATOM 3006 O O . LEU B 1 87 ? 5.043 3.172 14.422 1 96.69 87 LEU B O 1
ATOM 3010 N N . SER B 1 88 ? 7.27 2.998 14.875 1 95.12 88 SER B N 1
ATOM 3011 C CA . SER B 1 88 ? 7.262 1.564 14.602 1 95.12 88 SER B CA 1
ATOM 3012 C C . SER B 1 88 ? 6.574 0.794 15.727 1 95.12 88 SER B C 1
ATOM 3014 O O . SER B 1 88 ? 6.234 -0.378 15.562 1 95.12 88 SER B O 1
ATOM 3016 N N . ASP B 1 89 ? 6.438 1.432 16.859 1 96.38 89 ASP B N 1
ATOM 3017 C CA . ASP B 1 89 ? 5.715 0.87 17.984 1 96.38 89 ASP B CA 1
ATOM 3018 C C . ASP B 1 89 ? 4.32 1.478 18.109 1 96.38 89 ASP B C 1
ATOM 3020 O O . ASP B 1 89 ? 4.129 2.475 18.812 1 96.38 89 ASP B O 1
ATOM 3024 N N . LEU B 1 90 ? 3.348 0.856 17.516 1 96.25 90 LEU B N 1
ATOM 3025 C CA . LEU B 1 90 ? 1.998 1.396 17.406 1 96.25 90 LEU B CA 1
ATOM 3026 C C . LEU B 1 90 ? 1.349 1.515 18.781 1 96.25 90 LEU B C 1
ATOM 3028 O O . LEU B 1 90 ? 0.631 2.479 19.062 1 96.25 90 LEU B O 1
ATOM 3032 N N . GLN B 1 91 ? 1.578 0.55 19.609 1 95.44 91 GLN B N 1
ATOM 3033 C CA . GLN B 1 91 ? 0.96 0.56 20.922 1 95.44 91 GLN B CA 1
ATOM 3034 C C . GLN B 1 91 ? 1.456 1.74 21.75 1 95.44 91 GLN B C 1
ATOM 3036 O O . GLN B 1 91 ? 0.655 2.492 22.312 1 95.44 91 GLN B O 1
ATOM 3041 N N . SER B 1 92 ? 2.754 1.918 21.844 1 97.19 92 SER B N 1
ATOM 3042 C CA . SER B 1 92 ? 3.328 3.041 22.578 1 97.19 92 SER B CA 1
ATOM 3043 C C . SER B 1 92 ? 2.893 4.375 21.969 1 97.19 92 SER B C 1
ATOM 3045 O O . SER B 1 92 ? 2.658 5.34 22.703 1 97.19 92 SER B O 1
ATOM 3047 N N . THR B 1 93 ? 2.809 4.406 20.688 1 97.62 93 THR B N 1
ATOM 3048 C CA . THR B 1 93 ? 2.371 5.617 20 1 97.62 93 THR B CA 1
ATOM 3049 C C . THR B 1 93 ? 0.934 5.965 20.375 1 97.62 93 THR B C 1
ATOM 3051 O O . THR B 1 93 ? 0.625 7.121 20.672 1 97.62 93 THR B O 1
ATOM 3054 N N . LYS B 1 94 ? 0.131 4.965 20.391 1 96.44 94 LYS B N 1
ATOM 3055 C CA . LYS B 1 94 ? -1.27 5.168 20.75 1 96.44 94 LYS B CA 1
ATOM 3056 C C . LYS B 1 94 ? -1.4 5.719 22.156 1 96.44 94 LYS B C 1
ATOM 3058 O O . LYS B 1 94 ? -2.189 6.633 22.406 1 96.44 94 LYS B O 1
ATOM 3063 N N . GLU B 1 95 ? -0.687 5.184 23.047 1 97.12 95 GLU B N 1
ATOM 3064 C CA . GLU B 1 95 ? -0.701 5.648 24.438 1 97.12 95 GLU B CA 1
ATOM 3065 C C . GLU B 1 95 ? -0.234 7.098 24.531 1 97.12 95 GLU B C 1
ATOM 3067 O O . GLU B 1 95 ? -0.833 7.898 25.25 1 97.12 95 GLU B O 1
ATOM 3072 N N . LEU B 1 96 ? 0.782 7.395 23.828 1 97.81 96 LEU B N 1
ATOM 3073 C CA . LEU B 1 96 ? 1.296 8.758 23.812 1 97.81 96 LEU B CA 1
ATOM 3074 C C . LEU B 1 96 ? 0.253 9.727 23.266 1 97.81 96 LEU B C 1
ATOM 3076 O O . LEU B 1 96 ? 0.044 10.805 23.828 1 97.81 96 LEU B O 1
ATOM 3080 N N . ILE B 1 97 ? -0.384 9.352 22.203 1 97.56 97 ILE B N 1
ATOM 3081 C CA . ILE B 1 97 ? -1.379 10.203 21.562 1 97.56 97 ILE B CA 1
ATOM 3082 C C . ILE B 1 97 ? -2.553 10.43 22.5 1 97.56 97 ILE B C 1
ATOM 3084 O O . ILE B 1 97 ? -3.088 11.539 22.578 1 97.56 97 ILE B O 1
ATOM 3088 N N . SER B 1 98 ? -2.912 9.383 23.203 1 96.56 98 SER B N 1
ATOM 3089 C CA . SER B 1 98 ? -3.967 9.539 24.203 1 96.56 98 SER B CA 1
ATOM 3090 C C . SER B 1 98 ? -3.607 10.602 25.234 1 96.56 98 SER B C 1
ATOM 3092 O O . SER B 1 98 ? -4.445 11.43 25.594 1 96.56 98 SER B O 1
ATOM 3094 N N . THR B 1 99 ? -2.41 10.602 25.641 1 97.25 99 THR B N 1
ATOM 3095 C CA . THR B 1 99 ? -1.925 11.594 26.594 1 97.25 99 THR B CA 1
ATOM 3096 C C . THR B 1 99 ? -1.931 12.992 25.969 1 97.25 99 THR B C 1
ATOM 3098 O O . THR B 1 99 ? -2.354 13.961 26.609 1 97.25 99 THR B O 1
ATOM 3101 N N . ILE B 1 100 ? -1.495 13.117 24.781 1 97.38 100 ILE B N 1
ATOM 3102 C CA . ILE B 1 100 ? -1.421 14.391 24.078 1 97.38 100 ILE B CA 1
ATOM 3103 C C . ILE B 1 100 ? -2.824 14.961 23.891 1 97.38 100 ILE B C 1
ATOM 3105 O O . ILE B 1 100 ? -3.045 16.156 24.094 1 97.38 100 ILE B O 1
ATOM 3109 N N . LYS B 1 101 ? -3.738 14.125 23.594 1 96.56 101 LYS B N 1
ATOM 3110 C CA . LYS B 1 101 ? -5.109 14.555 23.312 1 96.56 101 LYS B CA 1
ATOM 3111 C C . LYS B 1 101 ? -5.781 15.078 24.578 1 96.56 101 LYS B C 1
ATOM 3113 O O . LYS B 1 101 ? -6.746 15.836 24.516 1 96.56 101 LYS B O 1
ATOM 3118 N N . GLN B 1 102 ? -5.309 14.641 25.719 1 95.88 102 GLN B N 1
ATOM 3119 C CA . GLN B 1 102 ? -5.848 15.141 26.984 1 95.88 102 GLN B CA 1
ATOM 3120 C C . GLN B 1 102 ? -5.426 16.578 27.219 1 95.88 102 GLN B C 1
ATOM 3122 O O . GLN B 1 102 ? -6.117 17.328 27.922 1 95.88 102 GLN B O 1
ATOM 3127 N N . LYS B 1 103 ? -4.398 17.016 26.625 1 95.81 103 LYS B N 1
ATOM 3128 C CA . LYS B 1 103 ? -3.818 18.312 26.938 1 95.81 103 LYS B CA 1
ATOM 3129 C C . LYS B 1 103 ? -3.986 19.281 25.766 1 95.81 103 LYS B C 1
ATOM 3131 O O . LYS B 1 103 ? -4.027 20.5 25.953 1 95.81 103 LYS B O 1
ATOM 3136 N N . TYR B 1 104 ? -4.047 18.75 24.594 1 96 104 TYR B N 1
ATOM 3137 C CA . TYR B 1 104 ? -4.039 19.594 23.406 1 96 104 TYR B CA 1
ATOM 3138 C C . TYR B 1 104 ? -5.172 19.203 22.453 1 96 104 TYR B C 1
ATOM 3140 O O . TYR B 1 104 ? -5.504 18.031 22.328 1 96 104 TYR B O 1
ATOM 3148 N N . LYS B 1 105 ? -5.758 20.188 21.875 1 96.38 105 LYS B N 1
ATOM 3149 C CA . LYS B 1 105 ? -6.68 19.969 20.766 1 96.38 105 LYS B CA 1
ATOM 3150 C C . LYS B 1 105 ? -5.98 20.172 19.422 1 96.38 105 LYS B C 1
ATOM 3152 O O . LYS B 1 105 ? -5.859 21.297 18.938 1 96.38 105 LYS B O 1
ATOM 3157 N N . VAL B 1 106 ? -5.625 19.109 18.828 1 97.75 106 VAL B N 1
ATOM 3158 C CA . VAL B 1 106 ? -4.918 19.156 17.562 1 97.75 106 VAL B CA 1
ATOM 3159 C C . VAL B 1 106 ? -5.898 19.5 16.438 1 97.75 106 VAL B C 1
ATOM 3161 O O . VAL B 1 106 ? -6.953 18.875 16.312 1 97.75 106 VAL B O 1
ATOM 3164 N N . THR B 1 107 ? -5.539 20.484 15.664 1 98 107 THR B N 1
ATOM 3165 C CA . THR B 1 107 ? -6.422 20.922 14.586 1 98 107 THR B CA 1
ATOM 3166 C C . THR B 1 107 ? -5.887 20.453 13.234 1 98 107 THR B C 1
ATOM 3168 O O . THR B 1 107 ? -6.648 20.312 12.273 1 98 107 THR B O 1
ATOM 3171 N N . ILE B 1 108 ? -4.57 20.281 13.109 1 98.38 108 ILE B N 1
ATOM 3172 C CA . ILE B 1 108 ? -3.936 19.844 11.875 1 98.38 108 ILE B CA 1
ATOM 3173 C C . ILE B 1 108 ? -2.938 18.719 12.172 1 98.38 108 ILE B C 1
ATOM 3175 O O . ILE B 1 108 ? -2.084 18.875 13.055 1 98.38 108 ILE B O 1
ATOM 3179 N N . LEU B 1 109 ? -3.092 17.594 11.547 1 98.5 109 LEU B N 1
ATOM 3180 C CA . LEU B 1 109 ? -2.166 16.469 11.633 1 98.5 109 LEU B CA 1
ATOM 3181 C C . LEU B 1 109 ? -1.322 16.359 10.367 1 98.5 109 LEU B C 1
ATOM 3183 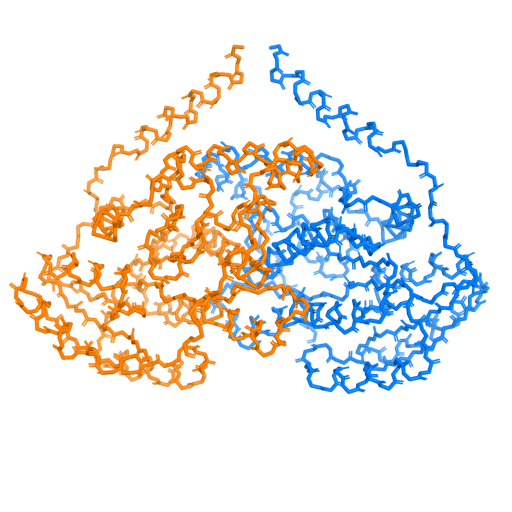O O . LEU B 1 109 ? -1.862 16.25 9.266 1 98.5 109 LEU B O 1
ATOM 3187 N N . ILE B 1 110 ? 0.004 16.453 10.516 1 98.06 110 ILE B N 1
ATOM 3188 C CA . ILE B 1 110 ? 0.914 16.266 9.391 1 98.06 110 ILE B CA 1
ATOM 3189 C C . ILE B 1 110 ? 1.701 14.969 9.578 1 98.06 110 ILE B C 1
ATOM 3191 O O . ILE B 1 110 ? 2.68 14.93 10.328 1 98.06 110 ILE B O 1
ATOM 3195 N N . ASN B 1 111 ? 1.222 13.945 8.914 1 97.25 111 ASN B N 1
ATOM 3196 C CA . ASN B 1 111 ? 1.966 12.695 8.844 1 97.25 111 ASN B CA 1
ATOM 3197 C C . ASN B 1 111 ? 3.158 12.797 7.898 1 97.25 111 ASN B C 1
ATOM 3199 O O . ASN B 1 111 ? 3.033 12.523 6.707 1 97.25 111 ASN B O 1
ATOM 3203 N N . ASN B 1 112 ? 4.285 13.07 8.469 1 94.5 112 ASN B N 1
ATOM 3204 C CA . ASN B 1 112 ? 5.469 13.359 7.672 1 94.5 112 ASN B CA 1
ATOM 3205 C C . ASN B 1 112 ? 6.523 12.266 7.82 1 94.5 112 ASN B C 1
ATOM 3207 O O . ASN B 1 112 ? 7.301 12.016 6.898 1 94.5 112 ASN B O 1
ATOM 3211 N N . ALA B 1 113 ? 6.496 11.609 8.992 1 91.56 113 ALA B N 1
ATOM 3212 C CA . ALA B 1 113 ? 7.52 10.602 9.242 1 91.56 113 ALA B CA 1
ATOM 3213 C C . ALA B 1 113 ? 7.531 9.539 8.148 1 91.56 113 ALA B C 1
ATOM 3215 O O . ALA B 1 113 ? 6.473 9.109 7.68 1 91.56 113 ALA B O 1
ATOM 3216 N N . GLY B 1 114 ? 8.664 9.219 7.641 1 86.62 114 GLY B N 1
ATOM 3217 C CA . GLY B 1 114 ? 8.836 8.18 6.633 1 86.62 114 GLY B CA 1
ATOM 3218 C C . GLY B 1 114 ? 10.234 7.59 6.625 1 86.62 114 GLY B C 1
ATOM 3219 O O . GLY B 1 114 ? 11.211 8.289 6.914 1 86.62 114 GLY B O 1
ATOM 3220 N N . VAL B 1 115 ? 10.25 6.355 6.379 1 81.06 115 VAL B N 1
ATOM 3221 C CA . VAL B 1 115 ? 11.531 5.672 6.285 1 81.06 115 VAL B CA 1
ATOM 3222 C C . VAL B 1 115 ? 11.578 4.828 5.012 1 81.06 115 VAL B C 1
ATOM 3224 O O . VAL B 1 115 ? 10.539 4.5 4.441 1 81.06 115 VAL B O 1
ATOM 3227 N N . GLY B 1 116 ? 12.672 4.66 4.492 1 79.25 116 GLY B N 1
ATOM 3228 C CA . GLY B 1 116 ? 12.906 3.775 3.363 1 79.25 116 GLY B CA 1
ATOM 3229 C C . GLY B 1 116 ? 14.219 3.021 3.459 1 79.25 116 GLY B C 1
ATOM 3230 O O . GLY B 1 116 ? 15.211 3.559 3.951 1 79.25 116 GLY B O 1
ATOM 3231 N N . ILE B 1 117 ? 14.102 1.74 3.234 1 71.75 117 ILE B N 1
ATOM 3232 C CA . ILE B 1 117 ? 15.305 0.916 3.113 1 71.75 117 ILE B CA 1
ATOM 3233 C C . ILE B 1 117 ? 15.594 0.637 1.641 1 71.75 117 ILE B C 1
ATOM 3235 O O . ILE B 1 117 ? 14.727 0.151 0.913 1 71.75 117 ILE B O 1
ATOM 3239 N N . PHE B 1 118 ? 16.703 1.005 1.241 1 70.5 118 PHE B N 1
ATOM 3240 C CA . PHE B 1 118 ? 17.062 0.853 -0.162 1 70.5 118 PHE B CA 1
ATOM 3241 C C . PHE B 1 118 ? 17.984 -0.347 -0.357 1 70.5 118 PHE B C 1
ATOM 3243 O O . PHE B 1 118 ? 19.203 -0.223 -0.257 1 70.5 118 PHE B O 1
ATOM 3250 N N . LYS B 1 119 ? 17.5 -1.429 -0.453 1 76.88 119 LYS B N 1
ATOM 3251 C CA . LYS B 1 119 ? 18.156 -2.707 -0.729 1 76.88 119 LYS B CA 1
ATOM 3252 C C . LYS B 1 119 ? 17.297 -3.574 -1.646 1 76.88 119 LYS B C 1
ATOM 3254 O O . LYS B 1 119 ? 16.109 -3.297 -1.839 1 76.88 119 LYS B O 1
ATOM 3259 N N . LEU B 1 120 ? 18.047 -4.484 -2.283 1 79.5 120 LEU B N 1
ATOM 3260 C CA . LEU B 1 120 ? 17.266 -5.48 -3.008 1 79.5 120 LEU B CA 1
ATOM 3261 C C . LEU B 1 120 ? 16.281 -6.184 -2.078 1 79.5 120 LEU B C 1
ATOM 3263 O O . LEU B 1 120 ? 16.578 -6.414 -0.905 1 79.5 120 LEU B O 1
ATOM 3267 N N . PHE B 1 121 ? 15.133 -6.445 -2.695 1 82.5 121 PHE B N 1
ATOM 3268 C CA . PHE B 1 121 ? 14.086 -7.082 -1.902 1 82.5 121 PHE B CA 1
ATOM 3269 C C . PHE B 1 121 ? 14.602 -8.359 -1.257 1 82.5 121 PHE B C 1
ATOM 3271 O O . PHE B 1 121 ? 14.273 -8.656 -0.106 1 82.5 121 PHE B O 1
ATOM 3278 N N . GLU B 1 122 ? 15.445 -9.055 -1.993 1 80.69 122 GLU B N 1
ATOM 3279 C CA . GLU B 1 122 ? 15.992 -10.312 -1.491 1 80.69 122 GLU B CA 1
ATOM 3280 C C . GLU B 1 122 ? 16.938 -10.07 -0.315 1 80.69 122 GLU B C 1
ATOM 3282 O O . GLU B 1 122 ? 17.188 -10.984 0.478 1 80.69 122 GLU B O 1
ATOM 3287 N N . ASP B 1 123 ? 17.406 -8.852 -0.217 1 80.38 123 ASP B N 1
ATOM 3288 C CA . ASP B 1 123 ? 18.359 -8.516 0.839 1 80.38 123 ASP B CA 1
ATOM 3289 C C . ASP B 1 123 ? 17.656 -7.848 2.02 1 80.38 123 ASP B C 1
ATOM 3291 O O . ASP B 1 123 ? 18.266 -7.621 3.064 1 80.38 123 ASP B O 1
ATOM 3295 N N . GLU B 1 124 ? 16.422 -7.531 1.811 1 84.25 124 GLU B N 1
ATOM 3296 C CA . GLU B 1 124 ? 15.648 -6.973 2.908 1 84.25 124 GLU B CA 1
ATOM 3297 C C . GLU B 1 124 ? 15.109 -8.07 3.818 1 84.25 124 GLU B C 1
ATOM 3299 O O . GLU B 1 124 ? 14.797 -9.172 3.355 1 84.25 124 GLU B O 1
ATOM 3304 N N . THR B 1 125 ? 15.148 -7.77 5.121 1 87.5 125 THR B N 1
ATOM 3305 C CA . THR B 1 125 ? 14.477 -8.695 6.031 1 87.5 125 THR B CA 1
ATOM 3306 C C . THR B 1 125 ? 12.984 -8.391 6.113 1 87.5 125 THR B C 1
ATOM 3308 O O . THR B 1 125 ? 12.562 -7.266 5.828 1 87.5 125 THR B O 1
ATOM 3311 N N . ILE B 1 126 ? 12.219 -9.367 6.441 1 89.12 126 ILE B N 1
ATOM 3312 C CA . ILE B 1 126 ? 10.781 -9.156 6.582 1 89.12 126 ILE B CA 1
ATOM 3313 C C . ILE B 1 126 ? 10.523 -8.117 7.668 1 89.12 126 ILE B C 1
ATOM 3315 O O . ILE B 1 126 ? 9.555 -7.352 7.582 1 89.12 126 ILE B O 1
ATOM 3319 N N . GLU B 1 127 ? 11.398 -8.133 8.633 1 91.06 127 GLU B N 1
ATOM 3320 C CA . GLU B 1 127 ? 11.281 -7.137 9.688 1 91.06 127 GLU B CA 1
ATOM 3321 C C . GLU B 1 127 ? 11.43 -5.723 9.133 1 91.06 127 GLU B C 1
ATOM 3323 O O . GLU B 1 127 ? 10.734 -4.801 9.57 1 91.06 127 GLU B O 1
ATOM 3328 N N . ASP B 1 128 ? 12.289 -5.602 8.141 1 89.31 128 ASP B N 1
ATOM 3329 C CA . ASP B 1 128 ? 12.461 -4.312 7.473 1 89.31 128 ASP B CA 1
ATOM 3330 C C . ASP B 1 128 ? 11.195 -3.91 6.723 1 89.31 128 ASP B C 1
ATOM 3332 O O . ASP B 1 128 ? 10.781 -2.748 6.77 1 89.31 128 ASP B O 1
ATOM 3336 N N . VAL B 1 129 ? 10.648 -4.82 6.105 1 91.31 129 VAL B N 1
ATOM 3337 C CA . VAL B 1 129 ? 9.438 -4.578 5.328 1 91.31 129 VAL B CA 1
ATOM 3338 C C . VAL B 1 129 ? 8.297 -4.156 6.262 1 91.31 129 VAL B C 1
ATOM 3340 O O . VAL B 1 129 ? 7.609 -3.17 6 1 91.31 129 VAL B O 1
ATOM 3343 N N . ILE B 1 130 ? 8.195 -4.887 7.359 1 93 130 ILE B N 1
ATOM 3344 C CA . ILE B 1 130 ? 7.141 -4.617 8.336 1 93 130 ILE B CA 1
ATOM 3345 C C . ILE B 1 130 ? 7.348 -3.234 8.945 1 93 130 ILE B C 1
ATOM 3347 O O . ILE B 1 130 ? 6.398 -2.449 9.055 1 93 130 ILE B O 1
ATOM 3351 N N . LYS B 1 131 ? 8.531 -2.934 9.312 1 93.19 131 LYS B N 1
ATOM 3352 C CA . LYS B 1 131 ? 8.852 -1.65 9.93 1 93.19 131 LYS B CA 1
ATOM 3353 C C . LYS B 1 131 ? 8.547 -0.492 8.984 1 93.19 131 LYS B C 1
ATOM 3355 O O . LYS B 1 131 ? 7.93 0.498 9.391 1 93.19 131 LYS B O 1
ATOM 3360 N N . THR B 1 132 ? 9 -0.61 7.75 1 91.94 132 THR B N 1
ATOM 3361 C CA . THR B 1 132 ? 8.758 0.423 6.746 1 91.94 132 THR B CA 1
ATOM 3362 C C . THR B 1 132 ? 7.262 0.642 6.547 1 91.94 132 THR B C 1
ATOM 3364 O O . THR B 1 132 ? 6.789 1.781 6.551 1 91.94 132 THR B O 1
ATOM 3367 N N . ASN B 1 133 ? 6.559 -0.43 6.441 1 93.38 133 ASN B N 1
ATOM 3368 C CA . ASN B 1 133 ? 5.109 -0.358 6.258 1 93.38 133 ASN B CA 1
ATOM 3369 C C . ASN B 1 133 ? 4.422 0.258 7.473 1 93.38 133 ASN B C 1
ATOM 3371 O O . ASN B 1 133 ? 3.467 1.021 7.328 1 93.38 133 ASN B O 1
ATOM 3375 N N . THR B 1 134 ? 4.898 -0.114 8.625 1 95.19 134 THR B N 1
ATOM 3376 C CA . THR B 1 134 ? 4.309 0.384 9.867 1 95.19 134 THR B CA 1
ATOM 3377 C C . THR B 1 134 ? 4.5 1.893 9.992 1 95.19 134 THR B C 1
ATOM 3379 O O . THR B 1 134 ? 3.543 2.631 10.227 1 95.19 134 THR B O 1
ATOM 3382 N N . ILE B 1 135 ? 5.641 2.371 9.758 1 94.69 135 ILE B N 1
ATOM 3383 C CA . ILE B 1 135 ? 5.977 3.777 9.953 1 94.69 135 ILE B CA 1
ATOM 3384 C C . ILE B 1 135 ? 5.328 4.621 8.852 1 94.69 135 ILE B C 1
ATOM 3386 O O . ILE B 1 135 ? 4.766 5.68 9.133 1 94.69 135 ILE B O 1
ATOM 3390 N N . ASN B 1 136 ? 5.355 4.141 7.645 1 92.31 136 ASN B N 1
ATOM 3391 C CA . ASN B 1 136 ? 4.949 4.941 6.496 1 92.31 136 ASN B CA 1
ATOM 3392 C C . ASN B 1 136 ? 3.441 4.891 6.277 1 92.31 136 ASN B C 1
ATOM 3394 O O . ASN B 1 136 ? 2.873 5.77 5.629 1 92.31 136 ASN B O 1
ATOM 3398 N N . TYR B 1 137 ? 2.818 3.871 6.781 1 92.88 137 TYR B N 1
ATOM 3399 C CA . TYR B 1 137 ? 1.403 3.717 6.465 1 92.88 137 TYR B CA 1
ATOM 3400 C C . TYR B 1 137 ? 0.587 3.451 7.723 1 92.88 137 TYR B C 1
ATOM 3402 O O . TYR B 1 137 ? -0.276 4.25 8.094 1 92.88 137 TYR B O 1
ATOM 3410 N N . LEU B 1 138 ? 0.86 2.385 8.477 1 95.38 138 LEU B N 1
ATOM 3411 C CA . LEU B 1 138 ? -0.013 1.965 9.57 1 95.38 138 LEU B CA 1
ATOM 3412 C C . LEU B 1 138 ? -0.062 3.023 10.664 1 95.38 138 LEU B C 1
ATOM 3414 O O . LEU B 1 138 ? -1.127 3.299 11.219 1 95.38 138 LEU B O 1
ATOM 3418 N N . ALA B 1 139 ? 1.064 3.576 11.016 1 96.69 139 ALA B N 1
ATOM 3419 C CA . ALA B 1 139 ? 1.096 4.609 12.047 1 96.69 139 ALA B CA 1
ATOM 3420 C C . ALA B 1 139 ? 0.296 5.836 11.617 1 96.69 139 ALA B C 1
ATOM 3422 O O . ALA B 1 139 ? -0.581 6.301 12.352 1 96.69 139 ALA B O 1
ATOM 3423 N N . PRO B 1 140 ? 0.529 6.363 10.406 1 96.19 140 PRO B N 1
ATOM 3424 C CA . PRO B 1 140 ? -0.308 7.469 9.938 1 96.19 140 PRO B CA 1
ATOM 3425 C C . PRO B 1 140 ? -1.797 7.129 9.953 1 96.19 140 PRO B C 1
ATOM 3427 O O . PRO B 1 140 ? -2.625 7.984 10.281 1 96.19 140 PRO B O 1
ATOM 3430 N N . ALA B 1 141 ? -2.141 5.941 9.547 1 94.56 141 ALA B N 1
ATOM 3431 C CA . ALA B 1 141 ? -3.537 5.512 9.562 1 94.56 141 ALA B CA 1
ATOM 3432 C C . ALA B 1 141 ? -4.102 5.539 10.977 1 94.56 141 ALA B C 1
ATOM 3434 O O . ALA B 1 141 ? -5.211 6.023 11.203 1 94.56 141 ALA B O 1
ATOM 3435 N N . MET B 1 142 ? -3.371 5.012 11.906 1 95.5 142 MET B N 1
ATOM 3436 C CA . MET B 1 142 ? -3.803 4.996 13.297 1 95.5 142 MET B CA 1
ATOM 3437 C C . MET B 1 142 ? -3.967 6.414 13.836 1 95.5 142 MET B C 1
ATOM 3439 O O . MET B 1 142 ? -4.969 6.723 14.484 1 95.5 142 MET B O 1
ATOM 3443 N N . LEU B 1 143 ? -2.982 7.27 13.594 1 97.06 143 LEU B N 1
ATOM 3444 C CA . LEU B 1 143 ? -3.055 8.656 14.031 1 97.06 143 LEU B CA 1
ATOM 3445 C C . LEU B 1 143 ? -4.281 9.352 13.445 1 97.06 143 LEU B C 1
ATOM 3447 O O . LEU B 1 143 ? -4.992 10.062 14.148 1 97.06 143 LEU B O 1
ATOM 3451 N N . THR B 1 144 ? -4.441 9.133 12.156 1 95.69 144 THR B N 1
ATOM 3452 C CA . THR B 1 144 ? -5.594 9.711 11.461 1 95.69 144 THR B CA 1
ATOM 3453 C C . THR B 1 144 ? -6.895 9.297 12.148 1 95.69 144 THR B C 1
ATOM 3455 O O . THR B 1 144 ? -7.766 10.133 12.391 1 95.69 144 THR B O 1
ATOM 3458 N N . GLN B 1 145 ? -7.035 8.055 12.445 1 93.12 145 GLN B N 1
ATOM 3459 C CA . GLN B 1 145 ? -8.234 7.547 13.109 1 93.12 145 GLN B CA 1
ATOM 3460 C C . GLN B 1 145 ? -8.453 8.234 14.453 1 93.12 145 GLN B C 1
ATOM 3462 O O . GLN B 1 145 ? -9.57 8.641 14.781 1 93.12 145 GLN B O 1
ATOM 3467 N N . GLU B 1 146 ? -7.422 8.328 15.227 1 93.75 146 GLU B N 1
ATOM 3468 C CA . GLU B 1 146 ? -7.496 8.93 16.547 1 93.75 146 GLU B CA 1
ATOM 3469 C C . GLU B 1 146 ? -7.957 10.383 16.469 1 93.75 146 GLU B C 1
ATOM 3471 O O . GLU B 1 146 ? -8.75 10.836 17.297 1 93.75 146 GLU B O 1
ATOM 3476 N N . PHE B 1 147 ? -7.566 11.094 15.484 1 95.38 147 PHE B N 1
ATOM 3477 C CA . PHE B 1 147 ? -7.809 12.531 15.469 1 95.38 147 PHE B CA 1
ATOM 3478 C C . PHE B 1 147 ? -9.094 12.852 14.711 1 95.38 147 PHE B C 1
ATOM 3480 O O . PHE B 1 147 ? -9.711 13.891 14.945 1 95.38 147 PHE B O 1
ATOM 3487 N N . ILE B 1 148 ? -9.461 12.016 13.75 1 91.62 148 ILE B N 1
ATOM 3488 C CA . ILE B 1 148 ? -10.75 12.203 13.094 1 91.62 148 ILE B CA 1
ATOM 3489 C C . ILE B 1 148 ? -11.867 12.148 14.133 1 91.62 148 ILE B C 1
ATOM 3491 O O . ILE B 1 148 ? -12.828 12.922 14.062 1 91.62 148 ILE B O 1
ATOM 3495 N N . LYS B 1 149 ? -11.68 11.273 15.102 1 87 149 LYS B N 1
ATOM 3496 C CA . LYS B 1 149 ? -12.656 11.133 16.172 1 87 149 LYS B CA 1
ATOM 3497 C C . LYS B 1 149 ? -12.734 12.406 17.016 1 87 149 LYS B C 1
ATOM 3499 O O . LYS B 1 149 ? -13.742 12.664 17.672 1 87 149 LYS B O 1
ATOM 3504 N N . ASP B 1 150 ? -11.727 13.242 17.016 1 89.38 150 ASP B N 1
ATOM 3505 C CA . ASP B 1 150 ? -11.656 14.461 17.812 1 89.38 150 ASP B CA 1
ATOM 3506 C C . ASP B 1 150 ? -11.922 15.703 16.969 1 89.38 150 ASP B C 1
ATOM 3508 O O . ASP B 1 150 ? -11.484 16.797 17.312 1 89.38 150 ASP B O 1
ATOM 3512 N N . ASN B 1 151 ? -12.5 15.57 15.844 1 86.31 151 ASN B N 1
ATOM 3513 C CA . ASN B 1 151 ? -12.93 16.641 14.945 1 86.31 151 ASN B CA 1
ATOM 3514 C C . ASN B 1 151 ? -11.75 17.484 14.484 1 86.31 151 ASN B C 1
ATOM 3516 O O . ASN B 1 151 ? -11.789 18.719 14.57 1 86.31 151 ASN B O 1
ATOM 3520 N N . ILE B 1 152 ? -10.734 16.906 14.023 1 92.56 152 ILE B N 1
ATOM 3521 C CA . ILE B 1 152 ? -9.594 17.578 13.414 1 92.56 152 ILE B CA 1
ATOM 3522 C C . ILE B 1 152 ? -10.047 18.328 12.172 1 92.56 152 ILE B C 1
ATOM 3524 O O . ILE B 1 152 ? -11.047 17.969 11.547 1 92.56 152 ILE B O 1
ATOM 3528 N N . ASN B 1 153 ? -9.289 19.391 11.852 1 95.5 153 ASN B N 1
ATOM 3529 C CA . ASN B 1 153 ? -9.68 20.203 10.703 1 95.5 153 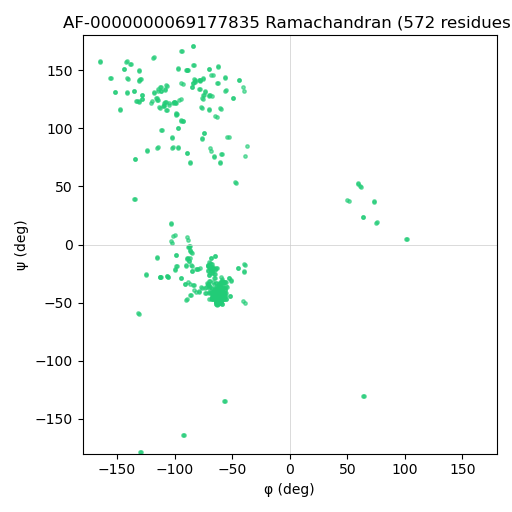ASN B CA 1
ATOM 3530 C C . ASN B 1 153 ? -9.016 19.719 9.422 1 95.5 153 ASN B C 1
ATOM 3532 O O . ASN B 1 153 ? -9.586 19.844 8.336 1 95.5 153 ASN B O 1
ATOM 3536 N N . HIS B 1 154 ? -7.785 19.234 9.602 1 97.19 154 HIS B N 1
ATOM 3537 C CA . HIS B 1 154 ? -7.004 18.953 8.398 1 97.19 154 HIS B CA 1
ATOM 3538 C C . HIS B 1 154 ? -6 17.844 8.641 1 97.19 154 HIS B C 1
ATOM 3540 O O . HIS B 1 154 ? -5.332 17.812 9.68 1 97.19 154 HIS B O 1
ATOM 3546 N N . ILE B 1 155 ? -5.973 16.906 7.781 1 97.19 155 ILE B N 1
ATOM 3547 C CA . ILE B 1 155 ? -4.992 15.836 7.805 1 97.19 155 ILE B CA 1
ATOM 3548 C C . ILE B 1 155 ? -4.109 15.914 6.562 1 97.19 155 ILE B C 1
ATOM 3550 O O . ILE B 1 155 ? -4.609 15.961 5.438 1 97.19 155 ILE B O 1
ATOM 3554 N N . VAL B 1 156 ? -2.809 15.953 6.777 1 96.69 156 VAL B N 1
ATOM 3555 C CA . VAL B 1 156 ? -1.832 16 5.691 1 96.69 156 VAL B CA 1
ATOM 3556 C C . VAL B 1 156 ? -0.994 14.727 5.688 1 96.69 156 VAL B C 1
ATOM 3558 O O . VAL B 1 156 ? -0.459 14.328 6.727 1 96.69 156 VAL B O 1
ATOM 3561 N N . ASN B 1 157 ? -0.965 14.055 4.605 1 94 157 ASN B N 1
ATOM 3562 C CA . ASN B 1 157 ? -0.098 12.898 4.398 1 94 157 ASN B CA 1
ATOM 3563 C C . ASN B 1 157 ? 0.984 13.188 3.363 1 94 157 ASN B C 1
ATOM 3565 O O . ASN B 1 157 ? 0.702 13.75 2.305 1 94 157 ASN B O 1
ATOM 3569 N N . ILE B 1 158 ? 2.189 12.836 3.744 1 88.56 158 ILE B N 1
ATOM 3570 C CA . ILE B 1 158 ? 3.305 13.031 2.824 1 88.56 158 ILE B CA 1
ATOM 3571 C C . ILE B 1 158 ? 3.557 11.742 2.039 1 88.56 158 ILE B C 1
ATOM 3573 O O . ILE B 1 158 ? 3.992 10.742 2.607 1 88.56 158 ILE B O 1
ATOM 3577 N N . GLY B 1 159 ? 3.223 11.734 0.845 1 77.31 159 GLY B N 1
ATOM 3578 C CA . GLY B 1 159 ? 3.488 10.625 -0.052 1 77.31 159 GLY B CA 1
ATOM 3579 C C . GLY B 1 159 ? 4.793 10.766 -0.811 1 77.31 159 GLY B C 1
ATOM 3580 O O . GLY B 1 159 ? 5.777 11.281 -0.271 1 77.31 159 GLY B O 1
ATOM 3581 N N . SER B 1 160 ? 5.074 10.094 -1.823 1 63.12 160 SER B N 1
ATOM 3582 C CA . SER B 1 160 ? 6.246 10.164 -2.693 1 63.12 160 SER B CA 1
ATOM 3583 C C . SER B 1 160 ? 5.871 9.906 -4.148 1 63.12 160 SER B C 1
ATOM 3585 O O . SER B 1 160 ? 4.797 9.375 -4.43 1 63.12 160 SER B O 1
ATOM 3587 N N . ALA B 1 161 ? 6.719 10.547 -4.926 1 52.97 161 ALA B N 1
ATOM 3588 C CA . ALA B 1 161 ? 6.59 10.172 -6.332 1 52.97 161 ALA B CA 1
ATOM 3589 C C . ALA B 1 161 ? 6.68 8.656 -6.508 1 52.97 161 ALA B C 1
ATOM 3591 O O . ALA B 1 161 ? 6.105 8.102 -7.445 1 52.97 161 ALA B O 1
ATOM 3592 N N . ALA B 1 162 ? 7.395 8.102 -5.617 1 48.41 162 ALA B N 1
ATOM 3593 C CA . ALA B 1 162 ? 7.535 6.648 -5.645 1 48.41 162 ALA B CA 1
ATOM 3594 C C . ALA B 1 162 ? 6.195 5.965 -5.383 1 48.41 162 ALA B C 1
ATOM 3596 O O . ALA B 1 162 ? 6.07 4.746 -5.547 1 48.41 162 ALA B O 1
ATOM 3597 N N . SER B 1 163 ? 5.207 6.73 -4.988 1 46.72 163 SER B N 1
ATOM 3598 C CA . SER B 1 163 ? 3.859 6.211 -4.785 1 46.72 163 SER B CA 1
ATOM 3599 C C . SER B 1 163 ? 3.217 5.812 -6.113 1 46.72 163 SER B C 1
ATOM 3601 O O . SER B 1 163 ? 2.225 5.082 -6.133 1 46.72 163 SER B O 1
ATOM 3603 N N . ILE B 1 164 ? 3.932 6.406 -7.168 1 44.91 164 ILE B N 1
ATOM 3604 C CA . ILE B 1 164 ? 3.336 6.238 -8.492 1 44.91 164 ILE B CA 1
ATOM 3605 C C . ILE B 1 164 ? 4.352 5.598 -9.438 1 44.91 164 ILE B C 1
ATOM 3607 O O . ILE B 1 164 ? 3.979 4.949 -10.414 1 44.91 164 ILE B O 1
ATOM 3611 N N . VAL B 1 165 ? 5.633 5.789 -9.148 1 44.94 165 VAL B N 1
ATOM 3612 C CA . VAL B 1 165 ? 6.652 5.281 -10.062 1 44.94 165 VAL B CA 1
ATOM 3613 C C . VAL B 1 165 ? 7.363 4.086 -9.422 1 44.94 165 VAL B C 1
ATOM 3615 O O . VAL B 1 165 ? 7.598 4.066 -8.211 1 44.94 165 VAL B O 1
ATOM 3618 N N . GLN B 1 166 ? 7.293 3.004 -10.141 1 45.41 166 GLN B N 1
ATOM 3619 C CA . GLN B 1 166 ? 7.977 1.787 -9.719 1 45.41 166 GLN B CA 1
ATOM 3620 C C . GLN B 1 166 ? 9.492 1.939 -9.836 1 45.41 166 GLN B C 1
ATOM 3622 O O . GLN B 1 166 ? 9.984 2.643 -10.719 1 45.41 166 GLN B O 1
ATOM 3627 N N . GLY B 1 167 ? 10.219 1.888 -8.641 1 49.56 167 GLY B N 1
ATOM 3628 C CA . GLY B 1 167 ? 11.672 1.94 -8.711 1 49.56 167 GLY B CA 1
ATOM 3629 C C . GLY B 1 167 ? 12.344 0.696 -8.156 1 49.56 167 GLY B C 1
ATOM 3630 O O . GLY B 1 167 ? 11.703 -0.104 -7.469 1 49.56 167 GLY B O 1
ATOM 3631 N N . MET B 1 168 ? 13.609 0.546 -8.555 1 49.53 168 MET B N 1
ATOM 3632 C CA . MET B 1 168 ? 14.438 -0.562 -8.078 1 49.53 168 MET B CA 1
ATOM 3633 C C . MET B 1 168 ? 14.953 -0.286 -6.668 1 49.53 168 MET B C 1
ATOM 3635 O O . MET B 1 168 ? 15.227 0.863 -6.316 1 49.53 168 MET B O 1
ATOM 3639 N N . LYS B 1 169 ? 15.023 -1.272 -5.766 1 56.34 169 LYS B N 1
ATOM 3640 C CA . LYS B 1 169 ? 15.602 -1.277 -4.426 1 56.34 169 LYS B CA 1
ATOM 3641 C C . LYS B 1 169 ? 14.703 -0.543 -3.436 1 56.34 169 LYS B C 1
ATOM 3643 O O . LYS B 1 169 ? 15.172 -0.044 -2.412 1 56.34 169 LYS B O 1
ATOM 3648 N N . ILE B 1 170 ? 13.477 -0.447 -3.916 1 64.94 170 ILE B N 1
ATOM 3649 C CA . ILE B 1 170 ? 12.578 0.3 -3.041 1 64.94 170 ILE B CA 1
ATOM 3650 C C . ILE B 1 170 ? 11.25 -0.438 -2.916 1 64.94 170 ILE B C 1
ATOM 3652 O O . ILE B 1 170 ? 10.188 0.188 -2.863 1 64.94 170 ILE B O 1
ATOM 3656 N N . THR B 1 171 ? 11.438 -1.736 -2.84 1 75.38 171 THR B N 1
ATOM 3657 C CA . THR B 1 171 ? 10.219 -2.533 -2.893 1 75.38 171 THR B CA 1
ATOM 3658 C C . THR B 1 171 ? 9.328 -2.242 -1.688 1 75.38 171 THR B C 1
ATOM 3660 O O . THR B 1 171 ? 8.148 -1.92 -1.844 1 75.38 171 THR B O 1
ATOM 3663 N N . ALA B 1 172 ? 9.969 -2.291 -0.5 1 79.62 172 ALA B N 1
ATOM 3664 C CA . ALA B 1 172 ? 9.18 -2.043 0.701 1 79.62 172 ALA B CA 1
ATOM 3665 C C . ALA B 1 172 ? 8.703 -0.594 0.756 1 79.62 172 ALA B C 1
ATOM 3667 O O . ALA B 1 172 ? 7.566 -0.321 1.157 1 79.62 172 ALA B O 1
ATOM 3668 N N . TYR B 1 173 ? 9.539 0.242 0.334 1 80.44 173 TYR B N 1
ATOM 3669 C CA . TYR B 1 173 ? 9.195 1.658 0.324 1 80.44 173 TYR B CA 1
ATOM 3670 C C . TYR B 1 173 ? 8.078 1.94 -0.674 1 80.44 173 TYR B C 1
ATOM 3672 O O . TYR B 1 173 ? 7.086 2.594 -0.339 1 80.44 173 TYR B O 1
ATOM 3680 N N . SER B 1 174 ? 8.219 1.406 -1.805 1 77.88 174 SER B N 1
ATOM 3681 C CA . SER B 1 174 ? 7.203 1.579 -2.84 1 77.88 174 SER B CA 1
ATOM 3682 C C . SER B 1 174 ? 5.844 1.063 -2.375 1 77.88 174 SER B C 1
ATOM 3684 O O . SER B 1 174 ? 4.828 1.738 -2.543 1 77.88 174 SER B O 1
ATOM 3686 N N . ALA B 1 175 ? 5.879 -0.066 -1.788 1 83.44 175 ALA B N 1
ATOM 3687 C CA . ALA B 1 175 ? 4.641 -0.658 -1.292 1 83.44 175 ALA B CA 1
ATOM 3688 C C . ALA B 1 175 ? 3.988 0.234 -0.239 1 83.44 175 ALA B C 1
ATOM 3690 O O . ALA B 1 175 ? 2.777 0.465 -0.275 1 83.44 175 ALA B O 1
ATOM 3691 N N . SER B 1 176 ? 4.754 0.715 0.621 1 84.12 176 SER B N 1
ATOM 3692 C CA . SER B 1 176 ? 4.234 1.534 1.709 1 84.12 176 SER B CA 1
ATOM 3693 C C . SER B 1 176 ? 3.648 2.842 1.185 1 84.12 176 SER B C 1
ATOM 3695 O O . SER B 1 176 ? 2.611 3.301 1.668 1 84.12 176 SER B O 1
ATOM 3697 N N . LYS B 1 177 ? 4.312 3.414 0.254 1 80.12 177 LYS B N 1
ATOM 3698 C CA . LYS B 1 177 ? 3.842 4.68 -0.296 1 80.12 177 LYS B CA 1
ATOM 3699 C C . LYS B 1 177 ? 2.578 4.48 -1.131 1 80.12 177 LYS B C 1
ATOM 3701 O O . LYS B 1 177 ? 1.691 5.336 -1.139 1 80.12 177 LYS B O 1
ATOM 3706 N N . HIS B 1 178 ? 2.527 3.42 -1.748 1 81.12 178 HIS B N 1
ATOM 3707 C CA . HIS B 1 178 ? 1.296 3.074 -2.449 1 81.12 178 HIS B CA 1
ATOM 3708 C C . HIS B 1 178 ? 0.148 2.854 -1.471 1 81.12 178 HIS B C 1
ATOM 3710 O O . HIS B 1 178 ? -0.988 3.252 -1.739 1 81.12 178 HIS B O 1
ATOM 3716 N N . ALA B 1 179 ? 0.498 2.189 -0.425 1 86.56 179 ALA B N 1
ATOM 3717 C CA . ALA B 1 179 ? -0.508 1.991 0.615 1 86.56 179 ALA B CA 1
ATOM 3718 C C . ALA B 1 179 ? -1.05 3.326 1.117 1 86.56 179 ALA B C 1
ATOM 3720 O O . ALA B 1 179 ? -2.262 3.494 1.271 1 86.56 179 ALA B O 1
ATOM 3721 N N . MET B 1 180 ? -0.166 4.23 1.294 1 87.06 180 MET B N 1
ATOM 3722 C CA . MET B 1 180 ? -0.552 5.559 1.757 1 87.06 180 MET B CA 1
ATOM 3723 C C . MET B 1 180 ? -1.462 6.246 0.743 1 87.06 180 MET B C 1
ATOM 3725 O O . MET B 1 180 ? -2.447 6.883 1.118 1 87.06 180 MET B O 1
ATOM 3729 N N . TRP B 1 181 ? -1.108 6.109 -0.452 1 81.62 181 TRP B N 1
ATOM 3730 C CA . TRP B 1 181 ? -1.92 6.68 -1.522 1 81.62 181 TRP B CA 1
ATOM 3731 C C . TRP B 1 181 ? -3.334 6.113 -1.495 1 81.62 181 TRP B C 1
ATOM 3733 O O . TRP B 1 181 ? -4.312 6.863 -1.519 1 81.62 181 TRP B O 1
ATOM 3743 N N . GLY B 1 182 ? -3.424 4.855 -1.457 1 81.75 182 GLY B N 1
ATOM 3744 C CA . GLY B 1 182 ? -4.723 4.203 -1.397 1 81.75 182 GLY B CA 1
ATOM 3745 C C . GLY B 1 182 ? -5.523 4.578 -0.163 1 81.75 182 GLY B C 1
ATOM 3746 O O . GLY B 1 182 ? -6.723 4.84 -0.25 1 81.75 182 GLY B O 1
ATOM 3747 N N . PHE B 1 183 ? -4.84 4.637 0.912 1 87.06 183 PHE B N 1
ATOM 3748 C CA . PHE B 1 183 ? -5.461 5.012 2.18 1 87.06 183 PHE B CA 1
ATOM 3749 C C . PHE B 1 183 ? -6.016 6.43 2.115 1 87.06 183 PHE B C 1
ATOM 3751 O O . PHE B 1 183 ? -7.188 6.656 2.416 1 87.06 183 PHE B O 1
ATOM 3758 N N . HIS B 1 184 ? -5.18 7.297 1.694 1 87.62 184 HIS B N 1
ATOM 3759 C CA . HIS B 1 184 ? -5.539 8.711 1.669 1 87.62 184 HIS B CA 1
ATOM 3760 C C . HIS B 1 184 ? -6.754 8.953 0.777 1 87.62 184 HIS B C 1
ATOM 3762 O O . HIS B 1 184 ? -7.703 9.625 1.183 1 87.62 184 HIS B O 1
ATOM 3768 N N . ASN B 1 185 ? -6.699 8.453 -0.331 1 79.25 185 ASN B N 1
ATOM 3769 C CA . ASN B 1 185 ? -7.77 8.703 -1.29 1 79.25 185 ASN B CA 1
ATOM 3770 C C . ASN B 1 185 ? -9.086 8.07 -0.838 1 79.25 185 ASN B C 1
ATOM 3772 O O . ASN B 1 185 ? -10.148 8.664 -1.006 1 79.25 185 ASN B O 1
ATOM 3776 N N . ALA B 1 186 ? -8.984 6.871 -0.317 1 79.31 186 ALA B N 1
ATOM 3777 C CA . ALA B 1 186 ? -10.188 6.227 0.203 1 79.31 186 ALA B CA 1
ATOM 3778 C C . ALA B 1 186 ? -10.773 7.02 1.363 1 79.31 186 ALA B C 1
ATOM 3780 O O . ALA B 1 186 ? -11.992 7.211 1.438 1 79.31 186 ALA B O 1
ATOM 3781 N N . LEU B 1 187 ? -9.945 7.445 2.217 1 85.62 187 LEU B N 1
ATOM 3782 C CA . LEU B 1 187 ? -10.383 8.25 3.354 1 85.62 187 LEU B CA 1
ATOM 3783 C C . LEU B 1 187 ? -11.047 9.539 2.883 1 85.62 187 LEU B C 1
ATOM 3785 O O . LEU B 1 187 ? -12.109 9.914 3.379 1 85.62 187 LEU B O 1
ATOM 3789 N N . ARG B 1 188 ? -10.367 10.242 2.002 1 83.94 188 ARG B N 1
ATOM 3790 C CA . ARG B 1 188 ? -10.906 11.484 1.462 1 83.94 188 ARG B CA 1
ATOM 3791 C C . ARG B 1 188 ? -12.312 11.281 0.918 1 83.94 188 ARG B C 1
ATOM 3793 O O . ARG B 1 188 ? -13.211 12.078 1.196 1 83.94 188 ARG B O 1
ATOM 3800 N N . MET B 1 189 ? -12.469 10.234 0.223 1 76.5 189 MET B N 1
ATOM 3801 C CA . MET B 1 189 ? -13.773 9.938 -0.364 1 76.5 189 MET B CA 1
ATOM 3802 C C . MET B 1 189 ? -14.805 9.664 0.723 1 76.5 189 MET B C 1
ATOM 3804 O O . MET B 1 189 ? -15.945 10.117 0.622 1 76.5 189 MET B O 1
ATOM 3808 N N . GLU B 1 190 ? -14.453 8.938 1.691 1 78.5 190 GLU B N 1
ATOM 3809 C CA . GLU B 1 190 ? -15.359 8.641 2.795 1 78.5 190 GLU B CA 1
ATOM 3810 C C . GLU B 1 190 ? -15.773 9.922 3.525 1 78.5 190 GLU B C 1
ATOM 3812 O O . GLU B 1 190 ? -16.938 10.094 3.871 1 78.5 190 GLU B O 1
ATOM 3817 N N . LEU B 1 191 ? -14.844 10.719 3.748 1 83.5 191 LEU B N 1
ATOM 3818 C CA . LEU B 1 191 ? -15.125 11.977 4.438 1 83.5 191 LEU B CA 1
ATOM 3819 C C . LEU B 1 191 ? -16.078 12.836 3.625 1 83.5 191 LEU B C 1
ATOM 3821 O O . LEU B 1 191 ? -17 13.453 4.18 1 83.5 191 LEU B O 1
ATOM 3825 N N . LYS B 1 192 ? -15.836 12.867 2.377 1 78.06 192 LYS B N 1
ATOM 3826 C CA . LYS B 1 192 ? -16.734 13.602 1.496 1 78.06 192 LYS B CA 1
ATOM 3827 C C . LYS B 1 192 ? -18.141 13.008 1.523 1 78.06 192 LYS B C 1
ATOM 3829 O O . LYS B 1 192 ? -19.125 13.742 1.565 1 78.06 192 LYS B O 1
ATOM 3834 N N . TYR B 1 193 ? -18.094 11.711 1.515 1 72.62 193 TYR B N 1
ATOM 3835 C CA . TYR B 1 193 ? -19.375 11.008 1.55 1 72.62 193 TYR B CA 1
ATOM 3836 C C . TYR B 1 193 ? -20.141 11.336 2.824 1 72.62 193 TYR B C 1
ATOM 3838 O O . TYR B 1 193 ? -21.375 11.461 2.805 1 72.62 193 TYR B O 1
ATOM 3846 N N . GLN B 1 194 ? -19.469 11.531 3.863 1 80.44 194 GLN B N 1
ATOM 3847 C CA . GLN B 1 194 ? -20.062 11.805 5.16 1 80.44 194 GLN B CA 1
ATOM 3848 C C . GLN B 1 194 ? -20.297 13.305 5.359 1 80.44 194 GLN B C 1
ATOM 3850 O O . GLN B 1 194 ? -20.703 13.742 6.434 1 80.44 194 GLN B O 1
ATOM 3855 N N . ASN B 1 195 ? -20.016 14.07 4.324 1 84.38 195 ASN B N 1
ATOM 3856 C CA . ASN B 1 195 ? -20.094 15.523 4.43 1 84.38 195 ASN B CA 1
ATOM 3857 C C . ASN B 1 195 ? -19.312 16.047 5.633 1 84.38 195 ASN B C 1
ATOM 3859 O O . ASN B 1 195 ? -19.797 16.906 6.371 1 84.38 195 ASN B O 1
ATOM 3863 N N . SER B 1 196 ? -18.188 15.375 5.836 1 87.12 196 SER B N 1
ATOM 3864 C CA . SER B 1 196 ? -17.328 15.773 6.941 1 87.12 196 SER B CA 1
ATOM 3865 C C . SER B 1 196 ? -16.656 17.125 6.664 1 87.12 196 SER B C 1
ATOM 3867 O O . SER B 1 196 ? -16.391 17.469 5.508 1 87.12 196 SER B O 1
ATOM 3869 N N . ASN B 1 197 ? -16.375 17.844 7.723 1 91.69 197 ASN B N 1
ATOM 3870 C CA . ASN B 1 197 ? -15.641 19.094 7.602 1 91.69 197 ASN B CA 1
ATOM 3871 C C . ASN B 1 197 ? -14.133 18.875 7.648 1 91.69 197 ASN B C 1
ATOM 3873 O O . ASN B 1 197 ? -13.359 19.828 7.516 1 91.69 197 ASN B O 1
ATOM 3877 N N . VAL B 1 198 ? -13.75 17.656 7.812 1 93.75 198 VAL B N 1
ATOM 3878 C CA . VAL B 1 198 ? -12.32 17.344 7.859 1 93.75 198 VAL B CA 1
ATOM 3879 C C . VAL B 1 198 ? -11.742 17.375 6.449 1 93.75 198 VAL B C 1
ATOM 3881 O O . VAL B 1 198 ? -12.234 16.688 5.551 1 93.75 198 VAL B O 1
ATOM 3884 N N . ARG B 1 199 ? -10.688 18.156 6.246 1 93.44 199 ARG B N 1
ATOM 3885 C CA . ARG B 1 199 ? -9.992 18.25 4.969 1 93.44 199 ARG B CA 1
ATOM 3886 C C . ARG B 1 199 ? -8.766 17.344 4.941 1 93.44 199 ARG B C 1
ATOM 3888 O O . ARG B 1 199 ? -8.188 17.047 5.988 1 93.44 199 ARG B O 1
ATOM 3895 N N . THR B 1 200 ? -8.445 16.922 3.779 1 92.75 200 THR B N 1
ATOM 3896 C CA . THR B 1 200 ? -7.25 16.094 3.604 1 92.75 200 THR B CA 1
ATOM 3897 C C . THR B 1 200 ? -6.379 16.641 2.479 1 92.75 200 THR B C 1
ATOM 3899 O O . THR B 1 200 ? -6.891 17.156 1.484 1 92.75 200 THR B O 1
ATOM 3902 N N . THR B 1 201 ? -5.051 16.562 2.66 1 91.62 201 THR B N 1
ATOM 3903 C CA . THR B 1 201 ? -4.09 16.922 1.621 1 91.62 201 THR B CA 1
ATOM 3904 C C . THR B 1 201 ? -3.037 15.828 1.462 1 91.62 201 THR B C 1
ATOM 3906 O O . THR B 1 201 ? -2.439 15.383 2.445 1 91.62 201 THR B O 1
ATOM 3909 N N . LEU B 1 202 ? -2.928 15.328 0.285 1 88.88 202 LEU B N 1
ATOM 3910 C CA . LEU B 1 202 ? -1.844 14.414 -0.057 1 88.88 202 LEU B CA 1
ATOM 3911 C C . LEU B 1 202 ? -0.724 15.148 -0.787 1 88.88 202 LEU B C 1
ATOM 3913 O O . LEU B 1 202 ? -0.964 15.797 -1.807 1 88.88 202 LEU B O 1
ATOM 3917 N N . VAL B 1 203 ? 0.479 15.055 -0.168 1 86.06 203 VAL B N 1
ATOM 3918 C CA . VAL B 1 203 ? 1.641 15.695 -0.771 1 86.06 203 VAL B CA 1
ATOM 3919 C C . VAL B 1 203 ? 2.475 14.656 -1.52 1 86.06 203 VAL B C 1
ATOM 3921 O O . VAL B 1 203 ? 2.84 13.625 -0.958 1 86.06 203 VAL B O 1
ATOM 3924 N N . CYS B 1 204 ? 2.699 14.828 -2.738 1 74.12 204 CYS B N 1
ATOM 3925 C CA . CYS B 1 204 ? 3.508 13.93 -3.549 1 74.12 204 CYS B CA 1
ATOM 3926 C C . CYS B 1 204 ? 4.77 14.617 -4.043 1 74.12 204 CYS B C 1
ATOM 3928 O O . CYS B 1 204 ? 4.781 15.195 -5.133 1 74.12 204 CYS B O 1
ATOM 3930 N N . PRO B 1 205 ? 5.715 14.57 -3.115 1 61.69 205 PRO B N 1
ATOM 3931 C CA . PRO B 1 205 ? 6.965 15.18 -3.586 1 61.69 205 PRO B CA 1
ATOM 3932 C C . PRO B 1 205 ? 7.758 14.258 -4.508 1 61.69 205 PRO B C 1
ATOM 3934 O O . PRO B 1 205 ? 7.641 13.031 -4.414 1 61.69 205 PRO B O 1
ATOM 3937 N N . TRP B 1 206 ? 8.211 14.727 -5.555 1 54.47 206 TRP B N 1
ATOM 3938 C CA . TRP B 1 206 ? 9.18 13.898 -6.266 1 54.47 206 TRP B CA 1
ATOM 3939 C C . TRP B 1 206 ? 10.359 13.539 -5.363 1 54.47 206 TRP B C 1
ATOM 3941 O O . TRP B 1 206 ? 10.266 13.664 -4.141 1 54.47 206 TRP B O 1
ATOM 3951 N N . GLY B 1 207 ? 11.664 13.633 -5.816 1 51.34 207 GLY B N 1
ATOM 3952 C CA . GLY B 1 207 ? 12.938 13.43 -5.141 1 51.34 207 GLY B CA 1
ATOM 3953 C C . GLY B 1 207 ? 13.328 14.586 -4.242 1 51.34 207 GLY B C 1
ATOM 3954 O O . GLY B 1 207 ? 13.375 15.734 -4.688 1 51.34 207 GLY B O 1
ATOM 3955 N N . ILE B 1 208 ? 12.914 14.5 -2.943 1 47.41 208 ILE B N 1
ATOM 3956 C CA . ILE B 1 208 ? 13.398 15.516 -2.02 1 47.41 208 ILE B CA 1
ATOM 3957 C C . ILE B 1 208 ? 14.852 15.219 -1.645 1 47.41 208 ILE B C 1
ATOM 3959 O O . ILE B 1 208 ? 15.203 14.07 -1.378 1 47.41 208 ILE B O 1
ATOM 3963 N N . LYS B 1 209 ? 15.719 16.141 -2.012 1 40.25 209 LYS B N 1
ATOM 3964 C CA . LYS B 1 209 ? 17.078 16 -1.519 1 40.25 209 LYS B CA 1
ATOM 3965 C C . LYS B 1 209 ? 17.109 15.703 -0.022 1 40.25 209 LYS B C 1
ATOM 3967 O O . LYS B 1 209 ? 17.203 16.625 0.795 1 40.25 209 LYS B O 1
ATOM 3972 N N . THR B 1 210 ? 16.406 14.711 0.386 1 41.75 210 THR B N 1
ATOM 3973 C CA . THR B 1 210 ? 16.594 14.406 1.799 1 41.75 210 THR B CA 1
ATOM 3974 C C . THR B 1 210 ? 17.734 13.406 1.984 1 41.75 210 THR B C 1
ATOM 3976 O O . THR B 1 210 ? 18.219 12.82 1.014 1 41.75 210 THR B O 1
ATOM 3979 N N . GLY B 1 211 ? 18.391 13.508 3.104 1 39.5 211 GLY B N 1
ATOM 3980 C CA . GLY B 1 211 ? 19.375 12.508 3.449 1 39.5 211 GLY B CA 1
ATOM 3981 C C . GLY B 1 211 ? 18.969 11.094 3.09 1 39.5 211 GLY B C 1
ATOM 3982 O O . GLY B 1 211 ? 19.75 10.156 3.215 1 39.5 211 GLY B O 1
ATOM 3983 N N . MET B 1 212 ? 17.781 10.961 2.994 1 38.97 212 MET B N 1
ATOM 3984 C CA . MET B 1 212 ? 17.344 9.594 2.723 1 38.97 212 MET B CA 1
ATOM 3985 C C . MET B 1 212 ? 17.859 9.117 1.37 1 38.97 212 MET B C 1
ATOM 3987 O O . MET B 1 212 ? 18.312 7.973 1.238 1 38.97 212 MET B O 1
ATOM 3991 N N . ILE B 1 213 ? 17.625 10 0.315 1 41.38 213 ILE B N 1
ATOM 3992 C CA . ILE B 1 213 ? 18.062 9.617 -1.023 1 41.38 213 ILE B CA 1
ATOM 3993 C C . ILE B 1 213 ? 19.531 10.008 -1.217 1 41.38 213 ILE B C 1
ATOM 3995 O O . ILE B 1 213 ? 20.062 9.938 -2.33 1 41.38 213 ILE B O 1
ATOM 3999 N N . GLN B 1 214 ? 20.188 10.672 -0.395 1 38.56 214 GLN B N 1
ATOM 4000 C CA . GLN B 1 214 ? 21.547 11.102 -0.682 1 38.56 214 GLN B CA 1
ATOM 4001 C C . GLN B 1 214 ? 22.328 10.016 -1.419 1 38.56 214 GLN B C 1
ATOM 4003 O O . GLN B 1 214 ? 23.297 10.305 -2.121 1 38.56 214 GLN B O 1
ATOM 4008 N N . GLY B 1 215 ? 21.766 8.906 -1.299 1 39.38 215 GLY B N 1
ATOM 4009 C CA . GLY B 1 215 ? 22.578 7.934 -2.004 1 39.38 215 GLY B CA 1
ATOM 4010 C C . GLY B 1 215 ? 22.062 7.598 -3.387 1 39.38 215 GLY B C 1
ATOM 4011 O O . GLY B 1 215 ? 22.672 6.82 -4.117 1 39.38 215 GLY B O 1
ATOM 4012 N N . LEU B 1 216 ? 20.906 7.816 -3.611 1 39.75 216 LEU B N 1
ATOM 4013 C CA . LEU B 1 216 ? 20.438 7.387 -4.922 1 39.75 216 LEU B CA 1
ATOM 4014 C C . LEU B 1 216 ? 20.672 8.469 -5.969 1 39.75 216 LEU B C 1
ATOM 4016 O O . LEU B 1 216 ? 19.969 9.484 -5.996 1 39.75 216 LEU B O 1
ATOM 4020 N N . LYS B 1 217 ? 21.906 8.734 -6.367 1 41.88 217 LYS B N 1
ATOM 4021 C CA . LYS B 1 217 ? 22.156 9.57 -7.539 1 41.88 217 LYS B CA 1
ATOM 4022 C C . LYS B 1 217 ? 21.516 8.977 -8.789 1 41.88 217 LYS B C 1
ATOM 4024 O O . LYS B 1 217 ? 21.828 7.844 -9.172 1 41.88 217 LYS B O 1
ATOM 4029 N N . THR B 1 218 ? 20.266 9.102 -8.984 1 43.81 218 THR B N 1
ATOM 4030 C CA . THR B 1 218 ? 19.75 8.648 -10.273 1 43.81 218 THR B CA 1
ATOM 4031 C C . THR B 1 218 ? 19.922 9.719 -11.336 1 43.81 218 THR B C 1
ATOM 4033 O O . THR B 1 218 ? 20.078 10.898 -11.023 1 43.81 218 THR B O 1
ATOM 4036 N N . LYS B 1 219 ? 20.25 9.328 -12.562 1 40.72 219 LYS B N 1
ATOM 4037 C CA . LYS B 1 219 ? 20.25 10.266 -13.68 1 40.72 219 LYS B CA 1
ATOM 4038 C C . LYS B 1 219 ? 18.984 11.125 -13.664 1 40.72 219 LYS B C 1
ATOM 4040 O O . LYS B 1 219 ? 18.922 12.148 -14.344 1 40.72 219 LYS B O 1
ATOM 4045 N N . LEU B 1 220 ? 18.062 10.609 -12.992 1 43.03 220 LEU B N 1
ATOM 4046 C CA . LEU B 1 220 ? 16.844 11.406 -12.938 1 43.03 220 LEU B CA 1
ATOM 4047 C C . LEU B 1 220 ? 17.062 12.672 -12.117 1 43.03 220 LEU B C 1
ATOM 4049 O O . LEU B 1 220 ? 16.234 13.594 -12.164 1 43.03 220 LEU B O 1
ATOM 4053 N N . ASP B 1 221 ? 18.047 12.602 -11.352 1 45.69 221 ASP B N 1
ATOM 4054 C CA . ASP B 1 221 ? 18.375 13.828 -10.625 1 45.69 221 ASP B CA 1
ATOM 4055 C C . ASP B 1 221 ? 18.609 14.992 -11.586 1 45.69 221 ASP B C 1
ATOM 4057 O O . ASP B 1 221 ? 18.375 16.141 -11.234 1 45.69 221 ASP B O 1
ATOM 4061 N N . TYR B 1 222 ? 19.203 14.531 -12.594 1 43.75 222 TYR B N 1
ATOM 4062 C CA . TYR B 1 222 ? 19.453 15.586 -13.57 1 43.75 222 TYR B CA 1
ATOM 4063 C C . TYR B 1 222 ? 18.156 16.156 -14.109 1 43.75 222 TYR B C 1
ATOM 4065 O O . TYR B 1 222 ? 18.078 17.359 -14.422 1 43.75 222 TYR B O 1
ATOM 4073 N N . PHE B 1 223 ? 17.219 15.383 -14.211 1 44.28 223 PHE B N 1
ATOM 4074 C CA . PHE B 1 223 ? 15.977 15.828 -14.812 1 44.28 223 PHE B CA 1
ATOM 4075 C C . PHE B 1 223 ? 14.961 16.203 -13.742 1 44.28 223 PHE B C 1
ATOM 4077 O O . PHE B 1 223 ? 14.062 17.016 -13.984 1 44.28 223 PHE B O 1
ATOM 4084 N N . LEU B 1 224 ? 15.297 15.672 -12.602 1 50.34 224 LEU B N 1
ATOM 4085 C CA . LEU B 1 224 ? 14.367 16 -11.523 1 50.34 224 LEU B CA 1
ATOM 4086 C C . LEU B 1 224 ? 15.094 16.656 -10.359 1 50.34 224 LEU B C 1
ATOM 4088 O O . LEU B 1 224 ? 15.602 15.961 -9.469 1 50.34 224 LEU B O 1
ATOM 4092 N N . PRO B 1 225 ? 15.32 17.922 -10.539 1 52.44 225 PRO B N 1
ATOM 4093 C CA . PRO B 1 225 ? 16.047 18.609 -9.469 1 52.44 225 PRO B CA 1
ATOM 4094 C C . PRO B 1 225 ? 15.477 18.344 -8.086 1 52.44 225 PRO B C 1
ATOM 4096 O O . PRO B 1 225 ? 14.258 18.203 -7.934 1 52.44 225 PRO B O 1
ATOM 4099 N N . MET B 1 226 ? 16.359 17.891 -7.219 1 60.84 226 MET B N 1
ATOM 4100 C CA . MET B 1 226 ? 15.992 17.703 -5.816 1 60.84 226 MET B CA 1
ATOM 4101 C C . MET B 1 226 ? 15.547 19.031 -5.195 1 60.84 226 MET B C 1
ATOM 4103 O O . MET B 1 226 ? 16.219 20.047 -5.355 1 60.84 226 MET B O 1
ATOM 4107 N N . MET B 1 227 ? 14.289 19.141 -4.773 1 69.94 227 MET B N 1
ATOM 4108 C CA . MET B 1 227 ? 13.766 20.344 -4.133 1 69.94 227 MET B CA 1
ATOM 4109 C C . MET B 1 227 ? 14.273 20.453 -2.697 1 69.94 227 MET B C 1
ATOM 4111 O O . MET B 1 227 ? 14.547 19.438 -2.049 1 69.94 227 MET B O 1
ATOM 4115 N N . SER B 1 228 ? 14.547 21.719 -2.299 1 80.5 228 SER B N 1
ATOM 4116 C CA . SER B 1 228 ? 14.922 21.922 -0.905 1 80.5 228 SER B CA 1
ATOM 4117 C C . SER B 1 228 ? 13.758 21.656 0.034 1 80.5 228 SER B C 1
ATOM 4119 O O . SER B 1 228 ? 12.602 21.922 -0.303 1 80.5 228 SER B O 1
ATOM 4121 N N . PRO B 1 229 ? 14.039 21.141 1.2 1 87.44 229 PRO B N 1
ATOM 4122 C CA . PRO B 1 229 ? 12.977 20.906 2.18 1 87.44 229 PRO B CA 1
ATOM 4123 C C . PRO B 1 229 ? 12.203 22.172 2.525 1 87.44 229 PRO B C 1
ATOM 4125 O O . PRO B 1 229 ? 10.992 22.125 2.754 1 87.44 229 PRO B O 1
ATOM 4128 N N . GLU B 1 230 ? 12.898 23.312 2.502 1 89.38 230 GLU B N 1
ATOM 4129 C CA . GLU B 1 230 ? 12.273 24.594 2.836 1 89.38 230 GLU B CA 1
ATOM 4130 C C . GLU B 1 230 ? 11.219 24.969 1.8 1 89.38 230 GLU B C 1
ATOM 4132 O O . GLU B 1 230 ? 10.117 25.406 2.154 1 89.38 230 GLU B O 1
ATOM 4137 N N . TYR B 1 231 ? 11.547 24.766 0.604 1 86 231 TYR B N 1
ATOM 4138 C CA . TYR B 1 231 ? 10.609 25.094 -0.469 1 86 231 TYR B CA 1
ATOM 4139 C C . TYR B 1 231 ? 9.391 24.172 -0.416 1 86 231 TYR B C 1
ATOM 4141 O O . TYR B 1 231 ? 8.258 24.641 -0.528 1 86 231 TYR B O 1
ATOM 4149 N N . VAL B 1 232 ? 9.641 22.953 -0.213 1 87 232 VAL B N 1
ATOM 4150 C CA . VAL B 1 232 ? 8.555 21.984 -0.152 1 87 232 VAL B CA 1
ATOM 4151 C C . VAL B 1 232 ? 7.652 22.297 1.04 1 87 232 VAL B C 1
ATOM 4153 O O . VAL B 1 232 ? 6.426 22.234 0.929 1 87 232 VAL B O 1
ATOM 4156 N N . ALA B 1 233 ? 8.258 22.641 2.129 1 93 233 ALA B N 1
ATOM 4157 C CA . ALA B 1 233 ? 7.496 22.984 3.328 1 93 233 ALA B CA 1
ATOM 4158 C C . ALA B 1 233 ? 6.578 24.172 3.074 1 93 233 ALA B C 1
ATOM 4160 O O . ALA B 1 233 ? 5.418 24.172 3.492 1 93 233 ALA B O 1
ATOM 4161 N N . GLN B 1 234 ? 7.09 25.172 2.357 1 91.75 234 GLN B N 1
ATOM 4162 C CA . GLN B 1 234 ? 6.289 26.344 2.02 1 91.75 234 GLN B CA 1
ATOM 4163 C C . GLN B 1 234 ? 5.09 25.953 1.158 1 91.75 234 GLN B C 1
ATOM 4165 O O . GLN B 1 234 ? 3.971 26.422 1.399 1 91.75 234 GLN B O 1
ATOM 4170 N N . CYS B 1 235 ? 5.363 25.125 0.226 1 87 235 CYS B N 1
ATOM 4171 C CA . CYS B 1 235 ? 4.297 24.672 -0.658 1 87 235 CYS B CA 1
ATOM 4172 C C . CYS B 1 235 ? 3.223 23.922 0.123 1 87 235 CYS B C 1
ATOM 4174 O O . CYS B 1 235 ? 2.031 24.078 -0.138 1 87 235 CYS B O 1
ATOM 4176 N N . ILE B 1 236 ? 3.645 23.141 1.049 1 91.88 236 ILE B N 1
ATOM 4177 C CA . ILE B 1 236 ? 2.719 22.328 1.83 1 91.88 236 ILE B CA 1
ATOM 4178 C C . ILE B 1 236 ? 1.846 23.234 2.699 1 91.88 236 ILE B C 1
ATOM 4180 O O . ILE B 1 236 ? 0.625 23.062 2.75 1 91.88 236 ILE B O 1
ATOM 4184 N N . VAL B 1 237 ? 2.443 24.203 3.359 1 94.62 237 VAL B N 1
ATOM 4185 C CA . VAL B 1 237 ? 1.691 25.125 4.215 1 94.62 237 VAL B CA 1
ATOM 4186 C C . VAL B 1 237 ? 0.682 25.906 3.377 1 94.62 237 VAL B C 1
ATOM 4188 O O . VAL B 1 237 ? -0.476 26.047 3.771 1 94.62 237 VAL B O 1
ATOM 4191 N N . GLN B 1 238 ? 1.097 26.328 2.227 1 91.81 238 GLN B N 1
ATOM 4192 C CA . GLN B 1 238 ? 0.188 27.031 1.326 1 91.81 238 GLN B CA 1
ATOM 4193 C C . GLN B 1 238 ? -0.969 26.125 0.901 1 91.81 238 GLN B C 1
ATOM 4195 O O . GLN B 1 238 ? -2.113 26.578 0.81 1 91.81 238 GLN B O 1
ATOM 4200 N N . ALA B 1 239 ? -0.636 24.906 0.639 1 89.81 239 ALA B N 1
ATOM 4201 C CA . ALA B 1 239 ? -1.661 23.953 0.226 1 89.81 239 ALA B CA 1
ATOM 4202 C C . ALA B 1 239 ? -2.676 23.719 1.341 1 89.81 239 ALA B C 1
ATOM 4204 O O . ALA B 1 239 ? -3.877 23.609 1.082 1 89.81 239 ALA B O 1
ATOM 4205 N N . ILE B 1 240 ? -2.174 23.609 2.529 1 93.94 240 ILE B N 1
ATOM 4206 C CA . ILE B 1 240 ? -3.047 23.453 3.686 1 93.94 240 ILE B CA 1
ATOM 4207 C C . ILE B 1 240 ? -4.008 24.625 3.779 1 93.94 240 ILE B C 1
ATOM 4209 O O . ILE B 1 240 ? -5.219 24.453 3.914 1 93.94 240 ILE B O 1
ATOM 4213 N N . GLU B 1 241 ? -3.471 25.812 3.625 1 94.75 241 GLU B N 1
ATOM 4214 C CA . GLU B 1 241 ? -4.266 27.031 3.771 1 94.75 241 GLU B CA 1
ATOM 4215 C C . GLU B 1 241 ? -5.254 27.188 2.619 1 94.75 241 GLU B C 1
ATOM 4217 O O . GLU B 1 241 ? -6.309 27.797 2.779 1 94.75 241 GLU B O 1
ATOM 4222 N N . ALA B 1 242 ? -4.91 26.609 1.506 1 89.75 242 ALA B N 1
ATOM 4223 C CA . ALA B 1 242 ? -5.785 26.688 0.34 1 89.75 242 ALA B CA 1
ATOM 4224 C C . ALA B 1 242 ? -6.809 25.562 0.345 1 89.75 242 ALA B C 1
ATOM 4226 O O . ALA B 1 242 ? -7.773 25.578 -0.424 1 89.75 242 ALA B O 1
ATOM 4227 N N . GLY B 1 243 ? -6.559 24.594 1.176 1 88.81 243 GLY B N 1
ATOM 4228 C CA . GLY B 1 243 ? -7.441 23.438 1.219 1 88.81 243 GLY B CA 1
ATOM 4229 C C . GLY B 1 243 ? -7.289 22.516 0.018 1 88.81 243 GLY B C 1
ATOM 4230 O O . GLY B 1 243 ? -8.273 21.969 -0.476 1 88.81 243 GLY B O 1
ATOM 4231 N N . ARG B 1 244 ? -6.074 22.375 -0.428 1 85.88 244 ARG B N 1
ATOM 4232 C CA . ARG B 1 244 ? -5.828 21.516 -1.582 1 85.88 244 ARG B CA 1
ATOM 4233 C C . ARG B 1 244 ? -5.84 20.047 -1.181 1 85.88 244 ARG B C 1
ATOM 4235 O O . ARG B 1 244 ? -5.316 19.688 -0.127 1 85.88 244 ARG B O 1
ATOM 4242 N N . GLU B 1 245 ? -6.395 19.312 -2.053 1 83.31 245 GLU B N 1
ATOM 4243 C CA . GLU B 1 245 ? -6.543 17.891 -1.731 1 83.31 245 GLU B CA 1
ATOM 4244 C C . GLU B 1 245 ? -5.293 17.109 -2.107 1 83.31 245 GLU B C 1
ATOM 4246 O O . GLU B 1 245 ? -4.906 16.172 -1.401 1 83.31 245 GLU B O 1
ATOM 4251 N N . ILE B 1 246 ? -4.738 17.391 -3.271 1 80.56 246 ILE B N 1
ATOM 4252 C CA . ILE B 1 246 ? -3.527 16.719 -3.744 1 80.56 246 ILE B CA 1
ATOM 4253 C C . ILE B 1 246 ? -2.568 17.75 -4.332 1 80.56 246 ILE B C 1
ATOM 4255 O O . ILE B 1 246 ? -2.982 18.625 -5.102 1 80.56 246 ILE B O 1
ATOM 4259 N N . ILE B 1 247 ? -1.296 17.688 -3.93 1 77.81 247 ILE B N 1
ATOM 4260 C CA . ILE B 1 247 ? -0.322 18.609 -4.496 1 77.81 247 ILE B CA 1
ATOM 4261 C C . ILE B 1 247 ? 0.889 17.844 -5.008 1 77.81 247 ILE B C 1
ATOM 4263 O O . ILE B 1 247 ? 1.403 16.953 -4.32 1 77.81 247 ILE B O 1
ATOM 4267 N N . PHE B 1 248 ? 1.188 18.078 -6.262 1 71.94 248 PHE B N 1
ATOM 4268 C CA . PHE B 1 248 ? 2.449 17.641 -6.855 1 71.94 248 PHE B CA 1
ATOM 4269 C C . PHE B 1 248 ? 3.451 18.797 -6.891 1 71.94 248 PHE B C 1
ATOM 4271 O O . PHE B 1 248 ? 3.227 19.797 -7.57 1 71.94 248 PHE B O 1
ATOM 4278 N N . ILE B 1 249 ? 4.477 18.672 -6.121 1 69.5 249 ILE B N 1
ATOM 4279 C CA . ILE B 1 249 ? 5.398 19.797 -6.023 1 69.5 249 ILE B CA 1
ATOM 4280 C C . ILE B 1 249 ? 6.012 20.078 -7.391 1 69.5 249 ILE B C 1
ATOM 4282 O O . ILE B 1 249 ? 6.117 21.25 -7.801 1 69.5 249 ILE B O 1
ATOM 4286 N N . GLN B 1 250 ? 6.465 18.969 -8.062 1 62.88 250 GLN B N 1
ATOM 4287 C CA . GLN B 1 250 ? 6.848 19.141 -9.461 1 62.88 250 GLN B CA 1
ATOM 4288 C C . GLN B 1 250 ? 5.723 18.703 -10.398 1 62.88 250 GLN B C 1
ATOM 4290 O O . GLN B 1 250 ? 5.363 17.531 -10.43 1 62.88 250 GLN B O 1
ATOM 4295 N N . TRP B 1 251 ? 5.23 19.641 -11.039 1 60.12 251 TRP B N 1
ATOM 4296 C CA . TRP B 1 251 ? 4.016 19.422 -11.82 1 60.12 251 TRP B CA 1
ATOM 4297 C C . TRP B 1 251 ? 4.215 18.312 -12.852 1 60.12 251 TRP B C 1
ATOM 4299 O O . TRP B 1 251 ? 3.273 17.594 -13.18 1 60.12 251 TRP B O 1
ATOM 4309 N N . TYR B 1 252 ? 5.422 18.234 -13.336 1 58.38 252 TYR B N 1
ATOM 4310 C CA . TYR B 1 252 ? 5.637 17.266 -14.406 1 58.38 252 TYR B CA 1
ATOM 4311 C C . TYR B 1 252 ? 5.582 15.836 -13.875 1 58.38 252 TYR B C 1
ATOM 4313 O O . TYR B 1 252 ? 5.363 14.891 -14.641 1 58.38 252 TYR B O 1
ATOM 4321 N N . GLN B 1 253 ? 5.746 15.703 -12.562 1 59.44 253 GLN B N 1
ATOM 4322 C CA . GLN B 1 253 ? 5.637 14.383 -11.953 1 59.44 253 GLN B CA 1
ATOM 4323 C C . GLN B 1 253 ? 4.242 13.797 -12.164 1 59.44 253 GLN B C 1
ATOM 4325 O O . GLN B 1 253 ? 4.09 12.586 -12.336 1 59.44 253 GLN B O 1
ATOM 4330 N N . PHE B 1 254 ? 3.42 14.648 -12.078 1 55.97 254 PHE B N 1
ATOM 4331 C CA . PHE B 1 254 ? 2.041 14.227 -12.289 1 55.97 254 PHE B CA 1
ATOM 4332 C C . PHE B 1 254 ? 1.886 13.547 -13.648 1 55.97 254 PHE B C 1
ATOM 4334 O O . PHE B 1 254 ? 1.294 12.469 -13.742 1 55.97 254 PHE B O 1
ATOM 4341 N N . TYR B 1 255 ? 2.557 14.094 -14.555 1 54.75 255 TYR B N 1
ATOM 4342 C CA . TYR B 1 255 ? 2.414 13.578 -15.914 1 54.75 255 TYR B CA 1
ATOM 4343 C C . TYR B 1 255 ? 3.219 12.297 -16.094 1 54.75 255 TYR B C 1
ATOM 4345 O O . TYR B 1 255 ? 2.758 11.352 -16.75 1 54.75 255 TYR B O 1
ATOM 4353 N N . ILE B 1 256 ? 4.312 12.375 -15.531 1 56.62 256 ILE B N 1
ATOM 4354 C CA . ILE B 1 256 ? 5.164 11.195 -15.672 1 56.62 256 ILE B CA 1
ATOM 4355 C C . ILE B 1 256 ? 4.488 9.992 -15.016 1 56.62 256 ILE B C 1
ATOM 4357 O O . ILE B 1 256 ? 4.461 8.898 -15.594 1 56.62 256 ILE B O 1
ATOM 4361 N N . ALA B 1 257 ? 3.965 10.305 -13.875 1 54.97 257 ALA B N 1
ATOM 4362 C CA . ALA B 1 257 ? 3.322 9.219 -13.133 1 54.97 257 ALA B CA 1
ATOM 4363 C C . ALA B 1 257 ? 2.115 8.68 -13.898 1 54.97 257 ALA B C 1
ATOM 4365 O O . ALA B 1 257 ? 1.909 7.461 -13.961 1 54.97 257 ALA B O 1
ATOM 4366 N N . HIS B 1 258 ? 1.441 9.531 -14.492 1 53.31 258 HIS B N 1
ATOM 4367 C CA . HIS B 1 258 ? 0.2 9.141 -15.148 1 53.31 258 HIS B CA 1
ATOM 4368 C C . HIS B 1 258 ? 0.466 8.586 -16.547 1 53.31 258 HIS B C 1
ATOM 4370 O O . HIS B 1 258 ? -0.19 7.641 -16.984 1 53.31 258 HIS B O 1
ATOM 4376 N N . ILE B 1 259 ? 1.422 9.141 -17.156 1 55.41 259 ILE B N 1
ATOM 4377 C CA . ILE B 1 259 ? 1.761 8.664 -18.5 1 55.41 259 ILE B CA 1
ATOM 4378 C C . ILE B 1 259 ? 2.41 7.281 -18.406 1 55.41 259 ILE B C 1
ATOM 4380 O O . ILE B 1 259 ? 2.17 6.418 -19.25 1 55.41 259 ILE B O 1
ATOM 4384 N N . SER B 1 260 ? 3.133 7.102 -17.344 1 53.88 260 SER B N 1
ATOM 4385 C CA . SER B 1 260 ? 3.805 5.824 -17.141 1 53.88 260 SER B CA 1
ATOM 4386 C C . SER B 1 260 ? 2.799 4.691 -16.953 1 53.88 260 SER B C 1
ATOM 4388 O O . SER B 1 260 ? 3.084 3.539 -17.281 1 53.88 260 SER B O 1
ATOM 4390 N N . ARG B 1 261 ? 1.703 5.062 -16.516 1 53.53 261 ARG B N 1
ATOM 4391 C CA . ARG B 1 261 ? 0.676 4.051 -16.281 1 53.53 261 ARG B CA 1
ATOM 4392 C C . ARG B 1 261 ? -0.009 3.656 -17.594 1 53.53 261 ARG B C 1
ATOM 4394 O O . ARG B 1 261 ? -0.623 2.592 -17.672 1 53.53 261 ARG B O 1
ATOM 4401 N N . LEU B 1 262 ? 0.147 4.578 -18.5 1 51.38 262 LEU B N 1
ATOM 4402 C CA . LEU B 1 262 ? -0.5 4.344 -19.781 1 51.38 262 LEU B CA 1
ATOM 4403 C C . LEU B 1 262 ? 0.382 3.484 -20.688 1 51.38 262 LEU B C 1
ATOM 4405 O O . LEU B 1 262 ? -0.087 2.953 -21.703 1 51.38 262 LEU B O 1
ATOM 4409 N N . VAL B 1 263 ? 1.55 3.492 -20.312 1 51.16 263 VAL B N 1
ATOM 4410 C CA . VAL B 1 263 ? 2.494 2.777 -21.156 1 51.16 263 VAL B CA 1
ATOM 4411 C C . VAL B 1 263 ? 2.656 1.343 -20.656 1 51.16 263 VAL B C 1
ATOM 4413 O O . VAL B 1 263 ? 2.488 1.07 -19.469 1 51.16 263 VAL B O 1
ATOM 4416 N N . SER B 1 264 ? 2.697 0.397 -21.609 1 50.75 264 SER B N 1
ATOM 4417 C CA . SER B 1 264 ? 2.924 -1.001 -21.266 1 50.75 264 SER B CA 1
ATOM 4418 C C . SER B 1 264 ? 4.047 -1.138 -20.234 1 50.75 264 SER B C 1
ATOM 4420 O O . SER B 1 264 ? 4.953 -0.305 -20.188 1 50.75 264 SER B O 1
ATOM 4422 N N . SER B 1 265 ? 3.816 -2.094 -19.312 1 56.53 265 SER B N 1
ATOM 4423 C CA . SER B 1 265 ? 4.82 -2.336 -18.281 1 56.53 265 SER B CA 1
ATOM 4424 C C . SER B 1 265 ? 6.203 -2.543 -18.891 1 56.53 265 SER B C 1
ATOM 4426 O O . SER B 1 265 ? 7.211 -2.131 -18.312 1 56.53 265 SER B O 1
ATOM 4428 N N . LYS B 1 266 ? 6.195 -3.092 -20.047 1 56.44 266 LYS B N 1
ATOM 4429 C CA . LYS B 1 266 ? 7.473 -3.379 -20.688 1 56.44 266 LYS B CA 1
ATOM 4430 C C . LYS B 1 266 ? 8.211 -2.092 -21.047 1 56.44 266 LYS B C 1
ATOM 4432 O O . LYS B 1 266 ? 9.43 -1.999 -20.875 1 56.44 266 LYS B O 1
ATOM 4437 N N . ILE B 1 267 ? 7.375 -1.208 -21.547 1 55.38 267 ILE B N 1
ATOM 4438 C CA . ILE B 1 267 ? 7.98 0.054 -21.953 1 55.38 267 ILE B CA 1
ATOM 4439 C C . ILE B 1 267 ? 8.43 0.835 -20.719 1 55.38 267 ILE B C 1
ATOM 4441 O O . ILE B 1 267 ? 9.523 1.396 -20.703 1 55.38 267 ILE B O 1
ATOM 4445 N N . LEU B 1 268 ? 7.504 0.74 -19.781 1 58.69 268 LEU B N 1
ATOM 4446 C CA . LEU B 1 268 ? 7.844 1.435 -18.547 1 58.69 268 LEU B CA 1
ATOM 4447 C C . LEU B 1 268 ? 9.07 0.807 -17.891 1 58.69 268 LEU B C 1
ATOM 4449 O O . LEU B 1 268 ? 9.961 1.52 -17.422 1 58.69 268 LEU B O 1
ATOM 4453 N N . ASP B 1 269 ? 9.031 -0.49 -17.891 1 59.28 269 ASP B N 1
ATOM 4454 C CA . ASP B 1 269 ? 10.18 -1.202 -17.344 1 59.28 269 ASP B CA 1
ATOM 4455 C C . ASP B 1 269 ? 11.469 -0.817 -18.078 1 59.28 269 ASP B C 1
ATOM 4457 O O . ASP B 1 269 ? 12.5 -0.592 -17.438 1 59.28 269 ASP B O 1
ATOM 4461 N N . TRP B 1 270 ? 11.32 -0.832 -19.344 1 56.94 270 TRP B N 1
ATOM 4462 C CA . TRP B 1 270 ? 12.477 -0.469 -20.156 1 56.94 270 TRP B CA 1
ATOM 4463 C C . TRP B 1 270 ? 12.969 0.933 -19.812 1 56.94 270 TRP B C 1
ATOM 4465 O O . TRP B 1 270 ? 14.172 1.161 -19.688 1 56.94 270 TRP B O 1
ATOM 4475 N N . PHE B 1 271 ? 12.008 1.785 -19.703 1 56.66 271 PHE B N 1
ATOM 4476 C CA . PHE B 1 271 ? 12.352 3.168 -19.375 1 56.66 271 PHE B CA 1
ATOM 4477 C C . PHE B 1 271 ? 12.992 3.266 -18 1 56.66 271 PHE B C 1
ATOM 4479 O O . PHE B 1 271 ? 14 3.955 -17.828 1 56.66 271 PHE B O 1
ATOM 4486 N N . ILE B 1 272 ? 12.438 2.619 -17.125 1 57.72 272 ILE B N 1
ATOM 4487 C CA . ILE B 1 272 ? 12.938 2.668 -15.758 1 57.72 272 ILE B CA 1
ATOM 4488 C C . ILE B 1 272 ? 14.312 2.01 -15.695 1 57.72 272 ILE B C 1
ATOM 4490 O O . ILE B 1 272 ? 15.227 2.525 -15.039 1 57.72 272 ILE B O 1
ATOM 4494 N N . LEU B 1 273 ? 14.391 0.8 -16.344 1 53.94 273 LEU B N 1
ATOM 4495 C CA . LEU B 1 273 ? 15.68 0.115 -16.391 1 53.94 273 LEU B CA 1
ATOM 4496 C C . LEU B 1 273 ? 16.734 0.983 -17.078 1 53.94 273 LEU B C 1
ATOM 4498 O O . LEU B 1 273 ? 17.891 0.989 -16.672 1 53.94 273 LEU B O 1
ATOM 4502 N N . PHE B 1 274 ? 16.25 1.606 -18.062 1 51.03 274 PHE B N 1
ATOM 4503 C CA . PHE B 1 274 ? 17.141 2.49 -18.797 1 51.03 274 PHE B CA 1
ATOM 4504 C C . PHE B 1 274 ? 17.594 3.652 -17.922 1 51.03 274 PHE B C 1
ATOM 4506 O O . PHE B 1 274 ? 18.766 4.035 -17.938 1 51.03 274 PHE B O 1
ATOM 4513 N N . VAL B 1 275 ? 16.641 4.086 -17.172 1 49.78 275 VAL B N 1
ATOM 4514 C CA . VAL B 1 275 ? 16.938 5.262 -16.359 1 49.78 275 VAL B CA 1
ATOM 4515 C C . VAL B 1 275 ? 17.656 4.84 -15.086 1 49.78 275 VAL B C 1
ATOM 4517 O O . VAL B 1 275 ? 18.562 5.539 -14.625 1 49.78 275 VAL B O 1
ATOM 4520 N N . GLN B 1 276 ? 17.297 3.699 -14.406 1 49 276 GLN B N 1
ATOM 4521 C CA . GLN B 1 276 ? 17.828 3.273 -13.117 1 49 276 GLN B CA 1
ATOM 4522 C C . GLN B 1 276 ? 19.062 2.381 -13.305 1 49 276 GLN B C 1
ATOM 4524 O O . GLN B 1 276 ? 19.922 2.32 -12.43 1 49 276 GLN B O 1
ATOM 4529 N N . ALA B 1 277 ? 19.172 1.229 -14.242 1 45.34 277 ALA B N 1
ATOM 4530 C CA . ALA B 1 277 ? 20.281 0.303 -14.445 1 45.34 277 ALA B CA 1
ATOM 4531 C C . ALA B 1 277 ? 21.625 1.028 -14.367 1 45.34 277 ALA B C 1
ATOM 4533 O O . ALA B 1 277 ? 22.594 0.474 -13.867 1 45.34 277 ALA B O 1
ATOM 4534 N N . LYS B 1 278 ? 21.844 2.012 -14.977 1 40.66 278 LYS B N 1
ATOM 4535 C CA . LYS B 1 278 ? 23.203 2.555 -14.953 1 40.66 278 LYS B CA 1
ATOM 4536 C C . LYS B 1 278 ? 23.547 3.08 -13.562 1 40.66 278 LYS B C 1
ATOM 4538 O O . LYS B 1 278 ? 24.734 3.129 -13.195 1 40.66 278 LYS B O 1
ATOM 4543 N N . HIS B 1 279 ? 22.641 3.43 -12.648 1 39.06 279 HIS B N 1
ATOM 4544 C CA . HIS B 1 279 ? 23.047 4.18 -11.469 1 39.06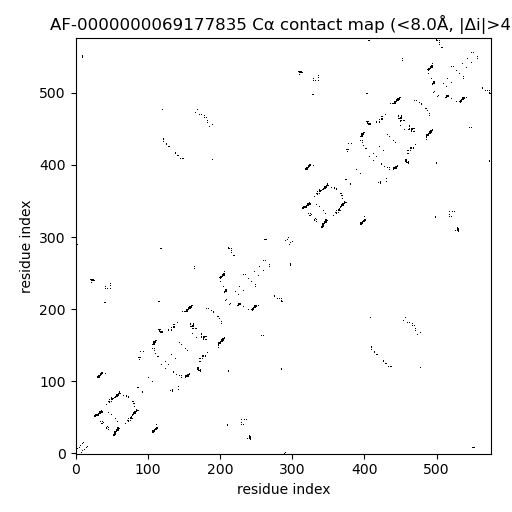 279 HIS B CA 1
ATOM 4545 C C . HIS B 1 279 ? 22.828 3.359 -10.195 1 39.06 279 HIS B C 1
ATOM 4547 O O . HIS B 1 279 ? 23.141 3.822 -9.094 1 39.06 279 HIS B O 1
ATOM 4553 N N . VAL B 1 280 ? 22.156 2.223 -10.094 1 40.38 280 VAL B N 1
ATOM 4554 C CA . VAL B 1 280 ? 21.922 1.445 -8.875 1 40.38 280 VAL B CA 1
ATOM 4555 C C . VAL B 1 280 ? 23.25 0.847 -8.391 1 40.38 280 VAL B C 1
ATOM 4557 O O . VAL B 1 280 ? 23.328 0.336 -7.27 1 40.38 280 VAL B O 1
ATOM 4560 N N . HIS B 1 281 ? 24.266 0.653 -9.062 1 36.28 281 HIS B N 1
ATOM 4561 C CA . HIS B 1 281 ? 25.484 0.07 -8.523 1 36.28 281 HIS B CA 1
ATOM 4562 C C . HIS B 1 281 ? 25.984 0.857 -7.32 1 36.28 281 HIS B C 1
ATOM 4564 O O . HIS B 1 281 ? 26.719 0.322 -6.484 1 36.28 281 HIS B O 1
ATOM 4570 N N . GLU B 1 282 ? 25.844 2.135 -7.164 1 34.72 282 GLU B N 1
ATOM 4571 C CA . GLU B 1 282 ? 26.641 2.887 -6.199 1 34.72 282 GLU B CA 1
ATOM 4572 C C . GLU B 1 282 ? 25.844 3.182 -4.934 1 34.72 282 GLU B C 1
ATOM 4574 O O . GLU B 1 282 ? 26.297 3.91 -4.055 1 34.72 282 GLU B O 1
ATOM 4579 N N . PHE B 1 283 ? 24.688 2.695 -4.703 1 33.22 283 PHE B N 1
ATOM 4580 C CA . PHE B 1 283 ? 23.906 3.291 -3.625 1 33.22 283 PHE B CA 1
ATOM 4581 C C . PHE B 1 283 ? 24.047 2.479 -2.342 1 33.22 283 PHE B C 1
ATOM 4583 O O . PHE B 1 283 ? 23.656 1.312 -2.295 1 33.22 283 PHE B O 1
ATOM 4590 N N . LYS B 1 284 ? 25.016 2.635 -1.545 1 32.16 284 LYS B N 1
ATOM 4591 C CA . LYS B 1 284 ? 25.078 2.215 -0.147 1 32.16 284 LYS B CA 1
ATOM 4592 C C . LYS B 1 284 ? 24.141 3.051 0.72 1 32.16 284 LYS B C 1
ATOM 4594 O O . LYS B 1 284 ? 24.281 4.273 0.799 1 32.16 284 LYS B O 1
ATOM 4599 N N . GLY B 1 285 ? 22.828 2.822 0.874 1 31.84 285 GLY B N 1
ATOM 4600 C CA . GLY B 1 285 ? 21.906 3.479 1.783 1 31.84 285 GLY B CA 1
ATOM 4601 C C . GLY B 1 285 ? 22.5 3.727 3.158 1 31.84 285 GLY B C 1
ATOM 4602 O O . GLY B 1 285 ? 23.453 3.057 3.561 1 31.84 285 GLY B O 1
ATOM 4603 N N . ARG B 1 286 ? 22.344 4.848 3.76 1 29.2 286 ARG B N 1
ATOM 4604 C CA . ARG B 1 286 ? 22.875 5.137 5.09 1 29.2 286 ARG B CA 1
ATOM 4605 C C . ARG B 1 286 ? 22.406 4.094 6.102 1 29.2 286 ARG B C 1
ATOM 4607 O O . ARG B 1 286 ? 21.234 3.75 6.145 1 29.2 286 ARG B O 1
ATOM 4614 N N . GLN B 1 287 ? 23.188 2.992 6.348 1 27.09 287 GLN B N 1
ATOM 4615 C CA . GLN B 1 287 ? 23.078 2.188 7.559 1 27.09 287 GLN B CA 1
ATOM 4616 C C . GLN B 1 287 ? 22.844 3.066 8.781 1 27.09 287 GLN B C 1
ATOM 4618 O O . GLN B 1 287 ? 23.641 3.959 9.078 1 27.09 287 GLN B O 1
ATOM 4623 N N . GLY B 1 288 ? 21.547 3.611 8.984 1 25.06 288 GLY B N 1
ATOM 4624 C CA . GLY B 1 288 ? 21.547 4.18 10.328 1 25.06 288 GLY B CA 1
ATOM 4625 C C . GLY B 1 288 ? 22.125 3.242 11.367 1 25.06 288 GLY B C 1
ATOM 4626 O O . GLY B 1 288 ? 22.203 2.031 11.148 1 25.06 288 GLY B O 1
#

Solvent-accessible surface area (backbone atoms only — not comparable to full-atom values): 28808 Å² total; per-residue (Å²): 102,58,49,55,42,50,49,42,44,45,47,45,44,52,55,53,62,58,67,64,56,77,75,47,74,75,38,63,85,36,23,36,36,32,31,34,24,68,49,60,51,24,30,29,35,51,43,56,46,10,60,46,40,16,38,34,39,34,27,21,68,57,59,87,45,44,64,63,50,51,50,55,22,43,73,49,58,19,46,71,46,79,45,76,38,54,48,68,40,55,68,63,40,50,54,50,48,55,55,46,56,75,76,43,75,57,32,32,41,35,42,51,40,68,60,72,63,64,40,48,65,85,73,48,51,64,68,53,38,51,41,30,29,27,32,40,25,52,34,45,51,46,51,48,49,61,37,59,77,64,66,26,45,32,41,35,40,59,50,34,40,47,40,60,39,74,44,69,31,25,23,46,34,21,11,17,28,12,16,36,51,28,29,50,49,10,45,49,49,39,32,58,72,65,68,48,80,50,42,51,27,40,35,30,38,56,60,50,68,30,83,81,43,71,36,63,62,39,68,50,44,76,77,40,67,56,44,54,37,58,59,52,24,52,52,50,54,50,32,56,15,33,62,40,52,70,45,52,77,47,63,64,51,55,49,51,39,53,50,46,68,67,38,54,65,65,56,37,47,48,48,44,44,64,52,42,61,82,40,62,84,72,44,68,52,81,76,124,101,57,50,54,43,51,49,41,45,45,46,46,44,52,56,54,62,57,67,65,56,78,75,48,74,75,37,63,83,37,22,36,36,31,31,34,26,68,48,59,51,24,31,28,34,50,43,57,48,11,62,46,40,17,37,36,40,35,27,20,66,56,59,88,45,44,63,62,48,50,50,54,22,43,74,49,58,17,47,71,46,79,44,76,38,52,48,68,39,55,68,63,40,50,54,50,48,56,55,48,57,75,77,43,74,56,33,33,40,35,41,50,41,69,60,71,62,61,38,50,65,84,72,48,50,63,66,53,40,50,42,30,29,27,32,41,24,51,32,45,51,46,53,47,47,62,38,58,76,65,66,27,45,34,41,34,40,58,51,34,40,46,39,60,40,72,45,70,32,25,24,48,33,20,11,16,27,12,17,33,51,28,29,50,49,9,46,50,48,39,32,57,72,65,69,46,81,51,43,51,26,40,35,30,40,57,62,52,66,28,84,77,45,71,34,63,62,38,68,51,44,76,76,41,65,55,45,54,37,58,58,52,23,50,53,49,54,50,32,57,15,35,63,38,51,70,44,53,76,48,64,64,51,56,49,50,40,52,50,48,69,67,38,55,67,65,56,38,45,48,49,43,44,64,50,41,65,80,38,62,82,72,43,68,48,81,78,123

Nearest PDB structures (foldseek):
  9feb-assembly1_D  TM=8.568E-01  e=5.734E-16  Thermus caliditerrae
  4imr-assembly1_A  TM=8.600E-01  e=8.259E-16  Agrobacterium fabrum str. C58
  7eny-assembly2_F  TM=8.255E-01  e=5.538E-13  Escherichia coli K-12
  4mow-assembly1_D  TM=8.182E-01  e=2.224E-13  Burkholderia cenocepacia J2315
  4bo4-assembly1_D  TM=7.539E-01  e=6.308E-12  Pseudomonas aeruginosa PAO1

Radius of gyration: 23.49 Å; Cα contacts (8 Å, |Δi|>4): 1107; chains: 2; bounding box: 54×69×61 Å

InterPro domains:
  IPR002347 Short-chain dehydrogenase/reductase SDR [PF00106] (31-218)
  IPR002347 Short-chain dehydrogenase/reductase SDR [PR00080] (104-115)
  IPR002347 Short-chain dehydrogenase/reductase SDR [PR00080] (153-161)
  IPR002347 Short-chain dehydrogenase/reductase SDR [PR00080] (173-192)
  IPR002347 Short-chain dehydrogenase/reductase SDR [PR00081] (31-48)
  IPR002347 Short-chain dehydrogenase/reductase SDR [PR00081] (104-115)
  IPR002347 Short-chain dehydrogenase/reductase SDR [PR00081] (147-163)
  IPR002347 Short-chain dehydrogenase/reductase SDR [PR00081] (173-192)
  IPR002347 Short-chain dehydrogenase/reductase SDR [PR00081] (196-213)
  IPR020904 Short-chain dehydrogenase/reductase, conserved site [PS00061] (160-188)
  IPR036291 NAD(P)-binding domain superfamily [SSF51735] (29-279)

Foldseek 3Di:
DVVVVVVVVVVVVLVVVVVQDQPAADAQAAEEEFEQQQFFLNLLLLLLSLLRQHEYEYEEQPPVRVVVSQVSSVVSNHHYDYDYDDQLDQVVNVVVVVVVVVPDQHQEYALDDAAFFQAAPVPDDVVNLSSRL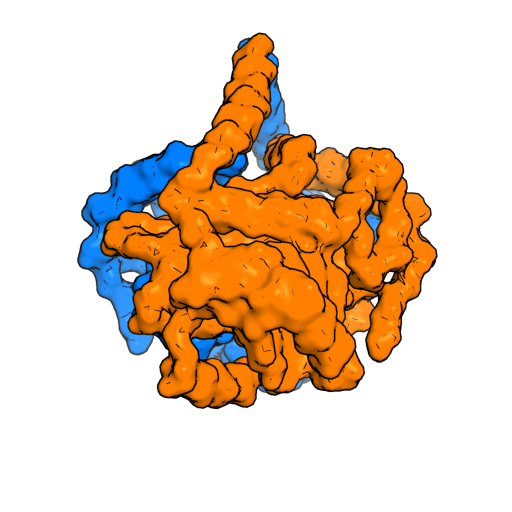RSQAVSLVSVCVVNVVSQHQEYEHEAELLLQAPAGRGVSVSVNRVNNVVSLVVVQVVCVVVVRNHAYEYEYEYAAPGLQCVQQPWVCCVVVPHDGSNLSSVVVSSCVSSRPHYDYPDSCSVVVSVVLVVDPPVVSVVVNCVRRVVGVPGGPGPPD/DVVVVVVVVVVVVLVVVPVQDQPAADAQAAEEEFEQQQFFLNLLLLLLSLLRQHEYEYEEQPPVRVVVSQVSSVVSNHHYDYDYDDQLDQVVNVVVVVVVVVPDQHQEYALDDAAFFQAAPVPDDVVNLSSRLRSQAVSLVSVCVVNVVSQHQEYEHEAELLLQAPAGRGVSVSVNRVNNVVSLVVVQVVCVVVVRNHAYEYEYEYAAPGLQCVFQPWPCCVVVPHDGSNLSSVVVSSCVSSRPHYDYPDPCSVVCSVVLVVDPPVVSVVVNCVRRVVGVPGGPGPPD